Protein AF-A0A2K4FLY4-F1 (afdb_monomer_lite)

Radius of gyration: 26.98 Å; chains: 1; bounding box: 66×51×84 Å

Structure (mmCIF, N/CA/C/O backbone):
data_AF-A0A2K4FLY4-F1
#
_entry.id   AF-A0A2K4FLY4-F1
#
loop_
_atom_site.group_PDB
_atom_site.id
_atom_site.type_symbol
_atom_site.label_atom_id
_atom_site.label_alt_id
_atom_site.label_comp_id
_atom_site.label_asym_id
_atom_site.label_entity_id
_atom_site.label_seq_id
_atom_site.pdbx_PDB_ins_code
_atom_site.Cartn_x
_atom_site.Cartn_y
_atom_site.Cartn_z
_atom_site.occupancy
_atom_site.B_iso_or_equiv
_atom_site.auth_seq_id
_atom_site.auth_comp_id
_atom_site.auth_asym_id
_atom_site.auth_atom_id
_atom_site.pdbx_PDB_model_num
ATOM 1 N N . MET A 1 1 ? 10.716 19.398 41.828 1.00 44.62 1 MET A N 1
ATOM 2 C CA . MET A 1 1 ? 10.064 18.286 42.551 1.00 44.62 1 MET A CA 1
ATOM 3 C C . MET A 1 1 ? 8.759 18.033 41.836 1.00 44.62 1 MET A C 1
ATOM 5 O O . MET A 1 1 ? 7.966 18.962 41.777 1.00 44.62 1 MET A O 1
ATOM 9 N N . GLN A 1 2 ? 8.597 16.856 41.242 1.00 54.41 2 GLN A N 1
ATOM 10 C CA . GLN A 1 2 ? 7.362 16.469 40.566 1.00 54.41 2 GLN A CA 1
ATOM 11 C C . GLN A 1 2 ? 6.329 16.113 41.644 1.00 54.41 2 GLN A C 1
ATOM 13 O O . GLN A 1 2 ? 6.629 15.344 42.560 1.00 54.41 2 GLN A O 1
ATOM 18 N N . SER A 1 3 ? 5.171 16.762 41.615 1.00 65.69 3 SER A N 1
ATOM 19 C CA . SER A 1 3 ? 4.036 16.434 42.475 1.00 65.69 3 SER A CA 1
ATOM 20 C C . SER A 1 3 ? 3.442 15.096 42.043 1.00 65.69 3 SER A C 1
ATOM 22 O O . SER A 1 3 ? 3.444 14.766 40.862 1.00 65.69 3 SER A O 1
ATOM 24 N N . GLN A 1 4 ? 2.842 14.352 42.975 1.00 71.62 4 GLN A N 1
ATOM 25 C CA . GLN A 1 4 ? 2.087 13.130 42.650 1.00 71.62 4 GLN A CA 1
ATOM 26 C C . GLN A 1 4 ? 0.868 13.383 41.735 1.00 71.62 4 GLN A C 1
ATOM 28 O O . GLN A 1 4 ? 0.255 12.438 41.256 1.00 71.62 4 GLN A O 1
ATOM 33 N N . PHE A 1 5 ? 0.485 14.652 41.546 1.00 80.69 5 PHE A N 1
ATOM 34 C CA . PHE A 1 5 ? -0.638 15.085 40.709 1.00 80.69 5 PHE A CA 1
ATOM 35 C C . PHE A 1 5 ? -0.213 15.667 39.358 1.00 80.69 5 PHE A C 1
ATOM 37 O O . PHE A 1 5 ? -1.088 16.095 38.604 1.00 80.69 5 PHE A O 1
ATOM 44 N N . ASP A 1 6 ? 1.091 15.717 39.070 1.00 79.94 6 ASP A N 1
ATOM 45 C CA . ASP A 1 6 ? 1.586 16.201 37.782 1.00 79.94 6 ASP A CA 1
ATOM 46 C C . ASP A 1 6 ? 1.197 15.212 36.668 1.00 79.94 6 ASP A C 1
ATOM 48 O O . ASP A 1 6 ? 1.290 13.998 36.874 1.00 79.94 6 ASP A O 1
ATOM 52 N N . PRO A 1 7 ? 0.761 15.697 35.490 1.00 80.38 7 PRO A N 1
ATOM 53 C CA . PRO A 1 7 ? 0.427 14.820 34.377 1.00 80.38 7 PRO A CA 1
ATOM 54 C C . PRO A 1 7 ? 1.671 14.056 33.923 1.00 80.38 7 PRO A C 1
ATOM 56 O O . PRO A 1 7 ? 2.723 14.647 33.678 1.00 80.38 7 PRO A O 1
ATOM 59 N N . LEU A 1 8 ? 1.535 12.736 33.810 1.00 84.50 8 LEU A N 1
ATOM 60 C CA . LEU A 1 8 ? 2.586 11.851 33.300 1.00 84.50 8 LEU A CA 1
ATOM 61 C C . LEU A 1 8 ? 2.409 11.554 31.807 1.00 84.50 8 LEU A C 1
ATOM 63 O O . LEU A 1 8 ? 3.361 11.159 31.142 1.00 84.50 8 LEU A O 1
ATOM 67 N N . VAL A 1 9 ? 1.200 11.775 31.285 1.00 88.50 9 VAL A N 1
ATOM 68 C CA . VAL A 1 9 ? 0.822 11.532 29.893 1.00 88.50 9 VAL A CA 1
ATOM 69 C C . VAL A 1 9 ? 0.425 12.849 29.234 1.00 88.50 9 VAL A C 1
ATOM 71 O O . VAL A 1 9 ? -0.272 13.675 29.827 1.00 88.50 9 VAL A O 1
ATOM 74 N N . HIS A 1 10 ? 0.888 13.025 28.002 1.00 89.19 10 HIS A N 1
ATOM 75 C CA . HIS A 1 10 ? 0.625 14.165 27.134 1.00 89.19 10 HIS A CA 1
ATOM 76 C C . HIS A 1 10 ? 0.456 13.622 25.718 1.00 89.19 10 HIS A C 1
ATOM 78 O O . HIS A 1 10 ? 1.371 12.964 25.216 1.00 89.19 10 HIS A O 1
ATOM 84 N N . ILE A 1 11 ? -0.713 13.829 25.118 1.00 89.00 11 ILE A N 1
ATOM 85 C CA . ILE A 1 11 ? -1.070 13.242 23.825 1.00 89.00 11 ILE A CA 1
ATOM 86 C C . ILE A 1 11 ? -1.844 14.234 22.958 1.00 89.00 11 ILE A C 1
ATOM 88 O O . ILE A 1 11 ? -2.745 14.921 23.427 1.00 89.00 11 ILE A O 1
ATOM 92 N N . ASP A 1 12 ? -1.514 14.257 21.670 1.00 86.81 12 ASP A N 1
ATOM 93 C CA . ASP A 1 12 ? -2.241 15.031 20.664 1.00 86.81 12 ASP A CA 1
ATOM 94 C C . ASP A 1 12 ? -3.612 14.387 20.404 1.00 86.81 12 ASP A C 1
ATOM 96 O O . ASP A 1 12 ? -3.777 13.170 20.521 1.00 86.81 12 ASP A O 1
ATOM 100 N N . TRP A 1 13 ? -4.607 15.173 20.000 1.00 83.31 13 TRP A N 1
ATOM 101 C CA . TRP A 1 13 ? -5.917 14.637 19.611 1.00 83.31 13 TRP A CA 1
ATOM 102 C C . TRP A 1 13 ? -5.854 13.623 18.454 1.00 83.31 13 TRP A C 1
ATOM 104 O O . TRP A 1 13 ? -6.793 12.850 18.268 1.00 83.31 13 TRP A O 1
ATOM 114 N N . LYS A 1 14 ? -4.757 13.598 17.680 1.00 85.38 14 LYS A N 1
ATOM 115 C CA . LYS A 1 14 ? -4.482 12.616 16.618 1.00 85.38 14 LYS A CA 1
ATOM 116 C C . LYS A 1 14 ? -3.791 11.342 17.109 1.00 85.38 14 LYS A C 1
ATOM 118 O O . LYS A 1 14 ? -3.527 10.456 16.296 1.00 85.38 14 LYS A O 1
ATOM 123 N N . THR A 1 15 ? -3.485 11.226 18.400 1.00 88.19 15 THR A N 1
ATOM 124 C CA . THR A 1 15 ? -2.875 10.016 18.959 1.00 88.19 15 THR A CA 1
ATOM 125 C C . THR A 1 15 ? -3.874 8.848 18.916 1.00 88.19 15 THR A C 1
ATOM 127 O O . THR A 1 15 ? -4.971 8.971 19.465 1.00 88.19 15 THR A O 1
ATOM 130 N N . PRO A 1 16 ? -3.530 7.709 18.283 1.00 89.44 16 PRO A N 1
ATOM 131 C CA . PRO A 1 16 ? -4.395 6.534 18.239 1.00 89.44 16 PRO A CA 1
ATOM 132 C C . PRO A 1 16 ? -4.566 5.903 19.620 1.00 89.44 16 PRO A C 1
ATOM 134 O O . PRO A 1 16 ? -3.672 5.949 20.469 1.00 89.44 16 PRO A O 1
ATOM 137 N N . GLY A 1 17 ? -5.720 5.268 19.834 1.00 91.38 17 GLY A N 1
ATOM 138 C CA . GLY A 1 17 ? -6.041 4.626 21.104 1.00 91.38 17 GLY A CA 1
ATOM 139 C C . GLY A 1 17 ? -5.031 3.563 21.545 1.00 91.38 17 GLY A C 1
ATOM 140 O O . GLY A 1 17 ? -4.816 3.420 22.746 1.00 91.38 17 GLY A O 1
ATOM 141 N N . SER A 1 18 ? -4.350 2.870 20.621 1.00 90.44 18 SER A N 1
ATOM 142 C CA . SER A 1 18 ? -3.259 1.939 20.966 1.00 90.44 18 SER A CA 1
ATOM 143 C C . SER A 1 18 ? -2.132 2.619 21.736 1.00 90.44 18 SER A C 1
ATOM 145 O O . SER A 1 18 ? -1.687 2.108 22.764 1.00 90.44 18 SER A O 1
ATOM 147 N N . ASP A 1 19 ? -1.705 3.787 21.262 1.00 91.25 19 ASP A N 1
ATOM 148 C CA . ASP A 1 19 ? -0.573 4.521 21.819 1.00 91.25 19 ASP A CA 1
ATOM 149 C C . ASP A 1 19 ? -0.980 5.165 23.144 1.00 91.25 19 ASP A C 1
ATOM 151 O O . ASP A 1 19 ? -0.256 5.072 24.134 1.00 91.25 19 ASP A O 1
ATOM 155 N N . LEU A 1 20 ? -2.188 5.738 23.200 1.00 93.62 20 LEU A N 1
ATOM 156 C CA . LEU A 1 20 ? -2.769 6.267 24.432 1.00 93.62 20 LEU A CA 1
ATOM 157 C C . LEU A 1 20 ? -2.863 5.189 25.522 1.00 93.62 20 LEU A C 1
ATOM 159 O O . LEU A 1 20 ? -2.403 5.398 26.644 1.00 93.62 20 LEU A O 1
ATOM 163 N N . LEU A 1 21 ? -3.449 4.032 25.211 1.00 94.50 21 LEU A N 1
ATOM 164 C CA . LEU A 1 21 ? -3.602 2.936 26.167 1.00 94.50 21 LEU A CA 1
ATOM 165 C C . LEU A 1 21 ? -2.246 2.355 26.587 1.00 94.50 21 LEU A C 1
ATOM 167 O O . LEU A 1 21 ? -2.068 2.046 27.766 1.00 94.50 21 LEU A O 1
ATOM 171 N N . GLY A 1 22 ? -1.282 2.260 25.666 1.00 92.94 22 GLY A N 1
ATOM 172 C CA . GLY A 1 22 ? 0.092 1.856 25.969 1.00 92.94 22 GLY A CA 1
ATOM 173 C C . GLY A 1 22 ? 0.797 2.824 26.926 1.00 92.94 22 GLY A C 1
ATOM 174 O O . GLY A 1 22 ? 1.411 2.392 27.903 1.00 92.94 22 GLY A O 1
ATOM 175 N N . LEU A 1 23 ? 0.647 4.137 26.717 1.00 94.31 23 LEU A N 1
ATOM 176 C CA . LEU A 1 23 ? 1.166 5.160 27.631 1.00 94.31 23 LEU A CA 1
ATOM 177 C C . LEU A 1 23 ? 0.506 5.065 29.011 1.00 94.31 23 LEU A C 1
ATOM 179 O O . LEU A 1 23 ? 1.197 5.100 30.029 1.00 94.31 23 LEU A O 1
ATOM 183 N N . LEU A 1 24 ? -0.818 4.897 29.067 1.00 94.44 24 LEU A N 1
ATOM 184 C CA . LEU A 1 24 ? -1.529 4.733 30.336 1.00 94.44 24 LEU A CA 1
ATOM 185 C C . LEU A 1 24 ? -1.073 3.474 31.086 1.00 94.44 24 LEU A C 1
ATOM 187 O O . LEU A 1 24 ? -0.846 3.550 32.290 1.00 94.44 24 LEU A O 1
ATOM 191 N N . GLN A 1 25 ? -0.860 2.351 30.397 1.00 94.94 25 GLN A N 1
ATOM 192 C CA . GLN A 1 25 ? -0.292 1.144 31.002 1.00 94.94 25 GLN A CA 1
ATOM 193 C C . GLN A 1 25 ? 1.123 1.385 31.548 1.00 94.94 25 GLN A C 1
ATOM 195 O O . GLN A 1 25 ? 1.438 0.939 32.650 1.00 94.94 25 GLN A O 1
ATOM 200 N N . HIS A 1 26 ? 1.971 2.099 30.801 1.00 93.62 26 HIS A N 1
ATOM 201 C CA . HIS A 1 26 ? 3.345 2.391 31.209 1.00 93.62 26 HIS A CA 1
ATOM 202 C C . HIS A 1 26 ? 3.413 3.254 32.478 1.00 93.62 26 HIS A C 1
ATOM 204 O O . HIS A 1 26 ? 4.195 2.959 33.382 1.00 93.62 26 HIS A O 1
ATOM 210 N N . TYR A 1 27 ? 2.594 4.308 32.560 1.00 92.75 27 TYR A N 1
ATOM 211 C CA . TYR A 1 27 ? 2.621 5.259 33.678 1.00 92.75 27 TYR A CA 1
ATOM 212 C C . TYR A 1 27 ? 1.718 4.873 34.856 1.00 92.75 27 TYR A C 1
ATOM 214 O O . TYR A 1 27 ? 1.941 5.349 35.970 1.00 92.75 27 TYR A O 1
ATOM 222 N N . TYR A 1 28 ? 0.734 3.995 34.644 1.00 92.31 28 TYR A N 1
ATOM 223 C CA . TYR A 1 28 ? -0.167 3.487 35.682 1.00 92.31 28 TYR A CA 1
ATOM 224 C C . TYR A 1 28 ? -0.177 1.945 35.749 1.00 92.31 28 TYR A C 1
ATOM 226 O O . TYR A 1 28 ? -1.253 1.339 35.712 1.00 92.31 28 TYR A O 1
ATOM 234 N N . PRO A 1 29 ? 0.990 1.284 35.892 1.00 91.69 29 PRO A N 1
ATOM 235 C CA . PRO A 1 29 ? 1.098 -0.175 35.783 1.00 91.69 29 PRO A CA 1
ATOM 236 C C . PRO A 1 29 ? 0.359 -0.932 36.898 1.00 91.69 29 PRO A C 1
ATOM 238 O O . PRO A 1 29 ? -0.003 -2.093 36.724 1.00 91.69 29 PRO A O 1
ATOM 241 N N . ASP A 1 30 ? 0.108 -0.277 38.035 1.00 91.31 30 ASP A N 1
ATOM 242 C CA . ASP A 1 30 ? -0.554 -0.878 39.197 1.00 91.31 30 ASP A CA 1
ATOM 243 C C . ASP A 1 30 ? -2.091 -0.894 39.088 1.00 91.31 30 ASP A C 1
ATOM 245 O O . ASP A 1 30 ? -2.770 -1.499 39.921 1.00 91.31 30 ASP A O 1
ATOM 249 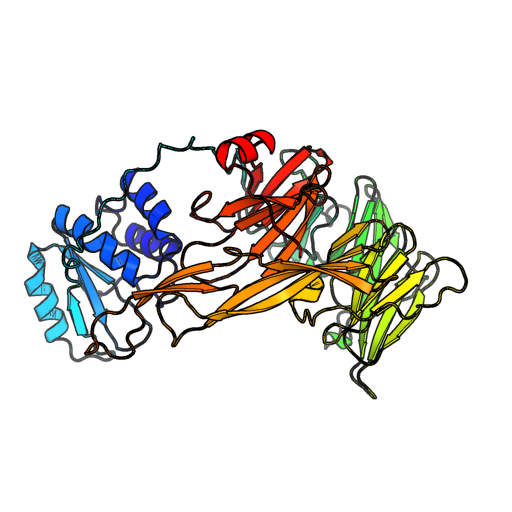N N . ILE A 1 31 ? -2.671 -0.227 38.081 1.00 93.12 31 ILE A N 1
ATOM 250 C CA . ILE A 1 31 ? -4.124 -0.190 37.881 1.00 93.12 31 ILE A CA 1
ATOM 251 C C . ILE A 1 31 ? -4.554 -1.418 37.080 1.00 93.12 31 ILE A C 1
ATOM 253 O O . ILE A 1 31 ? -4.202 -1.584 35.913 1.00 93.12 31 ILE A O 1
ATOM 257 N N . GLY A 1 32 ? -5.395 -2.258 37.688 1.00 91.00 32 GLY A N 1
ATOM 258 C CA . GLY A 1 32 ? -5.794 -3.547 37.120 1.00 91.00 32 GLY A CA 1
ATOM 259 C C . GLY A 1 32 ? -6.512 -3.472 35.766 1.00 91.00 32 GLY A C 1
ATOM 260 O O . GLY A 1 32 ? -6.511 -4.461 35.039 1.00 91.00 32 GLY A O 1
ATOM 261 N N . VAL A 1 33 ? -7.113 -2.327 35.400 1.00 92.62 33 VAL A N 1
ATOM 262 C CA . VAL A 1 33 ? -7.705 -2.094 34.060 1.00 92.62 33 VAL A CA 1
ATOM 263 C C . VAL A 1 33 ? -6.668 -2.242 32.940 1.00 92.62 33 VAL A C 1
ATOM 265 O O . VAL A 1 33 ? -7.032 -2.678 31.851 1.00 92.62 33 VAL A O 1
ATOM 268 N N . PHE A 1 34 ? -5.395 -1.927 33.198 1.00 94.56 34 PHE A N 1
ATOM 269 C CA . PHE A 1 34 ? -4.322 -1.932 32.197 1.00 94.56 34 PHE A CA 1
ATOM 270 C C . PHE A 1 34 ? -3.514 -3.237 32.163 1.00 94.56 34 PHE A C 1
ATOM 272 O O . PHE A 1 34 ? -2.393 -3.275 31.653 1.00 94.56 34 PHE A O 1
ATOM 279 N N . ALA A 1 35 ? -4.065 -4.325 32.708 1.00 91.94 35 ALA A N 1
ATOM 280 C CA . ALA A 1 35 ? -3.392 -5.614 32.773 1.00 91.94 35 ALA A CA 1
ATOM 281 C C . ALA A 1 35 ? -4.280 -6.783 32.321 1.00 91.94 35 ALA A C 1
ATOM 283 O O . ALA A 1 35 ? -5.493 -6.825 32.536 1.00 91.94 35 ALA A O 1
ATOM 284 N N . GLY A 1 36 ? -3.631 -7.795 31.742 1.00 90.94 36 GLY A N 1
ATOM 285 C CA . GLY A 1 36 ? -4.244 -9.080 31.420 1.00 90.94 36 GLY A CA 1
ATOM 286 C C . GLY A 1 36 ? -5.259 -9.044 30.264 1.00 90.94 36 GLY A C 1
ATOM 287 O O . GLY A 1 36 ? -5.343 -8.071 29.519 1.00 90.94 36 GLY A O 1
ATOM 288 N N . PRO A 1 37 ? -6.063 -10.113 30.097 1.00 89.88 37 PRO A N 1
ATOM 289 C CA . PRO A 1 37 ? -6.910 -10.298 28.913 1.00 89.88 37 PRO A CA 1
ATOM 290 C C . PRO A 1 37 ? -7.987 -9.225 28.703 1.00 89.88 37 PRO A C 1
ATOM 292 O O . PRO A 1 37 ? -8.442 -9.031 27.579 1.00 89.88 37 PRO A O 1
ATOM 295 N N . GLY A 1 38 ? -8.425 -8.558 29.776 1.00 89.06 38 GLY A N 1
ATOM 296 C CA . GLY A 1 38 ? -9.392 -7.462 29.685 1.00 89.06 38 GLY A CA 1
ATOM 297 C C . GLY A 1 38 ? -8.794 -6.229 29.009 1.00 89.06 38 GLY A C 1
ATOM 298 O O . GLY A 1 38 ? -9.439 -5.641 28.146 1.00 89.06 38 GLY A O 1
ATOM 299 N N . PHE A 1 39 ? -7.546 -5.896 29.342 1.00 91.94 39 PHE A N 1
ATOM 300 C CA . PHE A 1 39 ? -6.811 -4.819 28.687 1.00 91.94 39 PHE A CA 1
ATOM 301 C C . PHE A 1 39 ? -6.517 -5.138 27.221 1.00 91.94 39 PHE A C 1
ATOM 303 O O . PHE A 1 39 ? -6.709 -4.291 26.360 1.00 91.94 39 PHE A O 1
ATOM 310 N N . GLU A 1 40 ? -6.143 -6.381 26.913 1.00 91.06 40 GLU A N 1
ATOM 311 C CA . GLU A 1 40 ? -5.931 -6.813 25.525 1.00 91.06 40 GLU A CA 1
ATOM 312 C C . GLU A 1 40 ? -7.197 -6.665 24.667 1.00 91.06 40 GLU A C 1
ATOM 314 O O . GLU A 1 40 ? -7.126 -6.244 23.515 1.00 91.06 40 GLU A O 1
ATOM 319 N N . ALA A 1 41 ? -8.369 -6.967 25.232 1.00 90.00 41 ALA A N 1
ATOM 320 C CA . ALA A 1 41 ? -9.641 -6.749 24.549 1.00 90.00 41 ALA A CA 1
ATOM 321 C C . ALA A 1 41 ? -9.944 -5.255 24.351 1.00 90.00 41 ALA A C 1
ATOM 323 O O . ALA A 1 41 ? -10.475 -4.879 23.309 1.00 90.00 41 ALA A O 1
ATOM 324 N N . LEU A 1 42 ? -9.581 -4.414 25.323 1.00 91.00 42 LEU A N 1
ATOM 325 C CA . LEU A 1 42 ? -9.721 -2.963 25.225 1.00 91.00 42 LEU A CA 1
ATOM 326 C C . LEU A 1 42 ? -8.794 -2.376 24.150 1.00 91.00 42 LEU A C 1
ATOM 328 O O . LEU A 1 42 ? -9.230 -1.539 23.365 1.00 91.00 42 LEU A O 1
ATOM 332 N N . LEU A 1 43 ? -7.545 -2.847 24.078 1.00 91.44 43 LEU A N 1
ATOM 333 C CA . LEU A 1 43 ? -6.604 -2.497 23.013 1.00 91.44 43 LEU A CA 1
ATOM 334 C C . LEU A 1 43 ? -7.154 -2.891 21.640 1.00 91.44 43 LEU A C 1
ATOM 336 O O . LEU A 1 43 ? -7.130 -2.073 20.730 1.00 91.44 43 LEU A O 1
ATOM 340 N N . ASP A 1 44 ? -7.689 -4.107 21.491 1.00 89.50 44 ASP A N 1
ATOM 341 C CA . ASP A 1 44 ? -8.310 -4.546 20.233 1.00 89.50 44 ASP A CA 1
ATOM 342 C C . ASP A 1 44 ? -9.499 -3.659 19.834 1.00 89.50 44 ASP A C 1
ATOM 344 O O . ASP A 1 44 ? -9.684 -3.359 18.657 1.00 89.50 44 ASP A O 1
ATOM 348 N N . GLU A 1 45 ? -10.318 -3.249 20.801 1.00 89.69 45 GLU A N 1
ATOM 349 C CA . GLU A 1 45 ? -11.507 -2.433 20.554 1.00 89.69 45 GLU A CA 1
ATOM 350 C C . GLU A 1 45 ? -11.158 -0.987 20.185 1.00 89.69 45 GLU A C 1
ATOM 352 O O . GLU A 1 45 ? -11.759 -0.427 19.270 1.00 89.69 45 GLU A O 1
ATOM 357 N N . LEU A 1 46 ? -10.182 -0.394 20.874 1.00 91.69 46 LEU A N 1
ATOM 358 C CA . LEU A 1 46 ? -9.911 1.042 20.817 1.00 91.69 46 LEU A CA 1
ATOM 359 C C . LEU A 1 46 ? -8.667 1.417 20.010 1.00 91.69 46 LEU A C 1
ATOM 361 O O . LEU A 1 46 ? -8.392 2.602 19.860 1.00 91.69 46 LEU A O 1
ATOM 365 N N . SER A 1 47 ? -7.919 0.451 19.465 1.00 90.12 47 SER A N 1
ATOM 366 C CA . SER A 1 47 ? -6.625 0.698 18.806 1.00 90.12 47 SER A CA 1
ATOM 367 C C . SER A 1 47 ? -6.649 1.837 17.785 1.00 90.12 47 SER A C 1
ATOM 369 O O . SER A 1 47 ? -5.671 2.567 17.666 1.00 90.12 47 SER A O 1
ATOM 371 N N . ASN A 1 48 ? -7.748 1.976 17.039 1.00 89.44 48 ASN A N 1
ATOM 372 C CA . ASN A 1 48 ? -7.891 2.964 15.968 1.00 89.44 48 ASN A CA 1
ATOM 373 C C . ASN A 1 48 ? -8.853 4.103 16.330 1.00 89.44 48 ASN A C 1
ATOM 375 O O . ASN A 1 48 ? -9.221 4.882 15.455 1.00 89.44 48 ASN A O 1
ATOM 379 N N . GLU A 1 49 ? -9.301 4.190 17.578 1.00 90.31 49 GLU A N 1
ATOM 380 C CA . GLU A 1 49 ? -10.260 5.203 18.013 1.00 90.31 49 GLU A CA 1
ATOM 381 C C . GLU A 1 49 ? -9.560 6.488 18.464 1.00 90.31 49 GLU A C 1
ATOM 383 O O . GLU A 1 49 ? -8.369 6.496 18.791 1.00 90.31 49 GLU A O 1
ATOM 388 N N . MET A 1 50 ? -10.319 7.585 18.461 1.00 88.69 50 MET A N 1
ATOM 389 C CA . MET A 1 50 ? -9.849 8.880 18.954 1.00 88.69 50 MET A CA 1
ATOM 390 C C . MET A 1 50 ? -9.710 8.872 20.489 1.00 88.69 50 MET A C 1
ATOM 392 O O . MET A 1 50 ? -10.433 8.116 21.159 1.00 88.69 50 MET A O 1
ATOM 396 N N . PRO A 1 51 ? -8.845 9.723 21.075 1.00 89.12 51 PRO A N 1
ATOM 397 C CA . PRO A 1 51 ? -8.664 9.805 22.525 1.00 89.12 51 PRO A CA 1
ATOM 398 C C . PRO A 1 51 ? -9.968 9.958 23.314 1.00 89.12 51 PRO A C 1
ATOM 400 O O . PRO A 1 51 ? -10.155 9.303 24.334 1.00 89.12 51 PRO A O 1
ATOM 403 N N . GLU A 1 52 ? -10.915 10.753 22.821 1.00 86.75 52 GLU A N 1
ATOM 404 C CA . GLU A 1 52 ? -12.200 11.019 23.469 1.00 86.75 52 GLU A CA 1
ATOM 405 C C . GLU A 1 52 ? -13.055 9.757 23.579 1.00 86.75 52 GLU A C 1
ATOM 407 O O . GLU A 1 52 ? -13.622 9.485 24.636 1.00 86.75 52 GLU A O 1
ATOM 412 N N . VAL A 1 53 ? -13.102 8.952 22.513 1.00 87.75 53 VAL A N 1
ATOM 413 C CA . VAL A 1 53 ? -13.802 7.659 22.510 1.00 87.75 53 VAL A CA 1
ATOM 414 C C . VAL A 1 53 ? -13.129 6.702 23.494 1.00 87.75 53 VAL A C 1
ATOM 416 O O . VAL A 1 53 ? -13.807 5.989 24.237 1.00 87.75 53 VAL A O 1
ATOM 419 N N . CYS A 1 54 ? -11.795 6.731 23.562 1.00 91.44 54 CYS A N 1
ATOM 420 C CA . CYS A 1 54 ? -11.047 5.935 24.528 1.00 91.44 54 CYS A CA 1
ATOM 421 C C . CYS A 1 54 ? -11.360 6.352 25.970 1.00 91.44 54 CYS A C 1
ATOM 423 O O . CYS A 1 54 ? -11.569 5.495 26.829 1.00 91.44 54 CYS A O 1
ATOM 425 N N . PHE A 1 55 ? -11.443 7.655 26.247 1.00 91.38 55 PHE A N 1
ATOM 426 C CA . PHE A 1 55 ? -11.814 8.170 27.562 1.00 91.38 55 PHE A CA 1
ATOM 427 C C . PHE A 1 55 ? -13.244 7.779 27.939 1.00 91.38 55 PHE A C 1
ATOM 429 O O . PHE A 1 55 ? -13.452 7.269 29.041 1.00 91.38 55 PHE A O 1
ATOM 436 N N . GLU A 1 56 ? -14.212 7.936 27.029 1.00 89.19 56 GLU A N 1
ATOM 437 C CA . GLU A 1 56 ? -15.608 7.525 27.247 1.00 89.19 56 GLU A CA 1
ATOM 438 C C . GLU A 1 56 ? -15.707 6.033 27.631 1.00 89.19 56 GLU A C 1
ATOM 440 O O . GLU A 1 56 ? -16.478 5.675 28.527 1.00 89.19 56 GLU A O 1
ATOM 445 N N . ALA A 1 57 ? -14.891 5.168 27.016 1.00 90.81 57 ALA A N 1
ATOM 446 C CA . ALA A 1 57 ? -14.825 3.741 27.333 1.00 90.81 57 ALA A CA 1
ATOM 447 C C . ALA A 1 57 ? -14.088 3.433 28.656 1.00 90.81 57 ALA A C 1
ATOM 449 O O . ALA A 1 57 ? -14.492 2.533 29.398 1.00 90.81 57 ALA A O 1
ATOM 450 N N . LEU A 1 58 ? -13.025 4.177 28.979 1.00 93.69 58 LEU A N 1
ATOM 451 C CA . LEU A 1 58 ? -12.195 3.959 30.170 1.00 93.69 58 LEU A CA 1
ATOM 452 C C . LEU A 1 58 ? -12.862 4.403 31.475 1.00 93.69 58 LEU A C 1
ATOM 454 O O . LEU A 1 58 ? -12.705 3.726 32.492 1.00 93.69 58 LEU A O 1
ATOM 458 N N . VAL A 1 59 ? -13.600 5.518 31.469 1.00 93.88 59 VAL A N 1
ATOM 459 C CA . VAL A 1 59 ? -14.226 6.094 32.675 1.00 93.88 59 VAL A CA 1
ATOM 460 C C . VAL A 1 59 ? -15.011 5.061 33.502 1.00 93.88 59 VAL A C 1
ATOM 462 O O . VAL A 1 59 ? -14.723 4.933 34.696 1.00 93.88 59 VAL A O 1
ATOM 465 N N . PRO A 1 60 ? -15.960 4.280 32.942 1.00 92.12 60 PRO A N 1
ATOM 466 C CA . PRO A 1 60 ? -16.703 3.299 33.734 1.00 92.12 60 PRO A CA 1
ATOM 467 C C . PRO A 1 60 ? -15.827 2.146 34.255 1.00 92.12 60 PRO A C 1
ATOM 469 O O . PRO A 1 60 ? -16.091 1.626 35.341 1.00 92.12 60 PRO A O 1
ATOM 472 N N . LEU A 1 61 ? -14.778 1.755 33.521 1.00 93.06 61 LEU A N 1
ATOM 473 C CA . LEU A 1 61 ? -13.856 0.689 33.930 1.00 93.06 61 LEU A CA 1
ATOM 474 C C . LEU A 1 61 ? -12.983 1.125 35.114 1.00 93.06 61 LEU A C 1
ATOM 476 O O . LEU A 1 61 ? -12.831 0.376 36.081 1.00 93.06 61 LEU A O 1
ATOM 480 N N . LEU A 1 62 ? -12.460 2.352 35.061 1.00 94.69 62 LEU A N 1
ATOM 481 C CA . LEU A 1 62 ? -11.663 2.961 36.128 1.00 94.69 62 LEU A CA 1
ATOM 482 C C . LEU A 1 62 ? -12.505 3.215 37.383 1.00 94.69 62 LEU A C 1
ATOM 484 O O . LEU A 1 62 ? -12.085 2.865 38.490 1.00 94.69 62 LEU A O 1
ATOM 488 N N . ALA A 1 63 ? -13.730 3.724 37.213 1.00 92.69 63 ALA A N 1
ATOM 489 C CA . ALA A 1 63 ? -14.662 3.942 38.316 1.00 92.69 63 ALA A CA 1
ATOM 490 C C . ALA A 1 63 ? -14.980 2.636 39.062 1.00 92.69 63 ALA A C 1
ATOM 492 O O . ALA A 1 63 ? -15.024 2.620 40.294 1.00 92.69 63 ALA A O 1
ATOM 493 N N . GLY A 1 64 ? -15.119 1.519 38.335 1.00 90.38 64 GLY A N 1
ATOM 494 C CA . GLY A 1 64 ? -15.311 0.184 38.910 1.00 90.38 64 GLY A CA 1
ATOM 495 C C . GLY A 1 64 ? -14.160 -0.301 39.803 1.00 90.38 64 GLY A C 1
ATOM 496 O O . GLY A 1 64 ? -14.368 -1.191 40.626 1.00 90.38 64 GLY A O 1
ATOM 497 N N . GLN A 1 65 ? -12.972 0.299 39.684 1.00 93.50 65 GLN A N 1
ATOM 498 C CA . GLN A 1 65 ? -11.797 0.016 40.517 1.00 93.50 65 GLN A CA 1
ATOM 499 C C . GLN A 1 65 ? -11.467 1.151 41.504 1.00 93.50 65 GLN A C 1
ATOM 501 O O . GLN A 1 65 ? -10.447 1.093 42.186 1.00 93.50 65 GLN A O 1
ATOM 506 N N . GLY A 1 66 ? -12.331 2.166 41.625 1.00 94.00 66 GLY A N 1
ATOM 507 C CA . GLY A 1 66 ? -12.153 3.268 42.574 1.00 94.00 66 GLY A CA 1
ATOM 508 C C . GLY A 1 66 ? -11.235 4.394 42.090 1.00 94.00 66 GLY A C 1
ATOM 509 O O . GLY A 1 66 ? -10.658 5.099 42.923 1.00 94.00 66 GLY A O 1
ATOM 510 N N . TYR A 1 67 ? -11.122 4.589 40.774 1.00 95.50 67 TYR A N 1
ATOM 511 C CA . TYR A 1 67 ? -10.351 5.669 40.155 1.00 95.50 67 TYR A CA 1
ATOM 512 C C . TYR A 1 67 ? -11.233 6.605 39.319 1.00 95.50 67 TYR A C 1
ATOM 514 O O . TYR A 1 67 ? -12.204 6.176 38.702 1.00 95.50 67 TYR A O 1
ATOM 522 N N . ASP A 1 68 ? -10.851 7.877 39.276 1.00 94.25 68 ASP A N 1
ATOM 523 C CA . ASP A 1 68 ? -11.390 8.899 38.384 1.00 94.25 68 ASP A CA 1
ATOM 524 C C . ASP A 1 68 ? -10.414 9.186 37.244 1.00 94.25 68 ASP A C 1
ATOM 526 O O . ASP A 1 68 ? -9.202 9.227 37.466 1.00 94.25 68 ASP A O 1
ATOM 530 N N . LEU A 1 69 ? -10.950 9.477 36.057 1.00 93.62 69 LEU A N 1
ATOM 531 C CA . LEU A 1 69 ? -10.189 10.015 34.933 1.00 93.62 69 LEU A CA 1
ATOM 532 C C . LEU A 1 69 ? -10.455 11.517 34.794 1.00 93.62 69 LEU A C 1
ATOM 534 O O . LEU A 1 69 ? -11.592 11.955 34.616 1.00 93.62 69 LEU A O 1
ATOM 538 N N . TRP A 1 70 ? -9.389 12.303 34.859 1.00 92.44 70 TRP A N 1
ATOM 539 C CA . TRP A 1 70 ? -9.403 13.751 34.683 1.00 92.44 70 TRP A CA 1
ATOM 540 C C . TRP A 1 70 ? -8.641 14.129 33.418 1.00 92.44 70 TRP A C 1
ATOM 542 O O . TRP A 1 70 ? -7.668 13.466 33.079 1.00 92.44 70 TRP A O 1
ATOM 552 N N . ASN A 1 71 ? -9.030 15.222 32.764 1.00 89.50 71 ASN A N 1
ATOM 553 C CA . ASN A 1 71 ? -8.204 15.894 31.764 1.00 89.50 71 ASN A CA 1
ATOM 554 C C . ASN A 1 71 ? -7.731 17.244 32.316 1.00 89.50 71 ASN A C 1
ATOM 556 O O . ASN A 1 71 ? -8.541 18.037 32.806 1.00 89.50 71 ASN A O 1
ATOM 560 N N . LEU A 1 72 ? -6.428 17.508 32.242 1.00 87.81 72 LEU A N 1
ATOM 561 C CA . LEU A 1 72 ? -5.858 18.821 32.535 1.00 87.81 72 LEU A CA 1
ATOM 562 C C . LEU A 1 72 ? -5.807 19.643 31.246 1.00 87.81 72 LEU A C 1
ATOM 564 O O . LEU A 1 72 ? -4.802 19.658 30.543 1.00 87.81 72 LEU A O 1
ATOM 568 N N . ASP A 1 73 ? -6.905 20.328 30.946 1.00 73.44 73 ASP A N 1
ATOM 569 C CA . ASP A 1 73 ? -7.045 21.111 29.721 1.00 73.44 73 ASP A CA 1
ATOM 570 C C . ASP A 1 73 ? -6.201 22.397 29.797 1.00 73.44 73 ASP A C 1
ATOM 572 O O . ASP A 1 73 ? -6.375 23.218 30.705 1.00 73.44 73 ASP A O 1
ATOM 576 N N . ALA A 1 74 ? -5.265 22.569 28.864 1.00 62.50 74 ALA A N 1
ATOM 577 C CA . ALA A 1 74 ? -4.467 23.789 28.702 1.00 62.50 74 ALA A CA 1
ATOM 578 C C . ALA A 1 74 ? -5.036 24.741 27.631 1.00 62.50 74 ALA A C 1
ATOM 580 O O . ALA A 1 74 ? -4.460 25.803 27.386 1.00 62.50 74 ALA A O 1
ATOM 581 N N . GLY A 1 75 ? -6.160 24.367 27.012 1.00 58.88 75 GLY A N 1
ATOM 582 C CA . GLY A 1 75 ? -6.685 24.928 25.777 1.00 58.88 75 GLY A CA 1
ATOM 583 C C . GLY A 1 75 ? -5.984 24.339 24.550 1.00 58.88 75 GLY A C 1
ATOM 584 O O . GLY A 1 75 ? -4.758 24.369 24.460 1.00 58.88 75 GLY A O 1
ATOM 585 N N . GLY A 1 76 ? -6.764 23.863 23.576 1.00 62.06 76 GLY A N 1
ATOM 586 C CA . GLY A 1 76 ? -6.276 23.445 22.258 1.00 62.06 76 GLY A CA 1
ATOM 587 C C . GLY A 1 76 ? -6.515 21.970 21.932 1.00 62.06 76 GLY A C 1
ATOM 588 O O . GLY A 1 76 ? -7.469 21.363 22.403 1.00 62.06 76 GLY A O 1
ATOM 589 N N . ASP A 1 77 ? -5.623 21.445 21.098 1.00 72.81 77 ASP A N 1
ATOM 590 C CA . ASP A 1 77 ? -5.644 20.141 20.421 1.00 72.81 77 ASP A CA 1
ATOM 591 C C . ASP A 1 77 ? -4.928 19.029 21.247 1.00 72.81 77 ASP A C 1
ATOM 593 O O . ASP A 1 77 ? -4.490 18.015 20.708 1.00 72.81 77 ASP A O 1
ATOM 597 N N . ASP A 1 78 ? -4.766 19.227 22.561 1.00 82.56 78 ASP A N 1
ATOM 598 C CA . ASP A 1 78 ? -3.910 18.424 23.454 1.00 82.56 78 ASP A CA 1
ATOM 599 C C . ASP A 1 78 ? -4.690 17.848 24.652 1.00 82.56 78 ASP A C 1
ATOM 601 O O . ASP A 1 78 ? -5.483 18.540 25.297 1.00 82.56 78 ASP A O 1
ATOM 605 N N . TYR A 1 79 ? -4.416 16.587 24.985 1.00 87.38 79 TYR A N 1
ATOM 606 C CA . TYR A 1 79 ? -4.971 15.872 26.126 1.00 87.38 79 TYR A CA 1
ATOM 607 C C . TYR A 1 79 ? -3.894 15.530 27.159 1.00 87.38 79 TYR A C 1
ATOM 609 O O . TYR A 1 79 ? -2.835 14.972 26.867 1.00 87.38 79 TYR A O 1
ATOM 617 N N . ARG A 1 80 ? -4.220 15.788 28.428 1.00 90.50 80 ARG A N 1
ATOM 618 C CA . ARG A 1 80 ? -3.375 15.483 29.590 1.00 90.50 80 ARG A CA 1
ATOM 619 C C . ARG A 1 80 ? -4.175 14.667 30.594 1.00 90.50 80 ARG A C 1
ATOM 621 O O . ARG A 1 80 ? -4.628 15.212 31.610 1.00 90.50 80 ARG A O 1
ATOM 628 N N . PRO A 1 81 ? -4.409 13.378 30.293 1.00 91.50 81 PRO A N 1
ATOM 629 C CA . PRO A 1 81 ? -5.187 12.518 31.159 1.00 91.50 81 PRO A CA 1
ATOM 630 C C . PRO A 1 81 ? -4.433 12.251 32.464 1.00 91.50 81 PRO A C 1
ATOM 632 O O . PRO A 1 81 ? -3.238 11.952 32.466 1.00 91.50 81 PRO A O 1
ATOM 635 N N . VAL A 1 82 ? -5.147 12.331 33.584 1.00 93.12 82 VAL A N 1
ATOM 636 C CA . VAL A 1 82 ? -4.639 11.978 34.910 1.00 93.12 82 VAL A CA 1
ATOM 637 C C . VAL A 1 82 ? -5.628 11.049 35.592 1.00 93.12 82 VAL A C 1
ATOM 639 O O . VAL A 1 82 ? -6.807 11.376 35.740 1.00 93.12 82 VAL A O 1
ATOM 642 N N . ILE A 1 83 ? -5.137 9.891 36.029 1.00 93.75 83 ILE A N 1
ATOM 643 C CA . ILE A 1 83 ? -5.935 8.914 36.768 1.00 93.75 83 ILE A CA 1
ATOM 644 C C . ILE A 1 83 ? -5.669 9.084 38.260 1.00 93.75 83 ILE A C 1
ATOM 646 O O . ILE A 1 83 ? -4.529 9.002 38.715 1.00 93.75 83 ILE A O 1
ATOM 650 N N . VAL A 1 84 ? -6.727 9.337 39.027 1.00 93.06 84 VAL A N 1
ATOM 651 C CA . VAL A 1 84 ? -6.632 9.689 40.449 1.00 93.06 84 VAL A CA 1
ATOM 652 C C . VAL A 1 84 ? -7.541 8.770 41.260 1.00 93.06 84 VAL A C 1
ATOM 654 O O . VAL A 1 84 ? -8.693 8.583 40.877 1.00 93.06 84 VAL A O 1
ATOM 657 N N . PRO A 1 85 ? -7.099 8.207 42.400 1.00 94.12 85 PRO A N 1
ATOM 658 C CA . PRO A 1 85 ? -8.004 7.485 43.288 1.00 94.12 85 PRO A CA 1
ATOM 659 C C . PRO A 1 85 ? -9.168 8.382 43.718 1.00 94.12 85 PRO A C 1
ATOM 661 O O . PRO A 1 85 ? -8.943 9.523 44.127 1.00 94.12 85 PRO A O 1
ATOM 664 N N . VAL A 1 86 ? -10.397 7.864 43.727 1.00 93.00 86 VAL A N 1
ATOM 665 C CA . VAL A 1 86 ? -11.603 8.635 44.102 1.00 93.00 86 VAL A CA 1
ATOM 666 C C . VAL A 1 86 ? -11.448 9.297 45.480 1.00 93.00 86 VAL A C 1
ATOM 668 O O . VAL A 1 86 ? -11.890 10.424 45.696 1.00 93.00 86 VAL A O 1
ATOM 671 N N . ALA A 1 87 ? -10.740 8.647 46.411 1.00 92.75 87 ALA A N 1
ATOM 672 C CA . ALA A 1 87 ? -10.449 9.192 47.740 1.00 92.75 87 ALA A CA 1
ATOM 673 C C . ALA A 1 87 ? -9.603 10.486 47.722 1.00 92.75 87 ALA A C 1
ATOM 675 O O . ALA A 1 87 ? -9.617 11.244 48.690 1.00 92.75 87 ALA A O 1
ATOM 676 N N . GLN A 1 88 ? -8.866 10.749 46.640 1.00 92.75 88 GLN A N 1
ATOM 677 C CA . GLN A 1 88 ? -8.018 11.932 46.463 1.00 92.75 88 GLN A CA 1
ATOM 678 C C . GLN A 1 88 ? -8.660 13.008 45.574 1.00 92.75 88 GLN A C 1
ATOM 680 O O . GLN A 1 88 ? -8.059 14.066 45.379 1.00 92.75 88 GLN A O 1
ATOM 685 N N . ARG A 1 89 ? -9.889 12.786 45.086 1.00 91.69 89 ARG A N 1
ATOM 686 C CA . ARG A 1 89 ? -10.617 13.680 44.170 1.00 91.69 89 ARG A CA 1
ATOM 687 C C . ARG A 1 89 ? -10.588 15.146 44.605 1.00 91.69 89 ARG A C 1
ATOM 689 O O . ARG A 1 89 ? -10.197 16.026 43.842 1.00 91.69 89 ARG A O 1
ATOM 696 N N . GLU A 1 90 ? -10.980 15.421 45.849 1.00 91.44 90 GLU A N 1
ATOM 697 C CA . GLU A 1 90 ? -11.029 16.795 46.359 1.00 91.44 90 GLU A CA 1
ATOM 698 C C . GLU A 1 90 ? -9.640 17.425 46.495 1.00 91.44 90 GLU A C 1
ATOM 700 O O . GLU A 1 90 ? -9.480 18.622 46.257 1.00 91.44 90 GLU A O 1
ATOM 705 N N . ALA A 1 91 ? -8.634 16.637 46.886 1.00 89.56 91 ALA A N 1
ATOM 706 C CA . ALA A 1 91 ? -7.264 17.118 47.021 1.00 89.56 91 ALA A CA 1
ATOM 707 C C . ALA A 1 91 ? -6.677 17.493 45.652 1.00 89.56 91 ALA A C 1
ATOM 709 O O . ALA A 1 91 ? -6.072 18.558 45.525 1.00 89.56 91 ALA A O 1
ATOM 710 N N . PHE A 1 92 ? -6.927 16.668 44.631 1.00 90.56 92 PHE A N 1
ATOM 711 C CA . PHE A 1 92 ? -6.526 16.925 43.249 1.00 90.56 92 PHE A CA 1
ATOM 712 C C . PHE A 1 92 ? -7.180 18.194 42.688 1.00 90.56 92 PHE A C 1
ATOM 714 O O . PHE A 1 92 ? -6.487 19.088 42.202 1.00 90.56 92 PHE A O 1
ATOM 721 N N . ALA A 1 93 ? -8.504 18.325 42.832 1.00 88.44 93 ALA A N 1
ATOM 722 C CA . ALA A 1 93 ? -9.229 19.503 42.360 1.00 88.44 93 ALA A CA 1
ATOM 723 C C . ALA A 1 93 ? -8.715 20.798 43.017 1.00 88.44 93 ALA A C 1
ATOM 725 O O . ALA A 1 93 ? -8.473 21.791 42.330 1.00 88.44 93 ALA A O 1
ATOM 726 N N . ARG A 1 94 ? -8.479 20.792 44.339 1.00 88.06 94 ARG A N 1
ATOM 727 C CA . ARG A 1 94 ? -7.933 21.958 45.061 1.00 88.06 94 ARG A CA 1
ATOM 728 C C . ARG A 1 94 ? -6.505 22.297 44.636 1.00 88.06 94 ARG A C 1
ATOM 730 O O . ARG A 1 94 ? -6.175 23.477 44.540 1.00 88.06 94 ARG A O 1
ATOM 737 N N . TYR A 1 95 ? -5.668 21.286 44.393 1.00 87.19 95 TYR A N 1
ATOM 738 C CA . TYR A 1 95 ? -4.287 21.475 43.945 1.00 87.19 95 TYR A CA 1
ATOM 739 C C . TYR A 1 95 ? -4.236 22.267 42.634 1.00 87.19 95 TYR A C 1
ATOM 741 O O . TYR A 1 95 ? -3.559 23.293 42.560 1.00 87.19 95 TYR A O 1
ATOM 749 N N . TRP A 1 96 ? -5.022 21.853 41.638 1.00 85.75 96 TRP A N 1
ATOM 750 C CA . TRP A 1 96 ? -5.041 22.500 40.326 1.00 85.75 96 TRP A CA 1
ATOM 751 C C . TRP A 1 96 ? -5.809 23.827 40.301 1.00 85.75 96 TRP A C 1
ATOM 753 O O . TRP A 1 96 ? -5.407 24.740 39.586 1.00 85.75 96 TRP A O 1
ATOM 763 N N . GLN A 1 97 ? -6.827 24.016 41.149 1.00 82.50 97 GLN A N 1
ATOM 764 C CA . GLN A 1 97 ? -7.452 25.336 41.347 1.00 82.50 97 GLN A CA 1
ATOM 765 C C . GLN A 1 97 ? -6.485 26.374 41.948 1.00 82.50 97 GLN A C 1
ATOM 767 O O . GLN A 1 97 ? -6.632 27.574 41.705 1.00 82.50 97 GLN A O 1
ATOM 772 N N . GLY A 1 98 ? -5.517 25.928 42.758 1.00 71.44 98 GLY A N 1
ATOM 773 C CA . GLY A 1 98 ? -4.548 26.784 43.445 1.00 71.44 98 GLY A CA 1
ATOM 774 C C . GLY A 1 98 ? -3.304 27.147 42.625 1.00 71.44 98 GLY A C 1
ATOM 775 O O . GLY A 1 98 ? -2.585 28.074 43.009 1.00 71.44 98 GLY A O 1
ATOM 776 N N . GLN A 1 99 ? -3.037 26.454 41.513 1.00 71.44 99 GLN A N 1
ATOM 777 C CA . GLN A 1 99 ? -1.868 26.714 40.673 1.00 71.44 99 GLN A CA 1
ATOM 778 C C . GLN A 1 99 ? -2.025 28.007 39.855 1.00 71.44 99 GLN A C 1
ATOM 780 O O . GLN A 1 99 ? -3.022 28.227 39.171 1.00 71.44 99 GLN A O 1
ATOM 785 N N . ARG A 1 100 ? -1.011 28.881 39.926 1.00 63.81 100 ARG A N 1
ATOM 786 C CA . ARG A 1 100 ? -0.941 30.162 39.192 1.00 63.81 100 ARG A CA 1
ATOM 787 C C . ARG A 1 100 ? 0.233 30.239 38.203 1.00 63.81 100 ARG A C 1
ATOM 789 O O . ARG A 1 100 ? 0.540 31.329 37.732 1.00 63.81 100 ARG A O 1
ATOM 796 N N . GLY A 1 101 ? 0.921 29.123 37.954 1.00 65.44 101 GLY A N 1
ATOM 797 C CA . GLY A 1 101 ? 2.026 29.051 36.993 1.00 65.44 101 GLY A CA 1
ATOM 798 C C . GLY A 1 101 ? 1.534 28.991 35.545 1.00 65.44 101 GLY A C 1
ATOM 799 O O . GLY A 1 101 ? 0.383 28.635 35.299 1.00 65.44 101 GLY A O 1
ATOM 800 N N . GLU A 1 102 ? 2.407 29.340 34.599 1.00 60.47 102 GLU A N 1
ATOM 801 C CA . GLU A 1 102 ? 2.188 29.093 33.170 1.00 60.47 102 GLU A CA 1
ATOM 802 C C . GLU A 1 102 ? 2.881 27.782 32.754 1.00 60.47 102 GLU A C 1
ATOM 804 O O . GLU A 1 102 ? 4.023 27.559 33.169 1.00 60.47 102 GLU A O 1
ATOM 809 N N . PRO A 1 103 ? 2.241 26.927 31.934 1.00 66.50 103 PRO A N 1
ATOM 810 C CA . PRO A 1 103 ? 0.882 27.055 31.396 1.00 66.50 103 PRO A CA 1
ATOM 811 C C . PRO A 1 103 ? -0.208 26.804 32.456 1.00 66.50 103 PRO A C 1
ATOM 813 O O . PRO A 1 103 ? -0.037 26.012 33.381 1.00 66.50 103 PRO A O 1
ATOM 816 N N . ARG A 1 104 ? -1.345 27.500 32.319 1.00 74.31 104 ARG A N 1
ATOM 817 C CA . ARG A 1 104 ? -2.475 27.392 33.250 1.00 74.31 104 ARG A CA 1
ATOM 818 C C . ARG A 1 104 ? -3.379 26.230 32.845 1.00 74.31 104 ARG A C 1
ATOM 820 O O . ARG A 1 104 ? -4.116 26.344 31.874 1.00 74.31 104 ARG A O 1
ATOM 827 N N . PHE A 1 105 ? -3.363 25.158 33.627 1.00 80.31 105 PHE A N 1
ATOM 828 C CA . PHE A 1 105 ? -4.247 24.013 33.415 1.00 80.31 105 PHE A CA 1
ATOM 829 C C . PHE A 1 105 ? -5.613 24.199 34.079 1.00 80.31 105 PHE A C 1
ATOM 831 O O . PHE A 1 105 ? -5.720 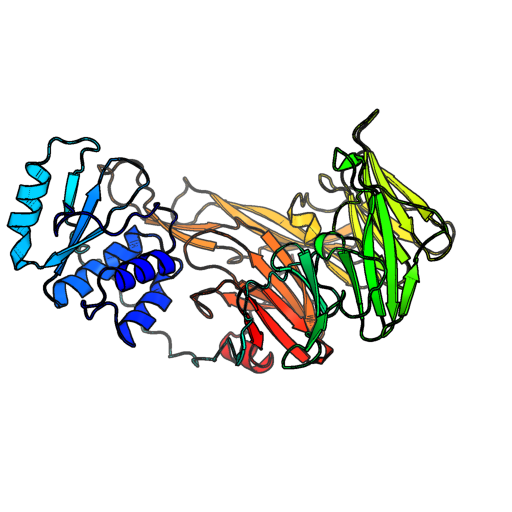24.736 35.185 1.00 80.31 105 PHE A O 1
ATOM 838 N N . THR A 1 106 ? -6.651 23.694 33.420 1.00 81.56 106 THR A N 1
ATOM 839 C CA . THR A 1 106 ? -8.009 23.569 33.949 1.00 81.56 106 THR A CA 1
ATOM 840 C C . THR A 1 106 ? -8.330 22.093 34.125 1.00 81.56 106 THR A C 1
ATOM 842 O O 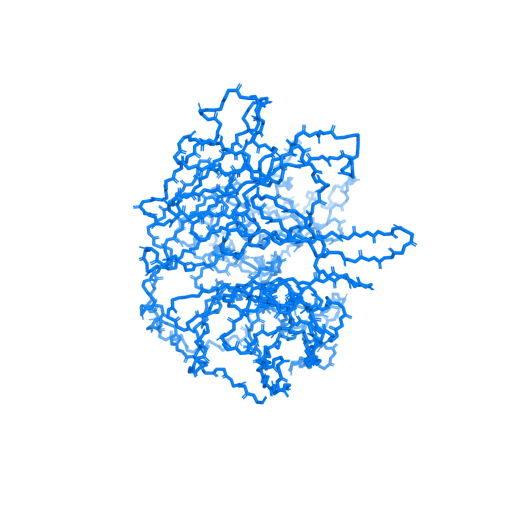. THR A 1 106 ? -8.507 21.358 33.158 1.00 81.56 106 THR A O 1
ATOM 845 N N . ALA A 1 107 ? -8.400 21.646 35.378 1.00 86.56 107 ALA A N 1
ATOM 846 C CA . ALA A 1 107 ? -8.758 20.270 35.688 1.00 86.56 107 ALA A CA 1
ATOM 847 C C . ALA A 1 107 ? -10.257 20.038 35.466 1.00 86.56 107 ALA A C 1
ATOM 849 O O . ALA A 1 107 ? -11.087 20.626 36.163 1.00 86.56 107 ALA A O 1
ATOM 850 N N . SER A 1 108 ? -10.583 19.145 34.534 1.00 87.88 108 SER A N 1
ATOM 851 C CA . SER A 1 108 ? -11.951 18.739 34.215 1.00 87.88 108 SER A CA 1
ATOM 852 C C . SER A 1 108 ? -12.107 17.241 34.448 1.00 87.88 108 SER A C 1
ATOM 854 O O . SER A 1 108 ? -11.354 16.441 33.893 1.00 87.88 108 SER A O 1
ATOM 856 N N . LEU A 1 109 ? -13.067 16.854 35.290 1.00 88.81 109 LEU A N 1
ATOM 857 C CA . LEU A 1 109 ? -13.424 15.448 35.468 1.00 88.81 109 LEU A CA 1
ATOM 858 C C . LEU A 1 109 ? -14.140 14.972 34.202 1.00 88.81 109 LEU A C 1
ATOM 860 O O . LEU A 1 109 ? -15.094 15.617 33.768 1.00 88.81 109 LEU A O 1
ATOM 864 N N . ILE A 1 110 ? -13.702 13.853 33.628 1.00 87.75 110 ILE A N 1
ATOM 865 C CA . ILE A 1 110 ? -14.419 13.232 32.514 1.00 87.75 110 ILE A CA 1
ATOM 866 C C . ILE A 1 110 ? -15.548 12.402 33.119 1.00 87.75 110 ILE A C 1
ATOM 868 O O . ILE A 1 110 ? -15.317 11.365 33.743 1.00 87.75 110 ILE A O 1
ATOM 872 N N . GLU A 1 111 ? -16.773 12.904 32.998 1.00 80.06 111 GLU A N 1
ATOM 873 C CA . GLU A 1 111 ? -17.944 12.228 33.544 1.00 80.06 111 GLU A CA 1
ATOM 874 C C . GLU A 1 111 ? -18.277 10.965 32.736 1.00 80.06 111 GLU A C 1
ATOM 876 O O . GLU A 1 111 ? -18.066 10.930 31.520 1.00 80.06 111 GLU A O 1
ATOM 881 N N . PRO A 1 112 ? -18.804 9.911 33.389 1.00 71.06 112 PRO A N 1
ATOM 882 C CA . PRO A 1 112 ? -19.292 8.749 32.668 1.00 71.06 112 PRO A CA 1
ATOM 883 C C . PRO A 1 112 ? -20.378 9.197 31.684 1.00 71.06 112 PRO A C 1
ATOM 885 O O . PRO A 1 112 ? -21.254 9.977 32.072 1.00 71.06 112 PRO A O 1
ATOM 888 N N . PRO A 1 113 ? -20.353 8.715 30.431 1.00 64.94 113 PRO A N 1
ATOM 889 C CA . PRO A 1 113 ? -21.384 9.070 29.470 1.00 64.94 113 PRO A CA 1
ATOM 890 C C . PRO A 1 113 ? -22.766 8.710 30.030 1.00 64.94 113 PRO A C 1
ATOM 892 O O . PRO A 1 113 ? -22.942 7.646 30.635 1.00 64.94 113 PRO A O 1
ATOM 895 N N . GLU A 1 114 ? -23.757 9.587 29.824 1.00 56.12 114 GLU A N 1
ATOM 896 C CA . GLU A 1 114 ? -25.151 9.240 30.109 1.00 56.12 114 GLU A CA 1
ATOM 897 C C . GLU A 1 114 ? -25.481 7.935 29.373 1.00 56.12 114 GLU A C 1
ATOM 899 O O . GLU A 1 114 ? -25.090 7.785 28.209 1.00 56.12 114 GLU A O 1
ATOM 904 N N . PRO A 1 115 ? -26.161 6.969 30.017 1.00 46.56 115 PRO A N 1
ATOM 905 C CA . PRO A 1 115 ? -26.453 5.693 29.391 1.00 46.56 115 PRO A CA 1
ATOM 906 C C . PRO A 1 115 ? -27.316 5.934 28.154 1.00 46.56 115 PRO A C 1
ATOM 908 O O . PRO A 1 115 ? -28.533 6.104 28.239 1.00 46.56 115 PRO A O 1
ATOM 911 N N . ALA A 1 116 ? -26.682 5.940 26.984 1.00 47.06 116 ALA A N 1
ATOM 912 C CA . ALA A 1 116 ? -27.395 5.905 25.729 1.00 47.06 116 ALA A CA 1
ATOM 913 C C . ALA A 1 116 ? -28.232 4.624 25.730 1.00 47.06 116 ALA A C 1
ATOM 915 O O . ALA A 1 116 ? -27.743 3.550 26.097 1.00 47.06 116 ALA A O 1
ATOM 916 N N . ALA A 1 117 ? -29.493 4.727 25.311 1.00 38.59 117 ALA A N 1
ATOM 917 C CA . ALA A 1 117 ? -30.311 3.571 24.979 1.00 38.59 117 ALA A CA 1
ATOM 918 C C . ALA A 1 117 ? -29.695 2.889 23.748 1.00 38.59 117 ALA A C 1
ATOM 920 O O . ALA A 1 117 ? -30.157 3.036 22.620 1.00 38.59 117 ALA A O 1
ATOM 921 N N . VAL A 1 118 ? -28.587 2.182 23.952 1.00 39.12 118 VAL A N 1
ATOM 922 C CA . VAL A 1 118 ? -28.017 1.296 22.958 1.00 39.12 118 VAL A CA 1
ATOM 923 C C . VAL A 1 118 ? -28.975 0.122 22.916 1.00 39.12 118 VAL A C 1
ATOM 925 O O . VAL A 1 118 ? -28.932 -0.765 23.772 1.00 39.12 118 VAL A O 1
ATOM 928 N N . GLU A 1 119 ? -29.875 0.120 21.933 1.00 33.34 119 GLU A N 1
ATOM 929 C CA . GLU A 1 119 ? -30.479 -1.123 21.481 1.00 33.34 119 GLU A CA 1
ATOM 930 C C . GLU A 1 119 ? -29.318 -2.068 21.177 1.00 33.34 119 GLU A C 1
ATOM 932 O O . GLU A 1 119 ? -28.618 -1.929 20.169 1.00 33.34 119 GLU A O 1
ATOM 937 N N . ARG A 1 120 ? -29.058 -2.997 22.104 1.00 35.56 120 ARG A N 1
ATOM 938 C CA . ARG A 1 120 ? -28.142 -4.109 21.890 1.00 35.56 120 ARG A CA 1
ATOM 939 C C . ARG A 1 120 ? -28.700 -4.878 20.707 1.00 35.56 120 ARG A C 1
ATOM 941 O O . ARG A 1 120 ? -29.549 -5.753 20.873 1.00 35.56 120 ARG A O 1
ATOM 948 N N . LYS A 1 121 ? -28.232 -4.540 19.503 1.00 36.22 121 LYS A N 1
ATOM 949 C CA . LYS A 1 121 ? -28.422 -5.390 18.335 1.00 36.22 121 LYS A CA 1
ATOM 950 C C . LYS A 1 121 ? -27.981 -6.790 18.763 1.00 36.22 121 LYS A C 1
ATOM 952 O O . LYS A 1 121 ? -26.924 -6.908 19.395 1.00 36.22 121 LYS A O 1
ATOM 957 N N . PRO A 1 122 ? -28.794 -7.826 18.503 1.00 31.77 122 PRO A N 1
ATOM 958 C CA . PRO A 1 122 ? -28.475 -9.178 18.926 1.00 31.77 122 PRO A CA 1
ATOM 959 C C . PRO A 1 122 ? -27.057 -9.499 18.475 1.00 31.77 122 PRO A C 1
ATOM 961 O O . PRO A 1 122 ? -26.695 -9.222 17.327 1.00 31.77 122 PRO A O 1
ATOM 964 N N . ALA A 1 123 ? -26.252 -10.015 19.409 1.00 38.19 123 ALA A N 1
ATOM 965 C CA . ALA A 1 123 ? -24.890 -10.425 19.132 1.00 38.19 123 ALA A CA 1
ATOM 966 C C . ALA A 1 123 ? -24.936 -11.345 17.912 1.00 38.19 123 ALA A C 1
ATOM 968 O O . ALA A 1 123 ? -25.501 -12.441 17.971 1.00 38.19 123 ALA A O 1
ATOM 969 N N . LYS A 1 124 ? -24.410 -10.855 16.783 1.00 42.81 124 LYS A N 1
ATOM 970 C CA . LYS A 1 124 ? -24.244 -11.687 15.596 1.00 42.81 124 LYS A CA 1
ATOM 971 C C . LYS A 1 124 ? -23.468 -12.936 16.034 1.00 42.81 124 LYS A C 1
ATOM 973 O O . LYS A 1 124 ? -22.607 -12.821 16.914 1.00 42.81 124 LYS A O 1
ATOM 978 N N . PRO A 1 125 ? -23.795 -14.117 15.483 1.00 36.28 125 PRO A N 1
ATOM 979 C CA . PRO A 1 125 ? -23.158 -15.366 15.879 1.00 36.28 125 PRO A CA 1
ATOM 980 C C . PRO A 1 125 ? -21.643 -15.178 15.886 1.00 36.28 125 PRO A C 1
ATOM 982 O O . PRO A 1 125 ? -21.112 -14.531 14.981 1.00 36.28 125 PRO A O 1
ATOM 985 N N . LYS A 1 126 ? -20.975 -15.697 16.928 1.00 44.41 126 LYS A N 1
ATOM 986 C CA . LYS A 1 126 ? -19.512 -15.694 17.040 1.00 44.41 126 LYS A CA 1
ATOM 987 C C . LYS A 1 126 ? -18.948 -16.268 15.741 1.00 44.41 126 LYS A C 1
ATOM 989 O O . LYS A 1 126 ? -18.941 -17.484 15.563 1.00 44.41 126 LYS A O 1
ATOM 994 N N . ARG A 1 127 ? -18.524 -15.390 14.827 1.00 50.84 127 ARG A N 1
ATOM 995 C CA . ARG A 1 127 ? -17.714 -15.785 13.678 1.00 50.84 127 ARG A CA 1
ATOM 996 C C . ARG A 1 127 ? -16.478 -16.471 14.248 1.00 50.84 127 ARG A C 1
ATOM 998 O O . ARG A 1 127 ? -15.954 -16.040 15.278 1.00 50.84 127 ARG A O 1
ATOM 1005 N N . SER A 1 128 ? -16.084 -17.568 13.609 1.00 50.25 128 SER A N 1
ATOM 1006 C CA . SER A 1 128 ? -14.806 -18.234 13.845 1.00 50.25 128 SER A CA 1
ATOM 1007 C C . SER A 1 128 ? -13.718 -17.174 14.052 1.00 50.25 128 SER A C 1
ATOM 1009 O O . SER A 1 128 ? -13.580 -16.271 13.224 1.00 50.25 128 SER A O 1
ATOM 1011 N N . LYS A 1 129 ? -12.998 -17.232 15.183 1.00 71.56 129 LYS A N 1
ATOM 1012 C CA . LYS A 1 129 ? -11.846 -16.357 15.446 1.00 71.56 129 LYS A CA 1
ATOM 1013 C C . LYS A 1 129 ? -10.692 -16.898 14.600 1.00 71.56 129 LYS A C 1
ATOM 1015 O O . LYS A 1 129 ? -9.798 -17.565 15.112 1.00 71.56 129 LYS A O 1
ATOM 1020 N N . VAL A 1 130 ? -10.778 -16.696 13.286 1.00 87.19 130 VAL A N 1
ATOM 1021 C CA . VAL A 1 130 ? -9.680 -17.008 12.374 1.00 87.19 130 VAL A CA 1
ATOM 1022 C C . VAL A 1 130 ? -8.456 -16.260 12.874 1.00 87.19 130 VAL A C 1
ATOM 1024 O O . VAL A 1 130 ? -8.508 -15.055 13.126 1.00 87.19 130 VAL A O 1
ATOM 1027 N N . LYS A 1 131 ? -7.361 -16.993 13.075 1.00 91.38 131 LYS A N 1
ATOM 1028 C CA . LYS A 1 131 ? -6.076 -16.386 13.398 1.00 91.38 131 LYS A CA 1
ATOM 1029 C C . LYS A 1 131 ? -5.533 -15.786 12.106 1.00 91.38 131 LYS A C 1
ATOM 1031 O O . LYS A 1 131 ? -4.976 -16.510 11.292 1.00 91.38 131 LYS A O 1
ATOM 1036 N N . TRP A 1 132 ? -5.756 -14.488 11.920 1.00 94.44 132 TRP A N 1
ATOM 1037 C CA . TRP A 1 132 ? -5.395 -13.769 10.696 1.00 94.44 132 TRP A CA 1
ATOM 1038 C C . TRP A 1 132 ? -3.891 -13.641 10.476 1.00 94.44 132 TRP A C 1
ATOM 1040 O O . TRP A 1 132 ? -3.459 -13.635 9.337 1.00 94.44 132 TRP A O 1
ATOM 1050 N N . LEU A 1 133 ? -3.100 -13.563 11.543 1.00 95.31 133 LEU A N 1
ATOM 1051 C CA . LEU A 1 133 ? -1.641 -13.520 11.468 1.00 95.31 133 LEU A CA 1
ATOM 1052 C C . LEU A 1 133 ? -1.102 -14.866 11.948 1.00 95.31 133 LEU A C 1
ATOM 1054 O O . LEU A 1 133 ? -1.081 -15.143 13.150 1.00 95.31 133 LEU A O 1
ATOM 1058 N N . GLN A 1 134 ? -0.753 -15.736 11.010 1.00 95.12 134 GLN A N 1
ATOM 1059 C CA . GLN A 1 134 ? -0.198 -17.068 11.240 1.00 95.12 134 GLN A CA 1
ATOM 1060 C C . GLN A 1 134 ? 1.299 -17.044 10.969 1.00 95.12 134 GLN A C 1
ATOM 1062 O O . GLN A 1 134 ? 1.743 -16.227 10.175 1.00 95.12 134 GLN A O 1
ATOM 1067 N N . GLU A 1 135 ? 2.045 -17.942 11.626 1.00 94.88 135 GLU A N 1
ATOM 1068 C CA . GLU A 1 135 ? 3.488 -18.117 11.399 1.00 94.88 135 GLU A CA 1
ATOM 1069 C C . GLU A 1 135 ? 4.202 -16.760 11.295 1.00 94.88 135 GLU A C 1
ATOM 1071 O O . GLU A 1 135 ? 4.482 -16.293 10.204 1.00 94.88 135 GLU A O 1
ATOM 1076 N N . VAL A 1 136 ? 4.387 -16.063 12.416 1.00 96.75 136 VAL A N 1
ATOM 1077 C CA . VAL A 1 136 ? 5.002 -14.726 12.415 1.00 96.75 136 VAL A CA 1
ATOM 1078 C C . VAL A 1 136 ? 6.520 -14.874 12.378 1.00 96.75 136 VAL A C 1
ATOM 1080 O O . VAL A 1 136 ? 7.070 -15.719 13.087 1.00 96.75 136 VAL A O 1
ATOM 1083 N N . HIS A 1 137 ? 7.177 -14.072 11.545 1.00 96.62 137 HIS A N 1
ATOM 1084 C CA . HIS A 1 137 ? 8.621 -13.896 11.524 1.00 96.62 137 HIS A CA 1
ATOM 1085 C C . HIS A 1 137 ? 8.942 -12.457 11.931 1.00 96.62 137 HIS A C 1
ATOM 1087 O O . HIS A 1 137 ? 8.651 -11.524 11.181 1.00 96.62 137 HIS A O 1
ATOM 1093 N N . ASP A 1 138 ? 9.488 -12.303 13.136 1.00 95.69 138 ASP A N 1
ATOM 1094 C CA . ASP A 1 138 ? 9.877 -11.016 13.707 1.00 95.69 138 ASP A CA 1
ATOM 1095 C C . ASP A 1 138 ? 11.262 -10.590 13.210 1.00 95.69 138 ASP A C 1
ATOM 1097 O O . ASP A 1 138 ? 12.191 -11.402 13.178 1.00 95.69 138 ASP A O 1
ATOM 1101 N N . TYR A 1 139 ? 11.399 -9.307 12.884 1.00 91.56 139 TYR A N 1
ATOM 1102 C CA . TYR A 1 139 ? 12.672 -8.692 12.526 1.00 91.56 139 TYR A CA 1
ATOM 1103 C C . TYR A 1 139 ? 13.358 -8.092 13.759 1.00 91.56 139 TYR A C 1
ATOM 1105 O O . TYR A 1 139 ? 12.686 -7.614 14.678 1.00 91.56 139 TYR A O 1
ATOM 1113 N N . PRO A 1 140 ? 14.703 -8.083 13.807 1.00 84.56 140 PRO A N 1
ATOM 1114 C CA . PRO A 1 140 ? 15.441 -7.449 14.898 1.00 84.56 140 PRO A CA 1
ATOM 1115 C C . PRO A 1 140 ? 15.318 -5.915 14.890 1.00 84.56 140 PRO A C 1
ATOM 1117 O O . PRO A 1 140 ? 15.518 -5.283 15.928 1.00 84.56 140 PRO A O 1
ATOM 1120 N N . GLY A 1 141 ? 14.984 -5.324 13.738 1.00 84.06 141 GLY A N 1
ATOM 1121 C CA . GLY A 1 141 ? 14.860 -3.887 13.513 1.00 84.06 141 GLY A CA 1
ATOM 1122 C C . GLY A 1 141 ? 13.641 -3.524 12.663 1.00 84.06 141 GLY A C 1
ATOM 1123 O O . GLY A 1 141 ? 12.799 -4.363 12.350 1.00 84.06 141 GLY A O 1
ATOM 1124 N N . ALA A 1 142 ? 13.523 -2.240 12.319 1.00 86.25 142 ALA A N 1
ATOM 1125 C CA . ALA A 1 142 ? 12.425 -1.743 11.499 1.00 86.25 142 ALA A CA 1
ATOM 1126 C C . ALA A 1 142 ? 12.663 -2.058 10.012 1.00 86.25 142 ALA A C 1
ATOM 1128 O O . ALA A 1 142 ? 13.487 -1.426 9.354 1.00 86.25 142 ALA A O 1
ATOM 1129 N N . THR A 1 143 ? 11.887 -2.991 9.474 1.00 91.75 143 THR A N 1
ATOM 1130 C CA . THR A 1 143 ? 11.969 -3.483 8.099 1.00 91.75 143 THR A CA 1
ATOM 1131 C C . THR A 1 143 ? 10.825 -2.909 7.263 1.00 91.75 143 THR A C 1
ATOM 1133 O O . THR A 1 143 ? 9.694 -3.394 7.265 1.00 91.75 143 THR A O 1
ATOM 1136 N N . TYR A 1 144 ? 11.111 -1.844 6.514 1.00 90.25 144 TYR A N 1
ATOM 1137 C CA . TYR A 1 144 ? 10.102 -1.160 5.703 1.00 90.25 144 TYR A CA 1
ATOM 1138 C C . TYR A 1 144 ? 9.972 -1.788 4.315 1.00 90.25 144 TYR A C 1
ATOM 1140 O O . TYR A 1 144 ? 10.748 -1.497 3.406 1.00 90.25 144 TYR A O 1
ATOM 1148 N N . VAL A 1 145 ? 8.939 -2.607 4.120 1.00 92.44 145 VAL A N 1
ATOM 1149 C CA . VAL A 1 145 ? 8.586 -3.134 2.796 1.00 92.44 145 VAL A CA 1
ATOM 1150 C C . VAL A 1 145 ? 7.493 -2.266 2.161 1.00 92.44 145 VAL A C 1
ATOM 1152 O O . VAL A 1 145 ? 6.361 -2.180 2.641 1.00 92.44 145 VAL A O 1
ATOM 1155 N N . HIS A 1 146 ? 7.806 -1.627 1.038 1.00 87.69 146 HIS A N 1
ATOM 1156 C CA . HIS A 1 146 ? 6.884 -0.810 0.247 1.00 87.69 146 HIS A CA 1
ATOM 1157 C C . HIS A 1 146 ? 6.915 -1.238 -1.228 1.00 87.69 146 HIS A C 1
ATOM 1159 O O . HIS A 1 146 ? 7.436 -2.298 -1.564 1.00 87.69 146 HIS A O 1
ATOM 1165 N N . GLU A 1 147 ? 6.229 -0.504 -2.098 1.00 83.06 147 GLU A N 1
ATOM 1166 C CA . GLU A 1 147 ? 6.055 -0.869 -3.512 1.00 83.06 147 GLU A CA 1
ATOM 1167 C C . GLU A 1 147 ? 7.328 -0.649 -4.345 1.00 83.06 147 GLU A C 1
ATOM 1169 O O . GLU A 1 147 ? 7.622 -1.436 -5.234 1.00 83.06 147 GLU A O 1
ATOM 1174 N N . TYR A 1 148 ? 8.128 0.372 -4.020 1.00 86.81 148 TYR A N 1
ATOM 1175 C CA . TYR A 1 148 ? 9.363 0.669 -4.764 1.00 86.81 148 TYR A CA 1
ATOM 1176 C C . TYR A 1 148 ? 10.561 -0.232 -4.436 1.00 86.81 148 TYR A C 1
ATOM 1178 O O . TYR A 1 148 ? 11.479 -0.308 -5.246 1.00 86.81 148 TYR A O 1
ATOM 1186 N N . ASN A 1 149 ? 10.574 -0.912 -3.285 1.00 92.62 149 ASN A N 1
ATOM 1187 C CA . ASN A 1 149 ? 11.688 -1.779 -2.888 1.00 92.62 149 ASN A CA 1
ATOM 1188 C C . ASN A 1 149 ? 11.334 -3.269 -2.888 1.00 92.62 149 ASN A C 1
ATOM 1190 O O . ASN A 1 149 ? 12.155 -4.057 -2.432 1.00 92.62 149 ASN A O 1
ATOM 1194 N N . TYR A 1 150 ? 10.151 -3.656 -3.377 1.00 94.25 150 TYR A N 1
ATOM 1195 C CA . TYR A 1 150 ? 9.693 -5.044 -3.416 1.00 94.25 150 TYR A CA 1
ATOM 1196 C C . TYR A 1 150 ? 9.385 -5.496 -4.839 1.00 94.25 150 TYR A C 1
ATOM 1198 O O . TYR A 1 150 ? 8.526 -4.921 -5.503 1.00 94.25 150 TYR A O 1
ATOM 1206 N N . HIS A 1 151 ? 10.011 -6.591 -5.262 1.00 93.50 151 HIS A N 1
ATOM 1207 C CA . HIS A 1 151 ? 9.915 -7.124 -6.617 1.00 93.50 151 HIS A CA 1
ATOM 1208 C C . HIS A 1 151 ? 9.873 -8.653 -6.582 1.00 93.50 151 HIS A C 1
ATOM 1210 O O . HIS A 1 151 ? 10.772 -9.292 -6.049 1.00 93.50 151 HIS A O 1
ATOM 1216 N N . ASN A 1 152 ? 8.809 -9.256 -7.123 1.00 92.44 152 ASN A N 1
ATOM 1217 C CA . ASN A 1 152 ? 8.643 -10.715 -7.272 1.00 92.44 152 ASN A CA 1
ATOM 1218 C C . ASN A 1 152 ? 8.972 -11.554 -6.015 1.00 92.44 152 ASN A C 1
ATOM 1220 O O . ASN A 1 152 ? 9.632 -12.592 -6.098 1.00 92.44 152 ASN A O 1
ATOM 1224 N N . GLY A 1 153 ? 8.518 -11.116 -4.839 1.00 95.44 153 GLY A N 1
ATOM 1225 C CA . GLY A 1 153 ? 8.793 -11.827 -3.587 1.00 95.44 153 GLY A CA 1
ATOM 1226 C C . GLY A 1 153 ? 10.134 -11.484 -2.945 1.00 95.44 153 GLY A C 1
ATOM 1227 O O . GLY A 1 153 ? 10.460 -12.076 -1.930 1.00 95.44 153 GLY A O 1
ATOM 1228 N N . TRP A 1 154 ? 10.882 -10.524 -3.476 1.00 96.56 154 TRP A N 1
ATOM 1229 C CA . TRP A 1 154 ? 12.133 -10.039 -2.901 1.00 96.56 154 TRP A CA 1
ATOM 1230 C C . TRP A 1 154 ? 11.980 -8.597 -2.440 1.00 96.56 154 TRP A C 1
ATOM 1232 O O . TRP A 1 154 ? 11.274 -7.836 -3.098 1.00 96.56 154 TRP A O 1
ATOM 1242 N N . ALA A 1 155 ? 12.645 -8.197 -1.357 1.00 96.69 155 ALA A N 1
ATOM 1243 C CA . ALA A 1 155 ? 12.753 -6.784 -1.000 1.00 96.69 155 ALA A CA 1
ATOM 1244 C C . ALA A 1 155 ? 14.170 -6.384 -0.611 1.00 96.69 155 ALA A C 1
ATOM 1246 O O . ALA A 1 155 ? 14.880 -7.173 0.004 1.00 96.69 155 ALA A O 1
ATOM 1247 N N . ALA A 1 156 ? 14.549 -5.147 -0.923 1.00 95.50 156 ALA A N 1
ATOM 1248 C CA . ALA A 1 156 ? 15.787 -4.561 -0.425 1.00 95.50 156 ALA A CA 1
ATOM 1249 C C . ALA A 1 156 ? 15.532 -3.658 0.781 1.00 95.50 156 ALA A C 1
ATOM 1251 O O . ALA A 1 156 ? 14.674 -2.772 0.730 1.00 95.50 156 ALA A O 1
ATOM 1252 N N . ILE A 1 157 ? 16.303 -3.879 1.842 1.00 94.94 157 ILE A N 1
ATOM 1253 C CA . ILE A 1 157 ? 16.196 -3.189 3.125 1.00 94.94 157 ILE A CA 1
ATOM 1254 C C . ILE A 1 157 ? 17.554 -2.592 3.457 1.00 94.94 157 ILE A C 1
ATOM 1256 O O . ILE A 1 157 ? 18.566 -3.286 3.444 1.00 94.94 157 ILE A O 1
ATOM 1260 N N . THR A 1 158 ? 17.576 -1.292 3.722 1.00 92.44 158 THR A N 1
ATOM 1261 C CA . THR A 1 158 ? 18.786 -0.576 4.127 1.00 92.44 158 THR A CA 1
ATOM 1262 C C . THR A 1 158 ? 18.711 -0.251 5.605 1.00 92.44 158 THR A C 1
ATOM 1264 O O . THR A 1 158 ? 17.733 0.357 6.048 1.00 92.44 158 THR A O 1
ATOM 1267 N N . GLU A 1 159 ? 19.753 -0.602 6.344 1.00 89.69 159 GLU A N 1
ATOM 1268 C CA . GLU A 1 159 ? 19.853 -0.364 7.783 1.00 89.69 159 GLU A CA 1
ATOM 1269 C C . GLU A 1 159 ? 21.143 0.391 8.080 1.00 89.69 159 GLU A C 1
ATOM 1271 O O . GLU A 1 159 ? 22.165 0.154 7.439 1.00 89.69 159 GLU A O 1
ATOM 1276 N N . GLN A 1 160 ? 21.098 1.333 9.019 1.00 87.81 160 GLN A N 1
ATOM 1277 C CA . GLN A 1 160 ? 22.294 2.051 9.442 1.00 87.81 160 GLN A CA 1
ATOM 1278 C C . GLN A 1 160 ? 22.990 1.257 10.549 1.00 87.81 160 GLN A C 1
ATOM 1280 O O . GLN A 1 160 ? 22.387 1.034 11.599 1.00 87.81 160 GLN A O 1
ATOM 1285 N N . ASP A 1 161 ? 24.250 0.889 10.329 1.00 85.00 161 ASP A N 1
ATOM 1286 C CA . ASP A 1 161 ? 25.103 0.217 11.308 1.00 85.00 161 ASP A CA 1
ATOM 1287 C C . ASP A 1 161 ? 26.376 1.037 11.555 1.00 85.00 161 ASP A C 1
ATOM 1289 O O . ASP A 1 161 ? 27.214 1.212 10.672 1.00 85.00 161 ASP A O 1
ATOM 1293 N N . GLU A 1 162 ? 26.495 1.586 12.766 1.00 85.75 162 GLU A N 1
ATOM 1294 C CA . GLU A 1 162 ? 27.556 2.520 13.161 1.00 85.75 162 GLU A CA 1
ATOM 1295 C C . GLU A 1 162 ? 27.774 3.652 12.126 1.00 85.75 162 GLU A C 1
ATOM 1297 O O . GLU A 1 162 ? 26.974 4.592 12.047 1.00 85.75 162 GLU A O 1
ATOM 1302 N N . ASP A 1 163 ? 28.848 3.556 11.337 1.00 84.69 163 ASP A N 1
ATOM 1303 C CA . ASP A 1 163 ? 29.287 4.544 10.345 1.00 84.69 163 ASP A CA 1
ATOM 1304 C C . ASP A 1 163 ? 28.979 4.138 8.884 1.00 84.69 163 ASP A C 1
ATOM 1306 O O . ASP A 1 163 ? 29.327 4.880 7.961 1.00 84.69 163 ASP A O 1
ATOM 1310 N N . GLN A 1 164 ? 28.335 2.989 8.648 1.00 87.88 164 GLN A N 1
ATOM 1311 C CA . GLN A 1 164 ? 28.038 2.452 7.315 1.00 87.88 164 GLN A CA 1
ATOM 1312 C C . GLN A 1 164 ? 26.555 2.081 7.181 1.00 87.88 164 GLN A C 1
ATOM 1314 O O . GLN A 1 164 ? 25.911 1.653 8.134 1.00 87.88 164 GLN A O 1
ATOM 1319 N N . TRP A 1 165 ? 25.988 2.216 5.982 1.00 92.62 165 TRP A N 1
ATOM 1320 C CA . TRP A 1 165 ? 24.691 1.597 5.701 1.00 92.62 165 TRP A CA 1
ATOM 1321 C C . TRP A 1 165 ? 24.881 0.183 5.170 1.00 92.62 165 TRP A C 1
ATOM 1323 O O . TRP A 1 165 ? 25.611 -0.033 4.201 1.00 92.62 165 TRP A O 1
ATOM 1333 N N . LEU A 1 166 ? 24.183 -0.770 5.775 1.00 92.50 166 LEU A N 1
ATOM 1334 C CA . LEU A 1 166 ? 24.018 -2.125 5.270 1.00 92.50 166 LEU A CA 1
ATOM 1335 C C . LEU A 1 166 ? 22.892 -2.160 4.233 1.00 92.50 166 LEU A C 1
ATOM 1337 O O . LEU A 1 166 ? 22.008 -1.298 4.206 1.00 92.50 166 LEU A O 1
ATOM 1341 N N . CYS A 1 167 ? 22.918 -3.171 3.369 1.00 94.62 167 CYS A N 1
ATOM 1342 C CA . CYS A 1 167 ? 21.845 -3.441 2.421 1.00 94.62 167 CYS A CA 1
ATOM 1343 C C . CYS A 1 167 ? 21.569 -4.943 2.397 1.00 94.62 167 CYS A C 1
ATOM 1345 O O . CYS A 1 167 ? 22.423 -5.727 1.991 1.00 94.62 167 CYS A O 1
ATOM 1347 N N . PHE A 1 168 ? 20.366 -5.334 2.805 1.00 94.50 168 PHE A N 1
ATOM 1348 C CA . PHE A 1 168 ? 19.907 -6.714 2.798 1.00 94.50 168 PHE A CA 1
ATOM 1349 C C . PHE A 1 168 ? 18.914 -6.937 1.664 1.00 94.50 168 PHE A C 1
ATOM 1351 O O . PHE A 1 168 ? 17.968 -6.169 1.489 1.00 94.50 168 PHE A O 1
ATOM 1358 N N . LEU A 1 169 ? 19.103 -8.017 0.914 1.00 95.62 169 LEU A N 1
ATOM 1359 C CA . LEU A 1 169 ? 18.106 -8.556 0.001 1.00 95.62 169 LEU A CA 1
ATOM 1360 C C . LEU A 1 169 ? 17.369 -9.698 0.712 1.00 95.62 169 LEU A C 1
ATOM 1362 O O . LEU A 1 169 ? 17.953 -10.746 0.978 1.00 95.62 169 LEU A O 1
ATOM 1366 N N . ILE A 1 170 ? 16.091 -9.488 1.017 1.00 96.44 170 ILE A N 1
ATOM 1367 C CA . ILE A 1 170 ? 15.243 -10.454 1.721 1.00 96.44 170 ILE A CA 1
ATOM 1368 C C . ILE A 1 170 ? 14.397 -11.239 0.715 1.00 96.44 170 ILE A C 1
ATOM 1370 O O . ILE A 1 170 ? 13.647 -10.648 -0.065 1.00 96.44 170 ILE A O 1
ATOM 1374 N N . ASP A 1 171 ? 14.494 -12.567 0.762 1.00 96.69 171 ASP A N 1
ATOM 1375 C CA . ASP A 1 171 ? 13.699 -13.523 -0.004 1.00 96.69 171 ASP A CA 1
ATOM 1376 C C . ASP A 1 171 ? 12.434 -13.935 0.752 1.00 96.69 171 ASP A C 1
ATOM 1378 O O . ASP A 1 171 ? 12.469 -14.773 1.657 1.00 96.69 171 ASP A O 1
ATOM 1382 N N . TYR A 1 172 ? 11.289 -13.411 0.332 1.00 97.38 172 TYR A N 1
ATOM 1383 C CA . TYR A 1 172 ? 9.978 -13.832 0.815 1.00 97.38 172 TYR A CA 1
ATOM 1384 C C . TYR A 1 172 ? 9.387 -14.979 -0.002 1.00 97.38 172 TYR A C 1
ATOM 1386 O O . TYR A 1 172 ? 8.231 -15.314 0.222 1.00 97.38 172 TYR A O 1
ATOM 1394 N N . ASN A 1 173 ? 10.089 -15.597 -0.956 1.00 96.94 173 ASN A N 1
ATOM 1395 C CA . ASN A 1 173 ? 9.562 -16.751 -1.700 1.00 96.94 173 ASN A CA 1
ATOM 1396 C C . ASN A 1 173 ? 9.624 -18.059 -0.903 1.00 96.94 173 ASN A C 1
ATOM 1398 O O . ASN A 1 173 ? 8.931 -19.020 -1.241 1.00 96.94 173 ASN A O 1
ATOM 1402 N N . GLN A 1 174 ? 10.397 -18.081 0.178 1.00 95.12 174 GLN A N 1
ATOM 1403 C CA . GLN A 1 174 ? 10.482 -19.181 1.131 1.00 95.12 174 GLN A CA 1
ATOM 1404 C C . GLN A 1 174 ? 10.038 -18.742 2.528 1.00 95.12 174 GLN A C 1
ATOM 1406 O O . GLN A 1 174 ? 9.815 -17.559 2.789 1.00 95.12 174 GLN A O 1
ATOM 1411 N N . TRP A 1 175 ? 9.853 -19.718 3.417 1.00 95.69 175 TRP A N 1
ATOM 1412 C CA . TRP A 1 175 ? 9.446 -19.452 4.790 1.00 95.69 175 TRP A CA 1
ATOM 1413 C C . TRP A 1 175 ? 10.260 -20.264 5.805 1.00 95.69 175 TRP A C 1
ATOM 1415 O O . TRP A 1 175 ? 10.307 -21.493 5.668 1.00 95.69 175 TRP A O 1
ATOM 1425 N N . PRO A 1 176 ? 10.830 -19.625 6.846 1.00 94.88 176 PRO A N 1
ATOM 1426 C CA . PRO A 1 176 ? 10.874 -18.168 7.068 1.00 94.88 176 PRO A CA 1
ATOM 1427 C C . PRO A 1 176 ? 11.618 -17.427 5.936 1.00 94.88 176 PRO A C 1
ATOM 1429 O O . PRO A 1 176 ? 12.319 -18.089 5.164 1.00 94.88 176 PRO A O 1
ATOM 1432 N N . PRO A 1 177 ? 11.439 -16.099 5.793 1.00 96.81 177 PRO A N 1
ATOM 1433 C CA . PRO A 1 177 ? 12.206 -15.317 4.828 1.00 96.81 177 PRO A CA 1
ATOM 1434 C C . PRO A 1 177 ? 13.712 -15.508 5.033 1.00 96.81 177 PRO A C 1
ATOM 1436 O O . PRO A 1 177 ? 14.170 -15.656 6.168 1.00 96.81 177 PRO A O 1
ATOM 1439 N N . ALA A 1 178 ? 14.473 -15.526 3.941 1.00 94.81 178 ALA A N 1
ATOM 1440 C CA . ALA A 1 178 ? 15.930 -15.613 3.997 1.00 94.81 178 ALA A CA 1
ATOM 1441 C C . ALA A 1 178 ? 16.552 -14.255 3.682 1.00 94.81 178 ALA A C 1
ATOM 1443 O O . ALA A 1 178 ? 16.093 -13.561 2.781 1.00 94.81 178 ALA A O 1
ATOM 1444 N N . GLU A 1 179 ? 17.609 -13.893 4.395 1.00 93.44 179 GLU A N 1
ATOM 1445 C CA . GLU A 1 179 ? 18.288 -12.609 4.235 1.00 93.44 179 GLU A CA 1
ATOM 1446 C C . GLU A 1 179 ? 19.661 -12.821 3.611 1.00 93.44 179 GLU A C 1
ATOM 1448 O O . GLU A 1 179 ? 20.372 -13.777 3.933 1.00 93.44 179 GLU A O 1
ATOM 1453 N N . GLN A 1 180 ? 20.030 -11.922 2.707 1.00 92.69 180 GLN A N 1
ATOM 1454 C CA . GLN A 1 180 ? 21.347 -11.887 2.102 1.00 92.69 180 GLN A CA 1
ATOM 1455 C C . GLN A 1 180 ? 21.939 -10.490 2.233 1.00 92.69 180 GLN A C 1
ATOM 1457 O O . GLN A 1 180 ? 21.364 -9.529 1.722 1.00 92.69 180 GLN A O 1
ATOM 1462 N N . ASP A 1 181 ? 23.104 -10.388 2.871 1.00 92.44 181 ASP A N 1
ATOM 1463 C CA . ASP A 1 181 ? 23.883 -9.154 2.899 1.00 92.44 181 ASP A CA 1
ATOM 1464 C C . ASP A 1 181 ? 24.480 -8.891 1.509 1.00 92.44 181 ASP A C 1
ATOM 1466 O O . ASP A 1 181 ? 25.230 -9.693 0.945 1.00 92.44 181 ASP A O 1
ATOM 1470 N N . MET A 1 182 ? 24.107 -7.757 0.927 1.00 92.81 182 MET A N 1
ATOM 1471 C CA . MET A 1 182 ? 24.537 -7.345 -0.403 1.00 92.81 182 MET A CA 1
ATOM 1472 C C . MET A 1 182 ? 25.951 -6.764 -0.418 1.00 92.81 182 MET A C 1
ATOM 1474 O O . MET A 1 182 ? 26.501 -6.560 -1.502 1.00 92.81 182 MET A O 1
ATOM 1478 N N . LEU A 1 183 ? 26.543 -6.495 0.747 1.00 91.69 183 LEU A N 1
ATOM 1479 C CA . LEU A 1 183 ? 27.874 -5.915 0.899 1.00 91.69 183 LEU A CA 1
ATOM 1480 C C . LEU A 1 183 ? 28.939 -6.952 1.283 1.00 91.69 183 LEU A C 1
ATOM 1482 O O . LEU A 1 183 ? 30.113 -6.726 0.992 1.00 91.69 183 LEU A O 1
ATOM 1486 N N . GLU A 1 184 ? 28.552 -8.108 1.838 1.00 88.00 184 GLU A N 1
ATOM 1487 C CA . GLU A 1 184 ? 29.465 -9.133 2.384 1.00 88.00 184 GLU A CA 1
ATOM 1488 C C . GLU A 1 184 ? 30.573 -9.574 1.406 1.00 88.00 184 GLU A C 1
ATOM 1490 O O . GLU A 1 184 ? 31.705 -9.860 1.800 1.00 88.00 184 GLU A O 1
ATOM 1495 N N . HIS A 1 185 ? 30.270 -9.625 0.106 1.00 80.25 185 HIS A N 1
ATOM 1496 C CA . HIS A 1 185 ? 31.204 -10.077 -0.934 1.00 80.25 185 HIS A CA 1
ATOM 1497 C C . HIS A 1 185 ? 31.703 -8.950 -1.848 1.00 80.25 185 HIS A C 1
ATOM 1499 O O . HIS A 1 185 ? 32.307 -9.209 -2.892 1.00 80.25 185 HIS A O 1
ATOM 1505 N N . ARG A 1 186 ? 31.479 -7.686 -1.469 1.00 87.38 186 ARG A N 1
ATOM 1506 C CA . ARG A 1 186 ? 31.884 -6.523 -2.263 1.00 87.38 186 ARG A CA 1
ATOM 1507 C C . ARG A 1 186 ? 33.235 -5.978 -1.810 1.00 87.38 186 ARG A C 1
ATOM 1509 O O . ARG A 1 186 ? 33.456 -5.687 -0.642 1.00 87.38 186 ARG A O 1
ATOM 1516 N N . ALA A 1 187 ? 34.142 -5.792 -2.768 1.00 84.62 187 ALA A N 1
ATOM 1517 C CA . ALA A 1 187 ? 35.466 -5.196 -2.542 1.00 84.62 187 ALA A CA 1
ATOM 1518 C C . ALA A 1 187 ? 35.580 -3.752 -3.068 1.00 84.62 187 ALA A C 1
ATOM 1520 O O . ALA A 1 187 ? 36.645 -3.144 -2.998 1.00 84.62 187 ALA A O 1
ATOM 1521 N N . ASP A 1 188 ? 34.500 -3.211 -3.633 1.00 88.06 188 ASP A N 1
ATOM 1522 C CA . ASP A 1 188 ? 34.453 -1.903 -4.293 1.00 88.06 188 ASP A CA 1
ATOM 1523 C C . ASP A 1 188 ? 34.059 -0.748 -3.357 1.00 88.06 188 ASP A C 1
ATOM 1525 O O . ASP A 1 188 ? 33.934 0.386 -3.819 1.00 88.06 188 ASP A O 1
ATOM 1529 N N . GLY A 1 189 ? 33.884 -1.026 -2.059 1.00 84.88 189 GLY A N 1
ATOM 1530 C CA . GLY A 1 189 ? 33.614 -0.024 -1.025 1.00 84.88 189 GLY A CA 1
ATOM 1531 C C . GLY A 1 189 ? 32.275 0.696 -1.183 1.00 84.88 189 GLY A C 1
ATOM 1532 O O . GLY A 1 189 ? 32.176 1.857 -0.795 1.00 84.88 189 GLY A O 1
ATOM 1533 N N . VAL A 1 190 ? 31.274 0.058 -1.804 1.00 91.19 190 VAL A N 1
ATOM 1534 C CA . VAL A 1 190 ? 29.928 0.635 -1.904 1.00 91.19 190 VAL A CA 1
ATOM 1535 C C . VAL A 1 190 ? 29.266 0.715 -0.525 1.00 91.19 190 VAL A C 1
ATOM 1537 O O . VAL A 1 190 ? 29.401 -0.198 0.290 1.00 91.19 190 VAL A O 1
ATOM 1540 N N . ASP A 1 191 ? 28.524 1.791 -0.289 1.00 93.06 191 ASP A N 1
ATOM 1541 C CA . ASP A 1 191 ? 27.667 1.944 0.882 1.00 93.06 191 ASP A CA 1
ATOM 1542 C C . ASP A 1 191 ? 26.246 1.449 0.561 1.00 93.06 191 ASP A C 1
ATOM 1544 O O . ASP A 1 191 ? 25.755 1.615 -0.559 1.00 93.06 191 ASP A O 1
ATOM 1548 N N . GLY A 1 192 ? 25.564 0.827 1.523 1.00 93.25 192 GLY A N 1
ATOM 1549 C CA . GLY A 1 192 ? 24.227 0.270 1.317 1.00 93.25 192 GLY A CA 1
ATOM 1550 C C . GLY A 1 192 ? 23.188 1.317 0.910 1.00 93.25 192 GLY A C 1
ATOM 1551 O O . GLY A 1 192 ? 22.295 1.006 0.124 1.00 93.25 192 GLY A O 1
ATOM 1552 N N . ALA A 1 193 ? 23.338 2.575 1.343 1.00 92.81 193 ALA A N 1
ATOM 1553 C CA . ALA A 1 193 ? 22.439 3.665 0.962 1.00 92.81 193 ALA A CA 1
ATOM 1554 C C . ALA A 1 193 ? 22.618 4.127 -0.496 1.00 92.81 193 ALA A C 1
ATOM 1556 O O . ALA A 1 193 ? 21.836 4.947 -0.986 1.00 92.81 193 ALA A O 1
ATOM 1557 N N . ASP A 1 194 ? 23.645 3.638 -1.196 1.00 94.69 194 ASP A N 1
ATOM 1558 C CA . ASP A 1 194 ? 23.840 3.878 -2.624 1.00 94.69 194 ASP A CA 1
ATOM 1559 C C . ASP A 1 194 ? 23.129 2.838 -3.501 1.00 94.69 194 ASP A C 1
ATOM 1561 O O . ASP A 1 194 ? 23.073 3.032 -4.717 1.00 94.69 194 ASP A O 1
ATOM 1565 N N . LEU A 1 195 ? 22.591 1.759 -2.922 1.00 94.94 195 LEU A N 1
ATOM 1566 C CA . LEU A 1 195 ? 21.956 0.661 -3.648 1.00 94.94 195 LEU A CA 1
ATOM 1567 C C . LEU A 1 195 ? 20.430 0.752 -3.587 1.00 94.94 195 LEU A C 1
ATOM 1569 O O . LEU A 1 195 ? 19.824 0.846 -2.524 1.00 94.94 195 LEU A O 1
ATOM 1573 N N . GLN A 1 196 ? 19.795 0.663 -4.752 1.00 95.00 196 GLN A N 1
ATOM 1574 C CA . GLN A 1 196 ? 18.345 0.585 -4.892 1.00 95.00 196 GLN A CA 1
ATOM 1575 C C . GLN A 1 196 ? 17.980 -0.636 -5.732 1.00 95.00 196 GLN A C 1
ATOM 1577 O O . GLN A 1 196 ? 18.478 -0.801 -6.847 1.00 95.00 196 GLN A O 1
ATOM 1582 N N . LEU A 1 197 ? 17.107 -1.495 -5.207 1.00 96.06 197 LEU A N 1
ATOM 1583 C CA . LEU A 1 197 ? 16.611 -2.652 -5.945 1.00 96.06 197 LEU A CA 1
ATOM 1584 C C . LEU A 1 197 ? 15.636 -2.205 -7.035 1.00 96.06 197 LEU A C 1
ATOM 1586 O O . LEU A 1 197 ? 14.665 -1.503 -6.760 1.00 96.06 197 LEU A O 1
ATOM 1590 N N . VAL A 1 198 ? 15.895 -2.646 -8.262 1.00 95.56 198 VAL A N 1
ATOM 1591 C CA . VAL A 1 198 ? 15.089 -2.328 -9.448 1.00 95.56 198 VAL A CA 1
ATOM 1592 C C . VAL A 1 198 ? 14.201 -3.503 -9.840 1.00 95.56 198 VAL A C 1
ATOM 1594 O O . VAL A 1 198 ? 13.057 -3.296 -10.224 1.00 95.56 198 VAL A O 1
ATOM 1597 N N . ASP A 1 199 ? 14.732 -4.725 -9.769 1.00 95.38 199 ASP A N 1
ATOM 1598 C CA . ASP A 1 199 ? 14.003 -5.970 -10.023 1.00 95.38 199 ASP A CA 1
ATOM 1599 C C . ASP A 1 199 ? 14.769 -7.151 -9.413 1.00 95.38 199 ASP A C 1
ATOM 1601 O O . ASP A 1 199 ? 15.988 -7.091 -9.232 1.00 95.38 199 ASP A O 1
ATOM 1605 N N . ALA A 1 200 ? 14.074 -8.240 -9.109 1.00 94.69 200 ALA A N 1
ATOM 1606 C CA . ALA A 1 200 ? 14.692 -9.471 -8.630 1.00 94.69 200 ALA A CA 1
ATOM 1607 C C . ALA A 1 200 ? 13.857 -10.693 -8.995 1.00 94.69 200 ALA A C 1
ATOM 1609 O O . ALA A 1 200 ? 12.631 -10.642 -9.055 1.00 94.69 200 ALA A O 1
ATOM 1610 N N . ASP A 1 201 ? 14.537 -11.811 -9.214 1.00 92.31 201 ASP A N 1
ATOM 1611 C CA . ASP A 1 201 ? 13.949 -13.130 -9.370 1.00 92.31 201 ASP A CA 1
ATOM 1612 C C . ASP A 1 201 ? 14.870 -14.200 -8.753 1.00 92.31 201 ASP A C 1
ATOM 1614 O O . ASP A 1 201 ? 15.922 -13.905 -8.191 1.00 92.31 201 ASP A O 1
ATOM 1618 N N . ALA A 1 202 ? 14.485 -15.473 -8.863 1.00 89.44 202 ALA A N 1
ATOM 1619 C CA . ALA A 1 202 ? 15.244 -16.589 -8.292 1.00 89.44 202 ALA A CA 1
ATOM 1620 C C . ALA A 1 202 ? 16.655 -16.796 -8.891 1.00 89.44 202 ALA A C 1
ATOM 1622 O O . ALA A 1 202 ? 17.409 -17.635 -8.402 1.00 89.44 202 ALA A O 1
ATOM 1623 N N . ARG A 1 203 ? 17.003 -16.119 -9.990 1.00 90.75 203 ARG A N 1
ATOM 1624 C CA . ARG A 1 203 ? 18.286 -16.256 -10.697 1.00 90.75 203 ARG A CA 1
ATOM 1625 C C . ARG A 1 203 ? 19.155 -15.014 -10.577 1.00 90.75 203 ARG A C 1
ATOM 1627 O O . ARG A 1 203 ? 20.378 -15.146 -10.602 1.00 90.75 203 ARG A O 1
ATOM 1634 N N . ARG A 1 204 ? 18.552 -13.826 -10.533 1.00 93.31 204 ARG A N 1
ATOM 1635 C CA . ARG A 1 204 ? 19.279 -12.555 -10.559 1.00 93.31 204 ARG A CA 1
ATOM 1636 C C . ARG A 1 204 ? 18.569 -11.458 -9.780 1.00 93.31 204 ARG A C 1
ATOM 1638 O O . ARG A 1 204 ? 17.349 -11.458 -9.659 1.00 93.31 204 ARG A O 1
ATOM 1645 N N . SER A 1 205 ? 19.338 -10.455 -9.379 1.00 95.31 205 SER A N 1
ATOM 1646 C CA . SER A 1 205 ? 18.815 -9.156 -8.958 1.00 95.31 205 SER A CA 1
ATOM 1647 C C . SER A 1 205 ? 19.439 -8.037 -9.785 1.00 95.31 205 SER A C 1
ATOM 1649 O O . SER A 1 205 ? 20.585 -8.126 -10.228 1.00 95.31 205 SER A O 1
ATOM 1651 N N . LEU A 1 206 ? 18.646 -7.011 -10.058 1.00 96.50 206 LEU A N 1
ATOM 1652 C CA . LEU A 1 206 ? 19.017 -5.824 -10.807 1.00 96.50 206 LEU A CA 1
ATOM 1653 C C . LEU A 1 206 ? 18.952 -4.631 -9.862 1.00 96.50 206 LEU A C 1
ATOM 1655 O O . LEU A 1 206 ? 17.944 -4.408 -9.192 1.00 96.50 206 LEU A O 1
ATOM 1659 N N . TRP A 1 207 ? 20.024 -3.856 -9.850 1.00 95.88 207 TRP A N 1
ATOM 1660 C CA . TRP A 1 207 ? 20.221 -2.764 -8.917 1.00 95.88 207 TRP A CA 1
ATOM 1661 C C . TRP A 1 207 ? 20.564 -1.490 -9.660 1.00 95.88 207 TRP A C 1
ATOM 1663 O O . TRP A 1 207 ? 21.222 -1.510 -10.701 1.00 95.88 207 TRP A O 1
ATOM 1673 N N . LYS A 1 208 ? 20.136 -0.374 -9.088 1.00 96.06 208 LYS A N 1
ATOM 1674 C CA . LYS A 1 208 ? 20.574 0.969 -9.430 1.00 96.06 208 LYS A CA 1
ATOM 1675 C C . LYS A 1 208 ? 21.506 1.431 -8.318 1.00 96.06 208 LYS A C 1
ATOM 1677 O O . LYS A 1 208 ? 21.115 1.480 -7.155 1.00 96.06 208 LYS A O 1
ATOM 1682 N N . ARG A 1 209 ? 22.743 1.749 -8.684 1.00 95.25 209 ARG A N 1
ATOM 1683 C CA . ARG A 1 209 ? 23.810 2.162 -7.778 1.00 95.25 209 ARG A CA 1
ATOM 1684 C C . ARG A 1 209 ? 24.163 3.623 -8.003 1.00 95.25 209 ARG A C 1
ATOM 1686 O O . ARG A 1 209 ? 24.479 4.004 -9.131 1.00 95.25 209 ARG A O 1
ATOM 1693 N N . ARG A 1 210 ? 24.204 4.425 -6.940 1.00 95.56 210 ARG A N 1
ATOM 1694 C CA . ARG A 1 210 ? 24.808 5.763 -6.977 1.00 95.56 210 ARG A CA 1
ATOM 1695 C C . ARG A 1 210 ? 26.332 5.631 -7.059 1.00 95.56 210 ARG A C 1
ATOM 1697 O O . ARG A 1 210 ? 26.956 4.977 -6.231 1.00 95.56 210 ARG A O 1
ATOM 1704 N N . VAL A 1 211 ? 26.935 6.235 -8.080 1.00 95.12 211 VAL A N 1
ATOM 1705 C CA . VAL A 1 211 ? 28.389 6.193 -8.339 1.00 95.12 211 VAL A CA 1
ATOM 1706 C C . VAL A 1 211 ? 29.065 7.554 -8.199 1.00 95.12 211 VAL A C 1
ATOM 1708 O O . VAL A 1 211 ? 30.275 7.621 -8.005 1.00 95.12 211 VAL A O 1
ATOM 1711 N N . ILE A 1 212 ? 28.298 8.644 -8.282 1.00 94.12 212 ILE A N 1
ATOM 1712 C CA . ILE A 1 212 ? 28.764 9.997 -7.966 1.00 94.12 212 ILE A CA 1
ATOM 1713 C C . ILE A 1 212 ? 27.737 10.632 -7.037 1.00 94.12 212 ILE A C 1
ATOM 1715 O O . ILE A 1 212 ? 26.558 10.708 -7.383 1.00 94.12 212 ILE A O 1
ATOM 1719 N N . ARG A 1 213 ? 28.200 11.108 -5.879 1.00 91.69 213 ARG A N 1
ATOM 1720 C CA . ARG A 1 213 ? 27.436 11.991 -4.997 1.00 91.69 213 ARG A CA 1
ATOM 1721 C C . ARG A 1 213 ? 27.791 13.429 -5.356 1.00 91.69 213 ARG A C 1
ATOM 1723 O O . ARG A 1 213 ? 28.939 13.838 -5.193 1.00 91.69 213 ARG A O 1
ATOM 1730 N N . GLY A 1 214 ? 26.823 14.151 -5.903 1.00 87.56 214 GLY A N 1
ATOM 1731 C CA . GLY A 1 214 ? 26.974 15.567 -6.206 1.00 87.56 214 GLY A CA 1
ATOM 1732 C C . GLY A 1 214 ? 26.649 16.458 -5.007 1.00 87.56 214 GLY A C 1
ATOM 1733 O O . GLY A 1 214 ? 26.143 15.978 -3.992 1.00 87.56 214 GLY A O 1
ATOM 1734 N N . ASP A 1 215 ? 26.915 17.759 -5.137 1.00 87.44 215 ASP A N 1
ATOM 1735 C CA . ASP A 1 215 ? 26.549 18.757 -4.118 1.00 87.44 215 ASP A CA 1
ATOM 1736 C C . ASP A 1 215 ? 25.018 18.909 -3.993 1.00 87.44 215 ASP A C 1
ATOM 1738 O O . ASP A 1 215 ? 24.502 19.257 -2.930 1.00 87.44 215 ASP A O 1
ATOM 1742 N N . TYR A 1 216 ? 24.291 18.603 -5.074 1.00 84.88 216 TYR A N 1
ATOM 1743 C CA . TYR A 1 216 ? 22.831 18.546 -5.147 1.00 84.88 216 TYR A CA 1
ATOM 1744 C C . TYR A 1 216 ? 22.372 17.204 -5.738 1.00 84.88 216 TYR A C 1
ATOM 1746 O O . TYR A 1 216 ? 23.109 16.567 -6.489 1.00 84.88 216 TYR A O 1
ATOM 1754 N N . SER A 1 217 ? 21.125 16.794 -5.478 1.00 80.38 217 SER A N 1
ATOM 1755 C CA . SER A 1 217 ? 20.568 15.539 -6.024 1.00 80.38 217 SER A CA 1
ATOM 1756 C C . SER A 1 217 ? 20.586 15.482 -7.559 1.00 80.38 217 SER A C 1
ATOM 1758 O O . SER A 1 217 ? 20.796 14.430 -8.150 1.00 80.38 217 SER A O 1
ATOM 1760 N N . ALA A 1 218 ? 20.449 16.629 -8.232 1.00 83.25 218 ALA A N 1
ATOM 1761 C CA . ALA A 1 218 ? 20.551 16.724 -9.692 1.00 83.25 218 ALA A CA 1
ATOM 1762 C C . ALA A 1 218 ? 21.962 16.402 -10.235 1.00 83.25 218 ALA A C 1
ATOM 1764 O O . ALA A 1 218 ? 22.123 16.058 -11.412 1.00 83.25 218 ALA A O 1
ATOM 1765 N N . ASP A 1 219 ? 22.987 16.491 -9.388 1.00 89.19 219 ASP A N 1
ATOM 1766 C CA . ASP A 1 219 ? 24.381 16.203 -9.725 1.00 89.19 219 ASP A CA 1
ATOM 1767 C C . ASP A 1 219 ? 24.766 14.747 -9.425 1.00 89.19 219 ASP A C 1
ATOM 1769 O O . ASP A 1 219 ? 25.834 14.292 -9.840 1.00 89.19 219 ASP A O 1
ATOM 1773 N N . GLU A 1 220 ? 23.889 13.990 -8.761 1.00 93.88 220 GLU A N 1
ATOM 1774 C CA . GLU A 1 220 ? 24.094 12.567 -8.516 1.00 93.88 220 GLU A CA 1
ATOM 1775 C C . GLU A 1 220 ? 24.084 11.781 -9.827 1.00 93.88 220 GLU A C 1
ATOM 1777 O O . GLU A 1 220 ? 23.359 12.096 -10.781 1.00 93.88 220 GLU A O 1
ATOM 1782 N N . ARG A 1 221 ? 24.931 10.754 -9.899 1.00 95.81 221 ARG A N 1
ATOM 1783 C CA . ARG A 1 221 ? 25.010 9.874 -11.065 1.00 95.81 221 ARG A CA 1
ATOM 1784 C C . ARG A 1 221 ? 24.883 8.427 -10.659 1.00 95.81 221 ARG A C 1
ATOM 1786 O O . ARG A 1 221 ? 25.464 8.007 -9.659 1.00 95.81 221 ARG A O 1
ATOM 1793 N N . TYR A 1 222 ? 24.174 7.678 -11.490 1.00 96.25 222 TYR A N 1
ATOM 1794 C CA . TYR A 1 222 ? 23.799 6.299 -11.240 1.00 96.25 222 TYR A CA 1
ATOM 1795 C C . TYR A 1 222 ? 24.261 5.382 -12.365 1.00 96.25 222 TYR A C 1
ATOM 1797 O O . TYR A 1 222 ? 24.352 5.785 -13.528 1.00 96.25 222 TYR A O 1
ATOM 1805 N N . GLN A 1 223 ? 24.534 4.135 -12.005 1.00 96.50 223 GLN A N 1
ATOM 1806 C CA . GLN A 1 223 ? 24.764 3.021 -12.916 1.00 96.50 223 GLN A CA 1
ATOM 1807 C C . GLN A 1 223 ? 23.866 1.859 -12.519 1.00 96.50 223 GLN A C 1
ATOM 1809 O O . GLN A 1 223 ? 23.499 1.729 -11.354 1.00 96.50 223 GLN A O 1
ATOM 1814 N N . TYR A 1 224 ? 23.527 1.008 -13.481 1.00 97.00 224 TYR A N 1
ATOM 1815 C CA . TYR A 1 224 ? 22.827 -0.232 -13.188 1.00 97.00 224 TYR A CA 1
ATOM 1816 C C . TYR A 1 224 ? 23.823 -1.379 -13.082 1.00 97.00 224 TYR A C 1
ATOM 1818 O O . TYR A 1 224 ? 24.833 -1.415 -13.788 1.00 97.00 224 TYR A O 1
ATOM 1826 N N . GLU A 1 225 ? 23.527 -2.333 -12.214 1.00 95.88 225 GLU A N 1
ATOM 1827 C CA . GLU A 1 225 ? 24.313 -3.548 -12.041 1.00 95.88 225 GLU A CA 1
ATOM 1828 C C . GLU A 1 225 ? 23.389 -4.759 -11.888 1.00 95.88 225 GLU A C 1
ATOM 1830 O O . GLU A 1 225 ? 22.318 -4.683 -11.288 1.00 95.88 225 GLU A O 1
ATOM 1835 N N . ILE A 1 226 ? 23.788 -5.885 -12.475 1.00 95.31 226 ILE A N 1
ATOM 1836 C CA . ILE A 1 226 ? 23.128 -7.177 -12.300 1.00 95.31 226 ILE A CA 1
ATOM 1837 C C . ILE A 1 226 ? 23.991 -8.025 -11.384 1.00 95.31 226 ILE A C 1
ATOM 1839 O O . ILE A 1 226 ? 25.200 -8.138 -11.591 1.00 95.31 226 ILE A O 1
ATOM 1843 N N . ARG A 1 227 ? 23.340 -8.687 -10.433 1.00 93.75 227 ARG A N 1
ATOM 1844 C CA . ARG A 1 227 ? 23.939 -9.707 -9.588 1.00 93.75 227 ARG A CA 1
ATOM 1845 C C . ARG A 1 227 ? 23.373 -11.087 -9.911 1.00 93.75 227 ARG A C 1
ATOM 1847 O O . ARG A 1 227 ? 22.156 -11.244 -10.020 1.00 93.75 227 ARG A O 1
ATOM 1854 N N . GLN A 1 228 ? 24.250 -12.078 -10.057 1.00 92.38 228 GLN A N 1
ATOM 1855 C CA . GLN A 1 228 ? 23.917 -13.493 -10.256 1.00 92.38 228 GLN A CA 1
ATOM 1856 C C . GLN A 1 228 ? 24.810 -14.352 -9.359 1.00 92.38 228 GLN A C 1
ATOM 1858 O O . GLN A 1 228 ? 26.015 -14.443 -9.582 1.00 92.38 228 GLN A O 1
ATOM 1863 N N . GLY A 1 229 ? 24.229 -14.970 -8.327 1.00 87.38 229 GLY A N 1
ATOM 1864 C CA . GLY A 1 229 ? 25.036 -15.530 -7.240 1.00 87.38 229 GLY A CA 1
ATOM 1865 C C . GLY A 1 229 ? 25.904 -14.430 -6.627 1.00 87.38 229 GLY A C 1
ATOM 1866 O O . GLY A 1 229 ? 25.388 -13.364 -6.305 1.00 87.38 229 GLY A O 1
ATOM 1867 N N . ASP A 1 230 ? 27.213 -14.652 -6.541 1.00 85.94 230 ASP A N 1
ATOM 1868 C CA . ASP A 1 230 ? 28.162 -13.675 -5.986 1.00 85.94 230 ASP A CA 1
ATOM 1869 C C . ASP A 1 230 ? 28.778 -12.749 -7.045 1.00 85.94 230 ASP A C 1
ATOM 1871 O O . ASP A 1 230 ? 29.494 -11.806 -6.712 1.00 85.94 230 ASP A O 1
ATOM 1875 N N . GLU A 1 231 ? 28.496 -12.988 -8.328 1.00 91.00 231 GLU A N 1
ATOM 1876 C CA . GLU A 1 231 ? 29.017 -12.169 -9.417 1.00 91.00 231 GLU A CA 1
ATOM 1877 C C . GLU A 1 231 ? 28.167 -10.908 -9.600 1.00 91.00 231 GLU A C 1
ATOM 1879 O O . GLU A 1 231 ? 26.946 -10.985 -9.752 1.00 91.00 231 GLU A O 1
ATOM 1884 N N . ILE A 1 232 ? 28.826 -9.745 -9.629 1.00 93.00 232 ILE A N 1
ATOM 1885 C CA . ILE A 1 232 ? 28.220 -8.441 -9.927 1.00 93.00 232 ILE A CA 1
ATOM 1886 C C . ILE A 1 232 ? 28.825 -7.915 -11.228 1.00 93.00 232 ILE A C 1
ATOM 1888 O O . ILE A 1 232 ? 30.046 -7.820 -11.367 1.00 93.00 232 ILE A O 1
ATOM 1892 N N . ALA A 1 233 ? 27.970 -7.555 -12.180 1.00 93.44 233 ALA A N 1
ATOM 1893 C CA . ALA A 1 233 ? 28.364 -7.007 -13.471 1.00 93.44 233 ALA A CA 1
ATOM 1894 C C . ALA A 1 233 ? 27.602 -5.716 -13.775 1.00 93.44 233 ALA A C 1
ATOM 1896 O O . ALA A 1 233 ? 26.430 -5.575 -13.426 1.00 93.44 233 ALA A O 1
ATOM 1897 N N . ALA A 1 234 ? 28.251 -4.784 -14.475 1.00 94.75 234 ALA A N 1
ATOM 1898 C CA . ALA A 1 234 ? 27.583 -3.587 -14.972 1.00 94.75 234 ALA A CA 1
ATOM 1899 C C . ALA A 1 234 ? 26.461 -3.961 -15.957 1.00 94.75 234 ALA A C 1
ATOM 1901 O O . ALA A 1 234 ? 26.624 -4.850 -16.796 1.00 94.75 234 ALA A O 1
ATOM 1902 N N . PHE A 1 235 ? 25.340 -3.251 -15.870 1.00 96.00 235 PHE A N 1
ATOM 1903 C CA . PHE A 1 235 ? 24.235 -3.332 -16.813 1.00 96.00 235 PHE A CA 1
ATOM 1904 C C . PHE A 1 235 ? 24.056 -1.992 -17.520 1.00 96.00 235 PHE A C 1
ATOM 1906 O O . PHE A 1 235 ? 24.035 -0.934 -16.891 1.00 96.00 235 PHE A O 1
ATOM 1913 N N . GLY A 1 236 ? 23.897 -2.052 -18.838 1.00 95.38 236 GLY A N 1
ATOM 1914 C CA . GLY A 1 236 ? 23.779 -0.872 -19.678 1.00 95.38 236 GLY A CA 1
ATOM 1915 C C . GLY A 1 236 ? 25.029 -0.589 -20.509 1.00 95.38 236 GLY A C 1
ATOM 1916 O O . GLY A 1 236 ? 26.066 -1.238 -20.337 1.00 95.38 236 GLY A O 1
ATOM 1917 N N . PRO A 1 237 ? 24.946 0.394 -21.421 1.00 93.19 237 PRO A N 1
ATOM 1918 C CA . PRO A 1 237 ? 26.061 0.748 -22.285 1.00 93.19 237 PRO A CA 1
ATOM 1919 C C . PRO A 1 237 ? 27.298 1.144 -21.473 1.00 93.19 237 PRO A C 1
ATOM 1921 O O . PRO A 1 237 ? 27.221 1.904 -20.503 1.00 93.19 237 PRO A O 1
ATOM 1924 N N . ALA A 1 238 ? 28.460 0.656 -21.902 1.00 91.81 238 ALA A N 1
ATOM 1925 C CA . ALA A 1 238 ? 29.716 0.872 -21.196 1.00 91.81 238 ALA A CA 1
ATOM 1926 C C . ALA A 1 238 ? 30.028 2.367 -20.998 1.00 91.81 238 ALA A C 1
ATOM 1928 O O . ALA A 1 238 ? 29.996 3.158 -21.941 1.00 91.81 238 ALA A O 1
ATOM 1929 N N . GLY A 1 239 ? 30.380 2.737 -19.763 1.00 88.69 239 GLY A N 1
ATOM 1930 C CA . GLY A 1 239 ? 30.781 4.099 -19.400 1.00 88.69 239 GLY A CA 1
ATOM 1931 C C . GLY A 1 239 ? 29.634 5.106 -19.297 1.00 88.69 239 GLY A C 1
ATOM 1932 O O . GLY A 1 239 ? 29.894 6.274 -19.011 1.00 88.69 239 GLY A O 1
ATOM 1933 N N . VAL A 1 240 ? 28.384 4.684 -19.502 1.00 94.19 240 VAL A N 1
ATOM 1934 C CA . VAL A 1 240 ? 27.228 5.562 -19.317 1.00 94.19 240 VAL A CA 1
ATOM 1935 C C . VAL A 1 240 ? 26.896 5.681 -17.832 1.00 94.19 240 VAL A C 1
ATOM 1937 O O . VAL A 1 240 ? 27.044 4.742 -17.048 1.00 94.19 240 VAL A O 1
ATOM 1940 N N . GLN A 1 241 ? 26.497 6.886 -17.450 1.00 95.25 241 GLN A N 1
ATOM 1941 C CA . GLN A 1 241 ? 25.997 7.224 -16.130 1.00 95.25 241 GLN A CA 1
ATOM 1942 C C . GLN A 1 241 ? 24.739 8.067 -16.313 1.00 95.25 241 GLN A C 1
ATOM 1944 O O . GLN A 1 241 ? 24.725 8.984 -17.139 1.00 95.25 241 GLN A O 1
ATOM 1949 N N . TRP A 1 242 ? 23.696 7.762 -15.552 1.00 95.06 242 TRP A N 1
ATOM 1950 C CA . TRP A 1 242 ? 22.401 8.430 -15.658 1.00 95.06 242 TRP A CA 1
ATOM 1951 C C . TRP A 1 242 ? 22.171 9.390 -14.490 1.00 95.06 242 TRP A C 1
ATOM 1953 O O . TRP A 1 242 ? 22.762 9.200 -13.424 1.00 95.06 242 TRP A O 1
ATOM 1963 N N . PRO A 1 243 ? 21.342 10.432 -14.671 1.00 92.88 243 PRO A N 1
ATOM 1964 C CA . PRO A 1 243 ? 20.818 11.196 -13.544 1.00 9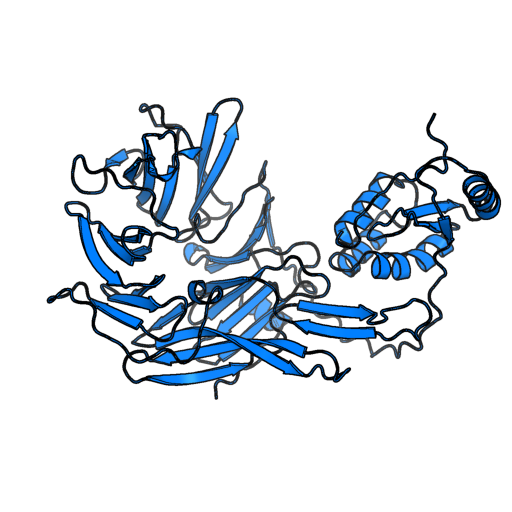2.88 243 PRO A CA 1
ATOM 1965 C C . PRO A 1 243 ? 19.885 10.324 -12.693 1.00 92.88 243 PRO A C 1
ATOM 1967 O O . PRO A 1 243 ? 19.548 9.199 -13.070 1.00 92.88 243 PRO A O 1
ATOM 1970 N N . GLU A 1 244 ? 19.421 10.865 -11.569 1.00 91.75 244 GLU A N 1
ATOM 1971 C CA . GLU A 1 244 ? 18.343 10.225 -10.822 1.00 91.75 244 GLU A CA 1
ATOM 1972 C C . GLU A 1 244 ? 17.063 10.181 -11.669 1.00 91.75 244 GLU A C 1
ATOM 1974 O O . GLU A 1 244 ? 16.550 11.210 -12.117 1.00 91.75 244 GLU A O 1
ATOM 1979 N N . PHE A 1 245 ? 16.566 8.968 -11.902 1.00 92.94 245 PHE A N 1
ATOM 1980 C CA . PHE A 1 245 ? 15.239 8.726 -12.458 1.00 92.94 245 PHE A CA 1
ATOM 1981 C C . PHE A 1 245 ? 14.198 8.595 -11.360 1.00 92.94 245 PHE A C 1
ATOM 1983 O O . PHE A 1 245 ? 14.506 8.239 -10.224 1.00 92.94 245 PHE A O 1
ATOM 1990 N N . GLU A 1 246 ? 12.948 8.839 -11.720 1.00 89.75 246 GLU A N 1
ATOM 1991 C CA . GLU A 1 246 ? 11.844 8.739 -10.782 1.00 89.75 246 GLU A CA 1
ATOM 1992 C C . GLU A 1 246 ? 11.381 7.306 -10.589 1.00 89.75 246 GLU A C 1
ATOM 1994 O O . GLU A 1 246 ? 11.076 6.608 -11.553 1.00 89.75 246 GLU A O 1
ATOM 1999 N N . GLN A 1 247 ? 11.212 6.923 -9.328 1.00 86.50 247 GLN A N 1
ATOM 2000 C CA . GLN A 1 247 ? 10.622 5.644 -8.969 1.00 86.50 247 GLN A CA 1
ATOM 2001 C C . GLN A 1 247 ? 9.115 5.595 -9.308 1.00 86.50 247 GLN A C 1
ATOM 2003 O O . GLN A 1 247 ? 8.437 6.633 -9.291 1.00 86.50 247 GLN A O 1
ATOM 2008 N N . PRO A 1 248 ? 8.567 4.396 -9.582 1.00 86.69 248 PRO A N 1
ATOM 2009 C CA . PRO A 1 248 ? 9.283 3.128 -9.755 1.00 86.69 248 PRO A CA 1
ATOM 2010 C C . PRO A 1 248 ? 9.952 3.001 -11.131 1.00 86.69 248 PRO A C 1
ATOM 2012 O O . PRO A 1 248 ? 9.379 3.387 -12.151 1.00 86.69 248 PRO A O 1
ATOM 2015 N N . SER A 1 249 ? 11.115 2.350 -11.154 1.00 91.56 249 SER A N 1
ATOM 2016 C CA . SER A 1 249 ? 11.686 1.772 -12.372 1.00 91.56 249 SER A CA 1
ATOM 2017 C C . SER A 1 249 ? 10.792 0.635 -12.869 1.00 91.56 249 SER A C 1
ATOM 2019 O O . SER A 1 249 ? 10.317 -0.180 -12.077 1.00 91.56 249 SER A O 1
ATOM 2021 N N . VAL A 1 250 ? 10.565 0.549 -14.180 1.00 93.50 250 VAL A N 1
ATOM 2022 C CA . VAL A 1 250 ? 9.738 -0.512 -14.770 1.00 93.50 250 VAL A CA 1
ATOM 2023 C C . VAL A 1 250 ? 10.616 -1.486 -15.538 1.00 93.50 250 VAL A C 1
ATOM 2025 O O . VAL A 1 250 ? 11.293 -1.093 -16.482 1.00 93.50 250 VAL A O 1
ATOM 2028 N N . VAL A 1 251 ? 10.568 -2.772 -15.190 1.00 92.50 251 VAL A N 1
ATOM 2029 C CA . VAL A 1 251 ? 11.327 -3.817 -15.891 1.00 92.50 251 VAL A CA 1
ATOM 2030 C C . VAL A 1 251 ? 10.393 -4.703 -16.707 1.00 92.50 251 VAL A C 1
ATOM 2032 O O . VAL A 1 251 ? 9.407 -5.236 -16.199 1.00 92.50 251 VAL A O 1
ATOM 2035 N N . VAL A 1 252 ? 10.701 -4.873 -17.996 1.00 90.75 252 VAL A N 1
ATOM 2036 C CA . VAL A 1 252 ? 10.002 -5.821 -18.877 1.00 90.75 252 VAL A CA 1
ATOM 2037 C C . VAL A 1 252 ? 11.030 -6.724 -19.540 1.00 90.75 252 VAL A C 1
ATOM 2039 O O . VAL A 1 252 ? 11.776 -6.317 -20.431 1.00 90.75 252 VAL A O 1
ATOM 2042 N N . GLY A 1 253 ? 11.069 -7.982 -19.101 1.00 87.81 253 GLY A N 1
ATOM 2043 C CA . GLY A 1 253 ? 12.089 -8.929 -19.539 1.00 87.81 253 GLY A CA 1
ATOM 2044 C C . GLY A 1 253 ? 13.480 -8.493 -19.077 1.00 87.81 253 GLY A C 1
ATOM 2045 O O . GLY A 1 253 ? 13.760 -8.447 -17.884 1.00 87.81 253 GLY A O 1
ATOM 2046 N N . SER A 1 254 ? 14.370 -8.199 -20.023 1.00 88.62 254 SER A N 1
ATOM 2047 C CA . SER A 1 254 ? 15.747 -7.766 -19.749 1.00 88.62 254 SER A CA 1
ATOM 2048 C C . SER A 1 254 ? 15.962 -6.262 -19.922 1.00 88.62 254 SER A C 1
ATOM 2050 O O . SER A 1 254 ? 17.107 -5.830 -20.005 1.00 88.62 254 SER A O 1
ATOM 2052 N N . GLU A 1 255 ? 14.892 -5.481 -20.059 1.00 93.88 255 GLU A N 1
ATOM 2053 C CA . GLU A 1 255 ? 14.954 -4.050 -20.360 1.00 93.88 255 GLU A CA 1
ATOM 2054 C C . GLU A 1 255 ? 14.383 -3.236 -19.204 1.00 93.88 255 GLU A C 1
ATOM 2056 O O . GLU A 1 255 ? 13.383 -3.633 -18.599 1.00 93.88 255 GLU A O 1
ATOM 2061 N N . ILE A 1 256 ? 15.012 -2.094 -18.932 1.00 95.81 256 ILE A N 1
ATOM 2062 C CA . ILE A 1 256 ? 14.583 -1.130 -17.919 1.00 95.81 256 ILE A CA 1
ATOM 2063 C C . ILE A 1 256 ? 13.949 0.057 -18.632 1.00 95.81 256 ILE A C 1
ATOM 2065 O O . ILE A 1 256 ? 14.488 0.571 -19.615 1.00 95.81 256 ILE A O 1
ATOM 2069 N N . PHE A 1 257 ? 12.816 0.504 -18.115 1.00 96.06 257 PHE A N 1
ATOM 2070 C CA . PHE A 1 257 ? 12.118 1.690 -18.562 1.00 96.06 257 PHE A CA 1
ATOM 2071 C C . PHE A 1 257 ? 12.081 2.700 -17.430 1.00 96.06 257 PHE A C 1
ATOM 2073 O O . PHE A 1 257 ? 11.587 2.411 -16.340 1.00 96.06 257 PHE A O 1
ATOM 2080 N N . GLU A 1 258 ? 12.616 3.880 -17.713 1.00 96.25 258 GLU A N 1
ATOM 2081 C CA . GLU A 1 258 ? 12.856 4.910 -16.712 1.00 96.25 258 GLU A CA 1
ATOM 2082 C C . GLU A 1 258 ? 12.169 6.212 -17.083 1.00 96.25 258 GLU A C 1
ATOM 2084 O O . GLU A 1 258 ? 12.069 6.581 -18.258 1.00 96.25 258 GLU A O 1
ATOM 2089 N N . ARG A 1 259 ? 11.712 6.929 -16.060 1.00 95.25 259 ARG A N 1
ATOM 2090 C CA . ARG A 1 259 ? 11.037 8.214 -16.211 1.00 95.25 259 ARG A CA 1
ATOM 2091 C C . ARG A 1 259 ? 11.950 9.345 -15.763 1.00 95.25 259 ARG A C 1
ATOM 2093 O O . ARG A 1 259 ? 12.479 9.328 -14.655 1.00 95.25 259 ARG A O 1
ATOM 2100 N N . GLN A 1 260 ? 12.074 10.361 -16.612 1.00 94.12 260 GLN A N 1
ATOM 2101 C CA . GLN A 1 260 ? 12.821 11.579 -16.312 1.00 94.12 260 GLN A CA 1
ATOM 2102 C C . GLN A 1 260 ? 11.943 12.815 -16.530 1.00 94.12 260 GLN A C 1
ATOM 2104 O O . GLN A 1 260 ? 11.641 13.145 -17.680 1.00 94.12 260 GLN A O 1
ATOM 2109 N N . ARG A 1 261 ? 11.580 13.530 -15.457 1.00 91.25 261 ARG A N 1
ATOM 2110 C CA . ARG A 1 261 ? 11.046 14.897 -15.557 1.00 91.25 261 ARG A CA 1
ATOM 2111 C C . ARG A 1 261 ? 12.163 15.915 -15.768 1.00 91.25 261 ARG A C 1
ATOM 2113 O O . ARG A 1 261 ? 13.195 15.901 -15.103 1.00 91.25 261 ARG A O 1
ATOM 2120 N N . ILE A 1 262 ? 11.920 16.824 -16.699 1.00 90.06 262 ILE A N 1
ATOM 2121 C CA . ILE A 1 262 ? 12.770 17.959 -17.042 1.00 90.06 262 ILE A CA 1
ATOM 2122 C C . ILE A 1 262 ? 11.908 19.207 -16.877 1.00 90.06 262 ILE A C 1
ATOM 2124 O O . ILE A 1 262 ? 10.799 19.252 -17.401 1.00 90.06 262 ILE A O 1
ATOM 2128 N N . TYR A 1 263 ? 12.398 20.203 -16.138 1.00 86.44 263 TYR A N 1
ATOM 2129 C CA . TYR A 1 263 ? 11.643 21.428 -15.839 1.00 86.44 263 TYR A CA 1
ATOM 2130 C C . TYR A 1 263 ? 12.060 22.630 -16.697 1.00 86.44 263 TYR A C 1
ATOM 2132 O O . TYR A 1 263 ? 11.275 23.561 -16.854 1.00 86.44 263 TYR A O 1
ATOM 2140 N N . GLU A 1 264 ? 13.265 22.607 -17.274 1.00 82.19 264 GLU A N 1
ATOM 2141 C CA . GLU A 1 264 ? 13.812 23.693 -18.090 1.00 82.19 264 GLU A CA 1
ATOM 2142 C C . GLU A 1 264 ? 14.389 23.158 -19.415 1.00 82.19 264 GLU A C 1
ATOM 2144 O O . GLU A 1 264 ? 15.003 22.088 -19.425 1.00 82.19 264 GLU A O 1
ATOM 2149 N N . PRO A 1 265 ? 14.243 23.884 -20.543 1.00 82.31 265 PRO A N 1
ATOM 2150 C CA . PRO A 1 265 ? 13.538 25.166 -20.689 1.00 82.31 265 PRO A CA 1
ATOM 2151 C C . PRO A 1 265 ? 12.003 25.041 -20.687 1.00 82.31 265 PRO A C 1
ATOM 2153 O O . PRO A 1 265 ? 11.316 26.043 -20.515 1.00 82.31 265 PRO A O 1
ATOM 2156 N N . GLU A 1 266 ? 11.465 23.833 -20.858 1.00 84.88 266 GLU A N 1
ATOM 2157 C CA . GLU A 1 266 ? 10.032 23.532 -20.804 1.00 84.88 266 GLU A CA 1
ATOM 2158 C C . GLU A 1 266 ? 9.801 22.264 -19.973 1.00 84.88 266 GLU A C 1
ATOM 2160 O O . GLU A 1 266 ? 10.671 21.392 -19.915 1.00 84.88 266 GLU A O 1
ATOM 2165 N N . HIS A 1 267 ? 8.623 22.153 -19.351 1.00 88.62 267 HIS A N 1
ATOM 2166 C CA . HIS A 1 267 ? 8.255 20.960 -18.593 1.00 88.62 267 HIS A CA 1
ATOM 2167 C C . HIS A 1 267 ? 7.999 19.782 -19.542 1.00 88.62 267 HIS A C 1
ATOM 2169 O O . HIS A 1 267 ? 7.048 19.798 -20.328 1.00 88.62 267 HIS A O 1
ATOM 2175 N N . LEU A 1 268 ? 8.846 18.759 -19.457 1.00 93.00 268 LEU A N 1
ATOM 2176 C CA . LEU A 1 268 ? 8.810 17.576 -20.307 1.00 93.00 268 LEU A CA 1
ATOM 2177 C C . LEU A 1 268 ? 9.112 16.323 -19.487 1.00 93.00 268 LEU A C 1
ATOM 2179 O O . LEU A 1 268 ? 10.056 16.301 -18.703 1.00 93.00 268 LEU A O 1
ATOM 2183 N N . THR A 1 269 ? 8.371 15.248 -19.735 1.00 94.88 269 THR A N 1
ATOM 2184 C CA . THR A 1 269 ? 8.710 13.911 -19.244 1.00 94.88 269 THR A CA 1
ATOM 2185 C C . THR A 1 269 ? 9.254 13.068 -20.387 1.00 94.88 269 THR A C 1
ATOM 2187 O O . THR A 1 269 ? 8.593 12.921 -21.418 1.00 94.88 269 THR A O 1
ATOM 2190 N N . ARG A 1 270 ? 10.436 12.479 -20.188 1.00 95.62 270 ARG A N 1
ATOM 2191 C CA . ARG A 1 270 ? 11.040 11.488 -21.085 1.00 95.62 270 ARG A CA 1
ATOM 2192 C C . ARG A 1 270 ? 10.867 10.087 -20.527 1.00 95.62 270 ARG A C 1
ATOM 2194 O O . ARG A 1 270 ? 11.064 9.872 -19.331 1.00 95.62 270 ARG A O 1
ATOM 2201 N N . ILE A 1 271 ? 10.566 9.146 -21.413 1.00 96.94 271 ILE A N 1
ATOM 2202 C CA . ILE A 1 271 ? 10.614 7.715 -21.127 1.00 96.94 271 ILE A CA 1
ATOM 2203 C C . ILE A 1 271 ? 11.852 7.143 -21.804 1.00 96.94 271 ILE A C 1
ATOM 2205 O O . ILE A 1 271 ? 11.963 7.142 -23.033 1.00 96.94 271 ILE A O 1
ATOM 2209 N N . TRP A 1 272 ? 12.780 6.671 -20.986 1.00 96.75 272 TRP A N 1
ATOM 2210 C CA . TRP A 1 272 ? 13.992 6.000 -21.419 1.00 96.75 272 TRP A CA 1
ATOM 2211 C C . TRP A 1 272 ? 13.756 4.501 -21.515 1.00 96.75 272 TRP A C 1
ATOM 2213 O O . TRP A 1 272 ? 13.036 3.927 -20.704 1.00 96.75 272 TRP A O 1
ATOM 2223 N N . ARG A 1 273 ? 14.406 3.870 -22.485 1.00 96.19 273 ARG A N 1
ATOM 2224 C CA . ARG A 1 273 ? 14.598 2.427 -22.575 1.00 96.19 273 ARG A CA 1
ATOM 2225 C C . ARG A 1 273 ? 16.086 2.153 -22.432 1.00 96.19 273 ARG A C 1
ATOM 2227 O O . ARG A 1 273 ? 16.882 2.682 -23.206 1.00 96.19 273 ARG A O 1
ATOM 2234 N N . ILE A 1 274 ? 16.451 1.336 -21.455 1.00 96.50 274 ILE A N 1
ATOM 2235 C CA . ILE A 1 274 ? 17.825 0.929 -21.168 1.00 96.50 274 ILE A CA 1
ATOM 2236 C C . ILE A 1 274 ? 17.904 -0.586 -21.345 1.00 96.50 274 ILE A C 1
ATOM 2238 O O . ILE A 1 274 ? 17.179 -1.354 -20.710 1.00 96.50 274 ILE A O 1
ATOM 2242 N N . THR A 1 275 ? 18.776 -1.011 -22.247 1.00 95.31 275 THR A N 1
ATOM 2243 C CA . THR A 1 275 ? 19.102 -2.415 -22.505 1.00 95.31 275 THR A CA 1
ATOM 2244 C C . THR A 1 275 ? 20.522 -2.696 -22.015 1.00 95.31 275 THR A C 1
ATOM 2246 O O . THR A 1 275 ? 21.174 -1.807 -21.476 1.00 95.31 275 THR A O 1
ATOM 2249 N N . ALA A 1 276 ? 21.031 -3.914 -22.206 1.00 93.81 276 ALA A N 1
ATOM 2250 C CA . ALA A 1 276 ? 22.405 -4.238 -21.830 1.00 93.81 276 ALA A CA 1
ATOM 2251 C C . ALA A 1 276 ? 23.461 -3.455 -22.640 1.00 93.81 276 ALA A C 1
ATOM 2253 O O . ALA A 1 276 ? 24.578 -3.285 -22.165 1.00 93.81 276 ALA A O 1
ATOM 2254 N N . ASP A 1 277 ? 23.128 -2.996 -23.848 1.00 94.50 277 ASP A N 1
ATOM 2255 C CA . ASP A 1 277 ? 24.070 -2.427 -24.816 1.00 94.50 277 ASP A CA 1
ATOM 2256 C C . ASP A 1 277 ? 23.683 -1.032 -25.331 1.00 94.50 277 ASP A C 1
ATOM 2258 O O . ASP A 1 277 ? 24.535 -0.318 -25.863 1.00 94.50 277 ASP A O 1
ATOM 2262 N N . SER A 1 278 ? 22.430 -0.605 -25.151 1.00 94.62 278 SER A N 1
ATOM 2263 C CA . SER A 1 278 ? 21.929 0.694 -25.611 1.00 94.62 278 SER A CA 1
ATOM 2264 C C . SER A 1 278 ? 21.060 1.409 -24.572 1.00 94.62 278 SER A C 1
ATOM 2266 O O . SER A 1 278 ? 20.488 0.805 -23.666 1.00 94.62 278 SER A O 1
ATOM 2268 N N . SER A 1 279 ? 20.954 2.729 -24.716 1.00 95.88 279 SER A N 1
ATOM 2269 C CA . SER A 1 279 ? 19.992 3.546 -23.981 1.00 95.88 279 SER A CA 1
ATOM 2270 C C . SER A 1 279 ? 19.427 4.614 -24.905 1.00 95.88 279 SER A C 1
ATOM 2272 O O . SER A 1 279 ? 20.196 5.344 -25.533 1.00 95.88 279 SER A O 1
ATOM 2274 N N . GLU A 1 280 ? 18.107 4.722 -24.978 1.00 95.44 280 GLU A N 1
ATOM 2275 C CA . GLU A 1 280 ? 17.419 5.643 -25.883 1.00 95.44 280 GLU A CA 1
ATOM 2276 C C . GLU A 1 280 ? 16.160 6.235 -25.240 1.00 95.44 280 GLU A C 1
ATOM 2278 O O . GLU A 1 280 ? 15.552 5.627 -24.360 1.00 95.44 280 GLU A O 1
ATOM 2283 N N . VAL A 1 281 ? 15.750 7.420 -25.694 1.00 95.69 281 VAL A N 1
ATOM 2284 C CA . VAL A 1 281 ? 14.451 8.006 -25.342 1.00 95.69 281 VAL A CA 1
ATOM 2285 C C . VAL A 1 281 ? 13.421 7.494 -26.343 1.00 95.69 281 VAL A C 1
ATOM 2287 O O . VAL A 1 281 ? 13.541 7.757 -27.538 1.00 95.69 281 VAL A O 1
ATOM 2290 N N . ILE A 1 282 ? 12.409 6.769 -25.862 1.00 96.25 282 ILE A N 1
ATOM 2291 C CA . ILE A 1 282 ? 11.380 6.143 -26.712 1.00 96.25 282 ILE A CA 1
ATOM 2292 C C . ILE A 1 282 ? 10.077 6.944 -26.774 1.00 96.25 282 ILE A C 1
ATOM 2294 O O . ILE A 1 282 ? 9.242 6.705 -27.649 1.00 96.25 282 ILE A O 1
ATOM 2298 N N . PHE A 1 283 ? 9.875 7.874 -25.840 1.00 96.62 283 PHE A N 1
ATOM 2299 C CA . PHE A 1 283 ? 8.683 8.712 -25.788 1.00 96.62 283 PHE A CA 1
ATOM 2300 C C . PHE A 1 283 ? 8.923 9.985 -24.976 1.00 96.62 283 PHE A C 1
ATOM 2302 O O . PHE A 1 283 ? 9.649 9.966 -23.982 1.00 96.62 283 PHE A O 1
ATOM 2309 N N . GLU A 1 284 ? 8.279 11.078 -25.382 1.00 95.69 284 GLU A N 1
ATOM 2310 C CA . GLU A 1 284 ? 8.339 12.371 -24.704 1.00 95.69 284 GLU A CA 1
ATOM 2311 C C . GLU A 1 284 ? 6.951 13.019 -24.689 1.00 95.69 284 GLU A C 1
ATOM 2313 O O . GLU A 1 284 ? 6.220 12.970 -25.684 1.00 95.69 284 GLU A O 1
ATOM 2318 N N . TYR A 1 285 ? 6.576 13.638 -23.569 1.00 95.25 285 TYR A N 1
ATOM 2319 C CA . TYR A 1 285 ? 5.317 14.375 -23.462 1.00 95.25 285 TYR A CA 1
ATOM 2320 C C . TYR A 1 285 ? 5.390 15.499 -22.421 1.00 95.25 285 TYR A C 1
ATOM 2322 O O . TYR A 1 285 ? 6.062 15.368 -21.401 1.00 95.25 285 TYR A O 1
ATOM 2330 N N . ALA A 1 286 ? 4.678 16.601 -22.671 1.00 92.50 286 ALA A N 1
ATOM 2331 C CA . ALA A 1 286 ? 4.679 17.814 -21.845 1.00 92.50 286 ALA A CA 1
ATOM 2332 C C . ALA A 1 286 ? 3.738 17.727 -20.618 1.00 92.50 286 ALA A C 1
ATOM 2334 O O . ALA A 1 286 ? 2.928 18.620 -20.376 1.00 92.50 286 ALA A O 1
ATOM 2335 N N . ASP A 1 287 ? 3.783 16.611 -19.889 1.00 90.06 287 ASP A N 1
ATOM 2336 C CA . ASP A 1 287 ? 3.103 16.377 -18.604 1.00 90.06 287 ASP A CA 1
ATOM 2337 C C . ASP A 1 287 ? 3.774 15.189 -17.897 1.00 90.06 287 ASP A C 1
ATOM 2339 O O . ASP A 1 287 ? 4.548 14.455 -18.515 1.00 90.06 287 ASP A O 1
ATOM 2343 N N . GLU A 1 288 ? 3.462 14.962 -16.624 1.00 90.19 288 GLU A N 1
ATOM 2344 C CA . GLU A 1 288 ? 3.861 13.747 -15.921 1.00 90.19 288 GLU A CA 1
ATOM 2345 C C . GLU A 1 288 ? 3.201 12.508 -16.556 1.00 90.19 288 GLU A C 1
ATOM 2347 O O . GLU A 1 288 ? 2.018 12.507 -16.917 1.00 90.19 288 GLU A O 1
ATOM 2352 N N . LEU A 1 289 ? 3.984 11.437 -16.690 1.00 92.62 289 LEU A N 1
ATOM 2353 C CA . LEU A 1 289 ? 3.556 10.165 -17.265 1.00 92.62 289 LEU A CA 1
ATOM 2354 C C . LEU A 1 289 ? 3.683 9.034 -16.247 1.00 92.62 289 LEU A C 1
ATOM 2356 O O . LEU A 1 289 ? 4.618 9.012 -15.453 1.00 92.62 289 LEU A O 1
ATOM 2360 N N . THR A 1 290 ? 2.789 8.056 -16.322 1.00 93.25 290 THR A N 1
ATOM 2361 C CA . THR A 1 290 ? 2.905 6.765 -15.636 1.00 93.25 290 THR A CA 1
ATOM 2362 C C . THR A 1 290 ? 3.135 5.668 -16.669 1.00 93.25 290 THR A C 1
ATOM 2364 O O . THR A 1 290 ? 2.471 5.647 -17.708 1.00 93.25 290 THR A O 1
ATOM 2367 N N . ILE A 1 291 ? 4.072 4.765 -16.384 1.00 94.94 291 ILE A N 1
ATOM 2368 C CA . ILE A 1 291 ? 4.407 3.616 -17.229 1.00 94.94 291 ILE A CA 1
ATOM 2369 C C . ILE A 1 291 ? 3.731 2.377 -16.640 1.00 94.94 291 ILE A C 1
ATOM 2371 O O . ILE A 1 291 ? 3.870 2.109 -15.451 1.00 94.94 291 ILE A O 1
ATOM 2375 N N . LEU A 1 292 ? 3.023 1.610 -17.468 1.00 95.62 292 LEU A N 1
ATOM 2376 C CA . LEU A 1 292 ? 2.434 0.329 -17.082 1.00 95.62 292 LEU A CA 1
ATOM 2377 C C . LEU A 1 292 ? 2.812 -0.760 -18.098 1.00 95.62 292 LEU A C 1
ATOM 2379 O O . LEU A 1 292 ? 2.462 -0.631 -19.276 1.00 95.62 292 LEU A O 1
ATOM 2383 N N . PRO A 1 293 ? 3.457 -1.860 -17.674 1.00 95.00 293 PRO A N 1
ATOM 2384 C CA . PRO A 1 293 ? 3.572 -3.062 -18.493 1.00 95.00 293 PRO A CA 1
ATOM 2385 C C . PRO A 1 293 ? 2.198 -3.654 -18.819 1.00 95.00 293 PRO A C 1
ATOM 2387 O O . PRO A 1 293 ? 1.426 -3.982 -17.920 1.00 95.00 293 PRO A O 1
ATOM 2390 N N . ILE A 1 294 ? 1.898 -3.829 -20.108 1.00 95.25 294 ILE A N 1
ATOM 2391 C CA . ILE A 1 294 ? 0.613 -4.372 -20.594 1.00 95.25 294 ILE A CA 1
ATOM 2392 C C . ILE A 1 294 ? 0.829 -5.643 -21.419 1.00 95.25 294 ILE A C 1
ATOM 2394 O O . ILE A 1 294 ? 0.361 -5.792 -22.550 1.00 95.25 294 ILE A O 1
ATOM 2398 N N . GLY A 1 295 ? 1.584 -6.565 -20.825 1.00 88.75 295 GLY A N 1
ATOM 2399 C CA . GLY A 1 295 ? 1.976 -7.831 -21.427 1.00 88.75 295 GLY A CA 1
ATOM 2400 C C . GLY A 1 295 ? 3.374 -7.798 -22.052 1.00 88.75 295 GLY A C 1
ATOM 2401 O O . GLY A 1 295 ? 4.100 -6.807 -21.942 1.00 88.75 295 GLY A O 1
ATOM 2402 N N . PRO A 1 296 ? 3.787 -8.903 -22.694 1.00 87.19 296 PRO A N 1
ATOM 2403 C CA . PRO A 1 296 ? 5.116 -9.011 -23.274 1.00 87.19 296 PRO A CA 1
ATOM 2404 C C . PRO A 1 296 ? 5.340 -7.917 -24.313 1.00 87.19 296 PRO A C 1
ATOM 2406 O O . PRO A 1 296 ? 4.506 -7.739 -25.199 1.00 87.19 296 PRO A O 1
ATOM 2409 N N . ARG A 1 297 ? 6.492 -7.239 -24.244 1.00 89.25 297 ARG A N 1
ATOM 2410 C CA . ARG A 1 297 ? 6.954 -6.297 -25.278 1.00 89.25 297 ARG A CA 1
ATOM 2411 C C . ARG A 1 297 ? 6.051 -5.064 -25.474 1.00 89.25 297 ARG A C 1
ATOM 2413 O O . ARG A 1 297 ? 6.188 -4.379 -26.488 1.00 89.25 297 ARG A O 1
ATOM 2420 N N . ARG A 1 298 ? 5.128 -4.775 -24.548 1.00 93.88 298 ARG A N 1
ATOM 2421 C CA . ARG A 1 298 ? 4.165 -3.668 -24.654 1.00 93.88 298 ARG A CA 1
ATOM 2422 C C . ARG A 1 298 ? 4.130 -2.828 -23.386 1.00 93.88 298 ARG A C 1
ATOM 2424 O O . ARG A 1 298 ? 4.090 -3.363 -22.279 1.00 93.88 298 ARG A O 1
ATOM 2431 N N . LEU A 1 299 ? 4.060 -1.515 -23.566 1.00 96.88 299 LEU A N 1
ATOM 2432 C CA . LEU A 1 299 ? 3.914 -0.542 -22.488 1.00 96.88 299 LEU A CA 1
ATOM 2433 C C . LEU A 1 299 ? 2.731 0.375 -22.770 1.00 96.88 299 LEU A C 1
ATOM 2435 O O . LEU A 1 299 ? 2.492 0.768 -23.914 1.00 96.88 299 LEU A O 1
ATOM 2439 N N . LEU A 1 300 ? 2.015 0.740 -21.715 1.00 97.25 300 LEU A N 1
ATOM 2440 C CA . LEU A 1 300 ? 1.021 1.797 -21.728 1.00 97.25 300 LEU A CA 1
ATOM 2441 C C . LEU A 1 300 ? 1.612 3.013 -21.015 1.00 97.25 300 LEU A C 1
ATOM 2443 O O . LEU A 1 300 ? 1.952 2.946 -19.834 1.00 97.25 300 LEU A O 1
ATOM 2447 N N . PHE A 1 301 ? 1.719 4.124 -21.734 1.00 96.69 301 PHE A N 1
ATOM 2448 C CA . PHE A 1 301 ? 2.068 5.422 -21.170 1.00 96.69 301 PHE A CA 1
ATOM 2449 C C . PHE A 1 301 ? 0.781 6.182 -20.899 1.00 96.69 301 PHE A C 1
ATOM 2451 O O . PHE A 1 301 ? -0.020 6.392 -21.809 1.00 96.69 301 PHE A O 1
ATOM 2458 N N . MET A 1 302 ? 0.560 6.585 -19.656 1.00 96.00 302 MET A N 1
ATOM 2459 C CA . MET A 1 302 ? -0.655 7.276 -19.236 1.00 96.00 302 MET A CA 1
ATOM 2460 C C . MET A 1 302 ? -0.314 8.664 -18.736 1.00 96.00 302 MET A C 1
ATOM 2462 O O . MET A 1 302 ? 0.583 8.824 -17.915 1.00 96.00 302 MET A O 1
ATOM 2466 N N . GLN A 1 303 ? -1.061 9.661 -19.193 1.00 93.56 303 GLN A N 1
ATOM 2467 C CA . GLN A 1 303 ? -0.981 11.004 -18.646 1.00 93.56 303 GLN A CA 1
ATOM 2468 C C . GLN A 1 303 ? -1.430 10.997 -17.176 1.00 93.56 303 GLN A C 1
ATOM 2470 O O . GLN A 1 303 ? -2.493 10.462 -16.840 1.00 93.56 303 GLN A O 1
ATOM 2475 N N . HIS A 1 304 ? -0.628 11.592 -16.294 1.00 88.19 304 HIS A N 1
ATOM 2476 C CA . HIS A 1 304 ? -0.924 11.630 -14.864 1.00 88.19 304 HIS A CA 1
ATOM 2477 C C . HIS A 1 304 ? -2.147 12.516 -14.571 1.00 88.19 304 HIS A C 1
ATOM 2479 O O . HIS A 1 304 ? -3.123 12.050 -13.976 1.00 88.19 304 HIS A O 1
ATOM 2485 N N . ASN A 1 305 ? -2.135 13.748 -15.096 1.00 84.94 305 ASN A N 1
ATOM 2486 C CA . ASN A 1 305 ? -3.145 14.791 -14.864 1.00 84.94 305 ASN A CA 1
ATOM 2487 C C . ASN A 1 305 ? -4.124 14.966 -16.034 1.00 84.94 305 ASN A C 1
ATOM 2489 O O . ASN A 1 305 ? -4.604 16.065 -16.305 1.00 84.94 305 ASN A O 1
ATOM 2493 N N . GLY A 1 306 ? -4.402 13.901 -16.782 1.00 90.38 306 GLY A N 1
ATOM 2494 C CA . GLY A 1 306 ? -5.327 14.005 -17.901 1.00 90.38 306 GLY A CA 1
ATOM 2495 C C . GLY A 1 306 ? -5.725 12.665 -18.501 1.00 90.38 306 GLY A C 1
ATOM 2496 O O . GLY A 1 306 ? -5.356 11.608 -17.984 1.00 90.38 306 GLY A O 1
ATOM 2497 N N . PRO A 1 307 ? -6.508 12.695 -19.591 1.00 93.69 307 PRO A N 1
ATOM 2498 C CA . PRO A 1 307 ? -7.130 11.500 -20.137 1.00 93.69 307 PRO A CA 1
ATOM 2499 C C . PRO A 1 307 ? -6.292 10.817 -21.224 1.00 93.69 307 PRO A C 1
ATOM 2501 O O . PRO A 1 307 ? -6.694 9.771 -21.722 1.00 93.69 307 PRO A O 1
ATOM 2504 N N . LYS A 1 308 ? -5.162 11.380 -21.666 1.00 96.12 308 LYS A N 1
ATOM 2505 C CA . LYS A 1 308 ? -4.420 10.810 -22.800 1.00 96.12 308 LYS A CA 1
ATOM 2506 C C . LYS A 1 308 ? -3.595 9.595 -22.386 1.00 96.12 308 LYS A C 1
ATOM 2508 O O . LYS A 1 308 ? -2.975 9.586 -21.326 1.00 96.12 308 LYS A O 1
ATOM 2513 N N . CYS A 1 309 ? -3.533 8.598 -23.259 1.00 97.12 309 CYS A N 1
ATOM 2514 C CA . CYS A 1 309 ? -2.592 7.497 -23.127 1.00 97.12 309 CYS A CA 1
ATOM 2515 C C . CYS A 1 309 ? -2.094 7.017 -24.494 1.00 97.12 309 CYS A C 1
ATOM 2517 O O . CYS A 1 309 ? -2.676 7.326 -25.540 1.00 97.12 309 CYS A O 1
ATOM 2519 N N . TRP A 1 310 ? -0.987 6.282 -24.474 1.00 97.94 310 TRP A N 1
ATOM 2520 C CA . TRP A 1 310 ? -0.304 5.770 -25.654 1.00 97.94 310 TRP A CA 1
ATOM 2521 C C . TRP A 1 310 ? 0.149 4.338 -25.418 1.00 97.94 310 TRP A C 1
ATOM 2523 O O . TRP A 1 310 ? 0.589 3.995 -24.325 1.00 97.94 310 TRP A O 1
ATOM 2533 N N . VAL A 1 311 ? 0.080 3.518 -26.459 1.00 97.12 311 VAL A N 1
ATOM 2534 C CA . VAL A 1 311 ? 0.607 2.155 -26.454 1.00 97.12 311 VAL A CA 1
ATOM 2535 C C . VAL A 1 311 ? 1.918 2.153 -27.216 1.00 97.12 311 VAL A C 1
ATOM 2537 O O . VAL A 1 311 ? 1.946 2.465 -28.407 1.00 97.12 311 VAL A O 1
ATOM 2540 N N . TRP A 1 312 ? 2.993 1.774 -26.542 1.00 96.44 312 TRP A N 1
ATOM 2541 C CA . TRP A 1 312 ? 4.280 1.508 -27.164 1.00 96.44 312 TRP A CA 1
ATOM 2542 C C . TRP A 1 312 ? 4.497 0.005 -27.295 1.00 96.44 312 TRP A C 1
ATOM 2544 O O . TRP A 1 312 ? 4.146 -0.768 -26.402 1.00 96.44 312 TRP A O 1
ATOM 2554 N N . ASN A 1 313 ? 5.080 -0.402 -28.421 1.00 92.25 313 ASN A N 1
ATOM 2555 C CA . ASN A 1 313 ? 5.432 -1.788 -28.693 1.00 92.25 313 ASN A CA 1
ATOM 2556 C C . ASN A 1 313 ? 6.928 -1.870 -28.995 1.00 92.25 313 ASN A C 1
ATOM 2558 O O . ASN A 1 313 ? 7.464 -1.054 -29.745 1.00 92.25 313 ASN A O 1
ATOM 2562 N N . GLN A 1 314 ? 7.578 -2.901 -28.464 1.00 87.31 314 GLN A N 1
ATOM 2563 C CA . GLN A 1 314 ? 8.976 -3.207 -28.752 1.00 87.31 314 GLN A CA 1
ATOM 2564 C C . GLN A 1 314 ? 9.159 -3.767 -30.167 1.00 87.31 314 GLN A C 1
ATOM 2566 O O . GLN A 1 314 ? 10.289 -3.896 -30.615 1.00 87.31 314 GLN A O 1
ATOM 2571 N N . ASP A 1 315 ? 8.092 -4.130 -30.877 1.00 86.31 315 ASP A N 1
ATOM 2572 C CA . ASP A 1 315 ? 8.181 -4.520 -32.283 1.00 86.31 315 ASP A CA 1
ATOM 2573 C C . ASP A 1 315 ? 8.237 -3.276 -33.189 1.00 86.31 315 ASP A C 1
ATOM 2575 O O . ASP A 1 315 ? 7.653 -2.237 -32.851 1.00 86.31 315 ASP A O 1
ATOM 2579 N N . PRO A 1 316 ? 8.926 -3.343 -34.346 1.00 81.69 316 PRO A N 1
ATOM 2580 C CA . PRO A 1 316 ? 8.959 -2.236 -35.294 1.00 81.69 316 PRO A CA 1
ATOM 2581 C C . PRO A 1 316 ? 7.537 -1.747 -35.628 1.00 81.69 316 PRO A C 1
ATOM 2583 O O . PRO A 1 316 ? 6.647 -2.570 -35.854 1.00 81.69 316 PRO A O 1
ATOM 2586 N N . PRO A 1 317 ? 7.296 -0.425 -35.678 1.00 84.31 317 PRO A N 1
ATOM 2587 C CA . PRO A 1 317 ? 8.288 0.642 -35.828 1.00 84.31 317 PRO A CA 1
ATOM 2588 C C . PRO A 1 317 ? 8.826 1.251 -34.516 1.00 84.31 317 PRO A C 1
ATOM 2590 O O . PRO A 1 317 ? 9.443 2.309 -34.580 1.00 84.31 317 PRO A O 1
ATOM 2593 N N . HIS A 1 318 ? 8.602 0.632 -33.348 1.00 85.38 318 HIS A N 1
ATOM 2594 C CA . HIS A 1 318 ? 9.030 1.156 -32.034 1.00 85.38 318 HIS A CA 1
ATOM 2595 C C . HIS A 1 318 ? 8.440 2.529 -31.669 1.00 85.38 318 HIS A C 1
ATOM 2597 O O . HIS A 1 318 ? 9.048 3.309 -30.938 1.00 85.38 318 HIS A O 1
ATOM 2603 N N . GLN A 1 319 ? 7.244 2.837 -32.176 1.00 87.12 319 GLN A N 1
ATOM 2604 C CA . GLN A 1 319 ? 6.564 4.107 -31.925 1.00 87.12 319 GLN A CA 1
ATOM 2605 C C . GLN A 1 319 ? 5.401 3.937 -30.952 1.00 87.12 319 GLN A C 1
ATOM 2607 O O . GLN A 1 319 ? 4.651 2.961 -31.019 1.00 87.12 319 GLN A O 1
ATOM 2612 N N . ALA A 1 320 ? 5.231 4.925 -30.074 1.00 94.25 320 ALA A N 1
ATOM 2613 C CA . ALA A 1 320 ? 4.058 5.031 -29.222 1.00 94.25 320 ALA A CA 1
ATOM 2614 C C . ALA A 1 320 ? 2.861 5.542 -30.041 1.00 94.25 320 ALA A C 1
ATOM 2616 O O . ALA A 1 320 ? 2.911 6.615 -30.645 1.00 94.25 320 ALA A O 1
ATOM 2617 N N . ILE A 1 321 ? 1.775 4.776 -30.057 1.00 95.50 321 ILE A N 1
ATOM 2618 C CA . ILE A 1 321 ? 0.550 5.093 -30.794 1.00 95.50 321 ILE A CA 1
ATOM 2619 C C . ILE A 1 321 ? -0.492 5.604 -29.804 1.00 95.50 321 ILE A C 1
ATOM 2621 O O . ILE A 1 321 ? -0.692 5.008 -28.748 1.00 95.50 321 ILE A O 1
ATOM 2625 N N . VAL A 1 322 ? -1.172 6.699 -30.151 1.00 97.06 322 VAL A N 1
ATOM 2626 C CA . VAL A 1 322 ? -2.257 7.263 -29.334 1.00 97.06 322 VAL A CA 1
ATOM 2627 C C . VAL A 1 322 ? -3.359 6.219 -29.144 1.00 97.06 322 VAL A C 1
ATOM 2629 O O . VAL A 1 322 ? -3.915 5.706 -30.116 1.00 97.06 322 VAL A O 1
ATOM 2632 N N . ALA A 1 323 ? -3.678 5.929 -27.888 1.00 97.19 323 ALA A N 1
ATOM 2633 C CA . ALA A 1 323 ? -4.771 5.055 -27.493 1.00 97.19 323 ALA A CA 1
ATOM 2634 C C . ALA A 1 323 ? -6.049 5.868 -27.223 1.00 97.19 323 ALA A C 1
ATOM 2636 O O . ALA A 1 323 ? -6.097 7.091 -27.394 1.00 97.19 323 ALA A O 1
ATOM 2637 N N . ARG A 1 324 ? -7.134 5.190 -26.848 1.00 98.00 324 ARG A N 1
ATOM 2638 C CA . ARG A 1 324 ? -8.385 5.865 -26.484 1.00 98.00 324 ARG A CA 1
ATOM 2639 C C . ARG A 1 324 ? -8.207 6.660 -25.197 1.00 98.00 324 ARG A C 1
ATOM 2641 O O . ARG A 1 324 ? -7.438 6.281 -24.325 1.00 98.00 324 ARG A O 1
ATOM 2648 N N . ALA A 1 325 ? -8.945 7.760 -25.086 1.00 96.81 325 ALA A N 1
ATOM 2649 C CA . ALA A 1 325 ? -8.919 8.591 -23.893 1.00 96.81 325 ALA A CA 1
ATOM 2650 C C . ALA A 1 325 ? -9.437 7.808 -22.675 1.00 96.81 325 ALA A C 1
ATOM 2652 O O . ALA A 1 325 ? -10.475 7.150 -22.750 1.00 96.81 325 ALA A O 1
ATOM 2653 N N . MET A 1 326 ? -8.706 7.893 -21.568 1.00 96.56 326 MET A N 1
ATOM 2654 C CA . MET A 1 326 ? -9.052 7.284 -20.291 1.00 96.56 326 MET A CA 1
ATOM 2655 C C . MET A 1 326 ? -10.330 7.925 -19.724 1.00 96.56 326 MET A C 1
ATOM 2657 O O . MET A 1 326 ? -10.521 9.134 -19.876 1.00 96.56 326 MET A O 1
ATOM 2661 N N . PRO A 1 327 ? -11.195 7.147 -19.048 1.00 94.62 327 PRO A N 1
ATOM 2662 C CA . PRO A 1 327 ? -12.514 7.612 -18.611 1.00 94.62 327 PRO A CA 1
ATOM 2663 C C . PRO A 1 327 ? -12.491 8.579 -17.427 1.00 94.62 327 PRO A C 1
ATOM 2665 O O . PRO A 1 327 ? -13.504 9.220 -17.155 1.00 94.62 327 PRO A O 1
ATOM 2668 N N . ALA A 1 328 ? -11.375 8.652 -16.700 1.00 90.50 328 ALA A N 1
ATOM 2669 C CA . ALA A 1 328 ? -11.260 9.444 -15.489 1.00 90.50 328 ALA A CA 1
ATOM 2670 C C . ALA A 1 328 ? -9.831 9.955 -15.263 1.00 90.50 328 ALA A C 1
ATOM 2672 O O . ALA A 1 328 ? -8.835 9.348 -15.687 1.00 90.50 328 ALA A O 1
ATOM 2673 N N . GLU A 1 329 ? -9.754 11.071 -14.547 1.00 85.25 329 GLU A N 1
ATOM 2674 C CA . GLU A 1 329 ? -8.521 11.586 -13.968 1.00 85.25 329 GLU A CA 1
ATOM 2675 C C . GLU A 1 329 ? -8.186 10.770 -12.714 1.00 85.25 329 GLU A C 1
ATOM 2677 O O . GLU A 1 329 ? -9.013 10.620 -11.815 1.00 85.25 329 GLU A O 1
ATOM 2682 N N . GLY A 1 330 ? -6.984 10.191 -12.685 1.00 77.88 330 GLY A N 1
ATOM 2683 C CA . GLY A 1 330 ? -6.518 9.381 -11.557 1.00 77.88 330 GLY A CA 1
ATOM 2684 C C . GLY A 1 330 ? -5.710 10.177 -10.532 1.00 77.88 330 GLY A C 1
ATOM 2685 O O . GLY A 1 330 ? -5.743 9.843 -9.350 1.00 77.88 330 GLY A O 1
ATOM 2686 N N . TYR A 1 331 ? -4.984 11.221 -10.962 1.00 84.75 331 TYR A N 1
ATOM 2687 C CA . TYR A 1 331 ? -3.994 11.927 -10.136 1.00 84.75 331 TYR A CA 1
ATOM 2688 C C . TYR A 1 331 ? -3.114 10.916 -9.368 1.00 84.75 331 TYR A C 1
ATOM 2690 O O . TYR A 1 331 ? -2.609 9.963 -9.966 1.00 84.75 331 TYR A O 1
ATOM 2698 N N . LYS A 1 332 ? -3.027 11.025 -8.037 1.00 85.62 332 LYS A N 1
ATOM 2699 C CA . LYS A 1 332 ? -2.327 10.078 -7.149 1.00 85.62 332 LYS A CA 1
ATOM 2700 C C . LYS A 1 332 ? -2.729 8.601 -7.324 1.00 85.62 332 LYS A C 1
ATOM 2702 O O . LYS A 1 332 ? -1.908 7.728 -7.084 1.00 85.62 332 LYS A O 1
ATOM 2707 N N . LEU A 1 333 ? -3.957 8.298 -7.762 1.00 91.50 333 LEU A N 1
ATOM 2708 C CA . LEU A 1 333 ? -4.441 6.923 -7.976 1.00 91.50 333 LEU A CA 1
ATOM 2709 C C . LEU A 1 333 ? -3.950 6.313 -9.295 1.00 91.50 333 LEU A C 1
ATOM 2711 O O . LEU A 1 333 ? -4.172 5.131 -9.552 1.00 91.50 333 LEU A O 1
ATOM 2715 N N . ARG A 1 334 ? -3.276 7.097 -10.148 1.00 92.06 334 ARG A N 1
ATOM 2716 C CA . ARG A 1 334 ? -2.732 6.605 -11.418 1.00 92.06 334 ARG A CA 1
ATOM 2717 C C . ARG A 1 334 ? -1.687 5.509 -11.203 1.00 92.06 334 ARG A C 1
ATOM 2719 O O . ARG A 1 334 ? -1.642 4.571 -11.997 1.00 92.06 334 ARG A O 1
ATOM 2726 N N . ALA A 1 335 ? -0.899 5.604 -10.131 1.00 88.31 335 ALA A N 1
ATOM 2727 C CA . ALA A 1 335 ? 0.087 4.591 -9.759 1.00 88.31 335 ALA A CA 1
ATOM 2728 C C . ALA A 1 335 ? -0.558 3.228 -9.442 1.00 88.31 335 ALA A C 1
ATOM 2730 O O . ALA A 1 335 ? 0.051 2.192 -9.670 1.00 88.31 335 ALA A O 1
ATOM 2731 N N . SER A 1 336 ? -1.824 3.216 -9.017 1.00 93.50 336 SER A N 1
ATOM 2732 C CA . SER A 1 336 ? -2.591 2.012 -8.674 1.00 93.50 336 SER A CA 1
ATOM 2733 C C . SER A 1 336 ? -3.247 1.331 -9.886 1.00 93.50 336 SER A C 1
ATOM 2735 O O . SER A 1 336 ? -4.160 0.521 -9.723 1.00 93.50 336 SER A O 1
ATOM 2737 N N . THR A 1 337 ? -2.846 1.683 -11.111 1.00 95.19 337 THR A N 1
ATOM 2738 C CA . THR A 1 337 ? -3.401 1.080 -12.331 1.00 95.19 337 THR A CA 1
ATOM 2739 C C . THR A 1 337 ? -2.906 -0.354 -12.493 1.00 95.19 337 THR A C 1
ATOM 2741 O O . THR A 1 337 ? -1.714 -0.616 -12.366 1.00 95.19 337 THR A O 1
ATOM 2744 N N . ALA A 1 338 ? -3.799 -1.272 -12.865 1.00 95.69 338 ALA A N 1
ATOM 2745 C CA . ALA A 1 338 ? -3.453 -2.671 -13.101 1.00 95.69 338 ALA A CA 1
ATOM 2746 C C . ALA A 1 338 ? -3.773 -3.126 -14.529 1.00 95.69 338 ALA A C 1
ATOM 2748 O O . ALA A 1 338 ? -4.802 -2.760 -15.094 1.00 95.69 338 ALA A O 1
ATOM 2749 N N . TYR A 1 339 ? -2.913 -3.964 -15.108 1.00 96.75 339 TYR A N 1
ATOM 2750 C CA . TYR A 1 339 ? -3.175 -4.620 -16.389 1.00 96.75 339 TYR A CA 1
ATOM 2751 C C . TYR A 1 339 ? -4.009 -5.889 -16.188 1.00 96.75 339 TYR A C 1
ATOM 2753 O O . TYR A 1 339 ? -3.558 -6.828 -15.535 1.00 96.75 339 TYR A O 1
ATOM 2761 N N . LEU A 1 340 ? -5.209 -5.930 -16.773 1.00 96.19 340 LEU A N 1
ATOM 2762 C CA . LEU A 1 340 ? -6.151 -7.048 -16.633 1.00 96.19 340 LEU A CA 1
ATOM 2763 C C . LEU A 1 340 ? -5.974 -8.126 -17.718 1.00 96.19 340 LEU A C 1
ATOM 2765 O O . LEU A 1 340 ? -6.625 -9.166 -17.677 1.00 96.19 340 LEU A O 1
ATOM 2769 N N . GLY A 1 341 ? -5.079 -7.920 -18.684 1.00 94.88 341 GLY A N 1
ATOM 2770 C CA . GLY A 1 341 ? -4.924 -8.810 -19.834 1.00 94.88 341 GLY A CA 1
ATOM 2771 C C . GLY A 1 341 ? -5.553 -8.245 -21.109 1.00 94.88 341 GLY A C 1
ATOM 2772 O O . GLY A 1 341 ? -6.368 -7.322 -21.084 1.00 94.88 341 GLY A O 1
ATOM 2773 N N . GLY A 1 342 ? -5.140 -8.785 -22.259 1.00 94.69 342 GLY A N 1
ATOM 2774 C CA . GLY A 1 342 ? -5.563 -8.286 -23.569 1.00 94.69 342 GLY A CA 1
ATOM 2775 C C . GLY A 1 342 ? -5.230 -6.803 -23.742 1.00 94.69 342 GLY A C 1
ATOM 2776 O O . GLY A 1 342 ? -4.062 -6.422 -23.651 1.00 94.69 342 GLY A O 1
ATOM 2777 N N . ASP A 1 343 ? -6.262 -5.988 -23.956 1.00 96.69 343 ASP A N 1
ATOM 2778 C CA . ASP A 1 343 ? -6.168 -4.527 -24.041 1.00 96.69 343 ASP A CA 1
ATOM 2779 C C . ASP A 1 343 ? -6.957 -3.822 -22.924 1.00 96.69 343 ASP A C 1
ATOM 2781 O O . ASP A 1 343 ? -7.447 -2.707 -23.109 1.00 96.69 343 ASP A O 1
ATOM 2785 N N . GLU A 1 344 ? -7.131 -4.489 -21.780 1.00 97.69 344 GLU A N 1
ATOM 2786 C CA . GLU A 1 344 ? -7.911 -3.998 -20.646 1.00 97.69 344 GLU A CA 1
ATOM 2787 C C . GLU A 1 344 ? -7.017 -3.633 -19.450 1.00 97.69 344 GLU A C 1
ATOM 2789 O O . GLU A 1 344 ? -6.075 -4.346 -19.096 1.00 97.69 344 GLU A O 1
ATOM 2794 N N . VAL A 1 345 ? -7.334 -2.509 -18.809 1.00 97.81 345 VAL A N 1
ATOM 2795 C CA . VAL A 1 345 ? -6.720 -2.053 -17.559 1.00 97.81 345 VAL A CA 1
ATOM 2796 C C . VAL A 1 345 ? -7.788 -1.709 -16.525 1.00 97.81 345 VAL A C 1
ATOM 2798 O O . VAL A 1 345 ? -8.909 -1.328 -16.870 1.00 97.81 345 VAL A O 1
ATOM 2801 N N . LEU A 1 346 ? -7.421 -1.819 -15.253 1.00 97.69 346 LEU A N 1
ATOM 2802 C CA . LEU A 1 346 ? -8.188 -1.337 -14.115 1.00 97.69 346 LEU A CA 1
ATOM 2803 C C . LEU A 1 346 ? -7.629 0.012 -13.668 1.00 97.69 346 LEU A C 1
ATOM 2805 O O . LEU A 1 346 ? -6.455 0.110 -13.320 1.00 97.69 346 LEU A O 1
ATOM 2809 N N . LEU A 1 347 ? -8.478 1.031 -13.666 1.00 97.19 347 LEU A N 1
ATOM 2810 C CA . LEU A 1 347 ? -8.172 2.393 -13.239 1.00 97.19 347 LEU A CA 1
ATOM 2811 C C . LEU A 1 347 ? -8.991 2.753 -12.002 1.00 97.19 347 LEU A C 1
ATOM 2813 O O . LEU A 1 347 ? -10.073 2.209 -11.790 1.00 97.19 347 LEU A O 1
ATOM 2817 N N . PHE A 1 348 ? -8.517 3.729 -11.234 1.00 96.50 348 PHE A N 1
ATOM 2818 C CA . PHE A 1 348 ? -9.227 4.228 -10.062 1.00 96.50 348 PHE A CA 1
ATOM 2819 C C . PHE A 1 348 ? -9.360 5.744 -10.106 1.00 96.50 348 PHE A C 1
ATOM 2821 O O . PHE A 1 348 ? -8.478 6.444 -10.604 1.00 96.50 348 PHE A O 1
ATOM 2828 N N . SER A 1 349 ? -10.473 6.247 -9.582 1.00 94.75 349 SER A N 1
ATOM 2829 C CA . SER A 1 349 ? -10.706 7.679 -9.411 1.00 94.75 349 SER A CA 1
ATOM 2830 C C . SER A 1 349 ? -11.504 7.947 -8.142 1.00 94.75 349 SER A C 1
ATOM 2832 O O . SER A 1 349 ? -12.232 7.080 -7.655 1.00 94.75 349 SER A O 1
ATOM 2834 N N . GLU A 1 350 ? -11.414 9.166 -7.627 1.00 93.94 350 GLU A N 1
ATOM 2835 C CA . GLU A 1 350 ? -12.269 9.618 -6.532 1.00 93.94 350 GLU A CA 1
ATOM 2836 C C . GLU A 1 350 ? -13.614 10.118 -7.085 1.00 93.94 350 GLU A C 1
ATOM 2838 O O . GLU A 1 350 ? -13.705 10.667 -8.185 1.00 93.94 350 GLU A O 1
ATOM 2843 N N . GLY A 1 351 ? -14.678 9.892 -6.327 1.00 91.31 351 GLY A N 1
ATOM 2844 C CA . GLY A 1 351 ? -16.005 10.453 -6.535 1.00 91.31 351 GLY A CA 1
ATOM 2845 C C . GLY A 1 351 ? -16.534 11.041 -5.231 1.00 91.31 351 GLY A C 1
ATOM 2846 O O . GLY A 1 351 ? -15.922 10.891 -4.175 1.00 91.31 351 GLY A O 1
ATOM 2847 N N . ALA A 1 352 ? -17.696 11.686 -5.291 1.00 91.50 352 ALA A N 1
ATOM 2848 C CA . ALA A 1 352 ? -18.351 12.251 -4.117 1.00 91.50 352 ALA A CA 1
ATOM 2849 C C . ALA A 1 352 ? -19.764 11.684 -3.954 1.00 91.50 352 ALA A C 1
ATOM 2851 O O . ALA A 1 352 ? -20.490 11.494 -4.934 1.00 91.50 352 ALA A O 1
ATOM 2852 N N . ARG A 1 353 ? -20.164 11.451 -2.705 1.00 90.31 353 ARG A N 1
ATOM 2853 C CA . ARG A 1 353 ? -21.523 11.072 -2.307 1.00 90.31 353 ARG A CA 1
ATOM 2854 C C . ARG A 1 353 ? -21.973 11.949 -1.144 1.00 90.31 353 ARG A C 1
ATOM 2856 O O . ARG A 1 353 ? -21.173 12.360 -0.314 1.00 90.31 353 ARG A O 1
ATOM 2863 N N . GLN A 1 354 ? -23.264 12.240 -1.064 1.00 92.00 354 GLN A N 1
ATOM 2864 C CA . GLN A 1 354 ? -23.825 12.923 0.098 1.00 92.00 354 GLN A CA 1
ATOM 2865 C C . GLN A 1 354 ? -23.866 11.977 1.307 1.00 92.00 354 GLN A C 1
ATOM 2867 O O . GLN A 1 354 ? -24.328 10.843 1.172 1.00 92.00 354 GLN A O 1
ATOM 2872 N N . ASN A 1 355 ? -23.441 12.438 2.486 1.00 90.50 355 ASN A N 1
ATOM 2873 C CA . ASN A 1 355 ? -23.597 11.658 3.711 1.00 90.50 355 ASN A CA 1
ATOM 2874 C C . ASN A 1 355 ? -25.086 11.403 4.007 1.00 90.50 355 ASN A C 1
ATOM 2876 O O . ASN A 1 355 ? -25.925 12.299 3.882 1.00 90.50 355 ASN A O 1
ATOM 2880 N N . LEU A 1 356 ? -25.406 10.168 4.398 1.00 86.69 356 LEU A N 1
ATOM 2881 C CA . LEU A 1 356 ? -26.786 9.719 4.611 1.00 86.69 356 LEU A CA 1
ATOM 2882 C C . LEU A 1 356 ? -27.415 10.277 5.895 1.00 86.69 356 LEU A C 1
ATOM 2884 O O . LEU A 1 356 ? -28.636 10.381 5.982 1.00 86.69 356 LEU A O 1
ATOM 2888 N N . GLU A 1 357 ? -26.595 10.604 6.894 1.00 88.19 357 GLU A N 1
ATOM 2889 C CA . GLU A 1 357 ? -27.037 11.046 8.220 1.00 88.19 357 GLU A CA 1
ATOM 2890 C C . GLU A 1 357 ? -27.136 12.578 8.297 1.00 88.19 357 GLU A C 1
ATOM 2892 O O . GLU A 1 357 ? -27.947 13.108 9.058 1.00 88.19 357 GLU A O 1
ATOM 2897 N N . HIS A 1 358 ? -26.350 13.305 7.491 1.00 85.00 358 HIS A N 1
ATOM 2898 C CA . HIS A 1 358 ? -26.342 14.764 7.493 1.00 85.00 358 HIS A CA 1
ATOM 2899 C C . HIS A 1 358 ? -26.023 15.388 6.125 1.00 85.00 358 HIS A C 1
ATOM 2901 O O . HIS A 1 358 ? -24.920 15.264 5.591 1.00 85.00 358 HIS A O 1
ATOM 2907 N N . SER A 1 359 ? -26.956 16.187 5.599 1.00 85.69 359 SER A N 1
ATOM 2908 C CA . SER A 1 359 ? -26.838 16.838 4.282 1.00 85.69 359 SER A CA 1
ATOM 2909 C C . SER A 1 359 ? -25.753 17.922 4.192 1.00 85.69 359 SER A C 1
ATOM 2911 O O . SER A 1 359 ? -25.488 18.441 3.112 1.00 85.69 359 SER A O 1
ATOM 2913 N N . GLY A 1 360 ? -25.133 18.298 5.312 1.00 86.19 360 GLY A N 1
ATOM 2914 C CA . GLY A 1 360 ? -23.997 19.224 5.334 1.00 86.19 360 GLY A CA 1
ATOM 2915 C C . GLY A 1 360 ? -22.642 18.577 5.024 1.00 86.19 360 GLY A C 1
ATOM 2916 O O . GLY A 1 360 ? -21.685 19.308 4.803 1.00 86.19 360 GLY A O 1
ATOM 2917 N N . TYR A 1 361 ? -22.545 17.240 5.007 1.00 86.94 361 TYR A N 1
ATOM 2918 C CA . TYR A 1 361 ? -21.277 16.519 4.826 1.00 86.94 361 TYR A CA 1
ATOM 2919 C C . TYR A 1 361 ? -21.258 15.697 3.541 1.00 86.94 361 TYR A C 1
ATOM 2921 O O . TYR A 1 361 ? -22.220 14.997 3.226 1.00 86.94 361 TYR A O 1
ATOM 2929 N N . GLN A 1 362 ? -20.138 15.745 2.825 1.00 89.69 362 GLN A N 1
ATOM 2930 C CA . GLN A 1 362 ? -19.877 14.891 1.671 1.00 89.69 362 GLN A CA 1
ATOM 2931 C C . GLN A 1 362 ? -18.841 13.824 2.017 1.00 89.69 362 GLN A C 1
ATOM 2933 O O . GLN A 1 362 ? -17.923 14.050 2.801 1.00 89.69 362 GLN A O 1
ATOM 2938 N N . GLU A 1 363 ? -19.022 12.660 1.418 1.00 91.50 363 GLU A N 1
ATOM 2939 C CA . GLU A 1 363 ? -18.167 11.490 1.513 1.00 91.50 363 GLU A CA 1
ATOM 2940 C C . GLU A 1 363 ? -17.372 11.358 0.216 1.00 91.50 363 GLU A C 1
ATOM 2942 O O . GLU A 1 363 ? -17.961 11.353 -0.871 1.00 91.50 363 GLU A O 1
ATOM 2947 N N . THR A 1 364 ? -16.051 11.217 0.317 1.00 92.06 364 THR A N 1
ATOM 2948 C CA . THR A 1 364 ? -15.231 10.824 -0.830 1.00 92.06 364 THR A CA 1
ATOM 2949 C C . THR A 1 364 ? -15.315 9.313 -0.990 1.00 92.06 364 THR A C 1
ATOM 2951 O O . THR A 1 364 ? -14.986 8.564 -0.071 1.00 92.06 364 THR A O 1
ATOM 2954 N N . VAL A 1 365 ? -15.742 8.852 -2.161 1.00 92.75 365 VAL A N 1
ATOM 2955 C CA . VAL A 1 365 ? -15.863 7.428 -2.497 1.00 92.75 365 VAL A CA 1
ATOM 2956 C C . VAL A 1 365 ? -14.858 7.051 -3.575 1.00 92.75 365 VAL A C 1
ATOM 2958 O O . VAL A 1 365 ? -14.528 7.864 -4.435 1.00 92.75 365 VAL A O 1
ATOM 2961 N N . LEU A 1 366 ? -14.384 5.808 -3.555 1.00 95.12 366 LEU A N 1
ATOM 2962 C CA . LEU A 1 366 ? -13.481 5.298 -4.580 1.00 95.12 366 LEU A CA 1
ATOM 2963 C C . LEU A 1 366 ? -14.283 4.618 -5.700 1.00 95.12 366 LEU A C 1
ATOM 2965 O O . LEU A 1 366 ? -15.241 3.883 -5.448 1.00 95.12 366 LEU A O 1
ATOM 2969 N N . LEU A 1 367 ? -13.894 4.875 -6.945 1.00 95.88 367 LEU A N 1
ATOM 2970 C CA . LEU A 1 367 ? -14.477 4.285 -8.146 1.00 95.88 367 LEU A CA 1
ATOM 2971 C C . LEU A 1 367 ? -13.420 3.425 -8.835 1.00 95.88 367 LEU A C 1
ATOM 2973 O O . LEU A 1 367 ? -12.301 3.892 -9.044 1.00 95.88 367 LEU A O 1
ATOM 2977 N N . ALA A 1 368 ? -13.783 2.205 -9.218 1.00 97.56 368 ALA A N 1
ATOM 2978 C CA . ALA A 1 368 ? -12.956 1.335 -10.045 1.00 97.56 368 ALA A CA 1
ATOM 2979 C C . ALA A 1 368 ? -13.510 1.304 -11.471 1.00 97.56 368 ALA A C 1
ATOM 2981 O O . ALA A 1 368 ? -14.712 1.146 -11.675 1.00 97.56 368 ALA A O 1
ATOM 2982 N N . TRP A 1 369 ? -12.639 1.427 -12.462 1.00 97.62 369 TRP A N 1
ATOM 2983 C CA . TRP A 1 369 ? -12.996 1.469 -13.873 1.00 97.62 369 TRP A CA 1
ATOM 2984 C C . TRP A 1 369 ? -12.264 0.365 -14.610 1.00 97.62 369 TRP A C 1
ATOM 2986 O O . TRP A 1 369 ? -11.036 0.343 -14.626 1.00 97.62 369 TRP A O 1
ATOM 2996 N N . ARG A 1 370 ? -13.005 -0.509 -15.281 1.00 97.88 370 ARG A N 1
ATOM 2997 C CA . ARG A 1 370 ? -12.422 -1.364 -16.314 1.00 97.88 370 ARG A CA 1
ATOM 2998 C C . ARG A 1 370 ? -12.422 -0.583 -17.611 1.00 97.88 370 ARG A C 1
ATOM 3000 O O . ARG A 1 370 ? -13.450 -0.022 -17.990 1.00 97.88 370 ARG A O 1
ATOM 3007 N N . PHE A 1 371 ? -11.272 -0.505 -18.258 1.00 98.12 371 PHE A N 1
ATOM 3008 C CA . PHE A 1 371 ? -11.083 0.308 -19.446 1.00 98.12 371 PHE A CA 1
ATOM 3009 C C . PHE A 1 371 ? -10.313 -0.462 -20.505 1.00 98.12 371 PHE A C 1
ATOM 3011 O O . PHE A 1 371 ? -9.180 -0.882 -20.280 1.00 98.12 371 PHE A O 1
ATOM 3018 N N . ASN A 1 372 ? -10.908 -0.590 -21.688 1.00 98.19 372 ASN A N 1
ATOM 3019 C CA . ASN A 1 372 ? -10.213 -1.106 -22.851 1.00 98.19 372 ASN A CA 1
ATOM 3020 C C . ASN A 1 372 ? -9.577 0.048 -23.637 1.00 98.19 372 ASN A C 1
ATOM 3022 O O . ASN A 1 372 ? -10.275 0.821 -24.297 1.00 98.19 372 ASN A O 1
ATOM 3026 N N . PHE A 1 373 ? -8.250 0.158 -23.602 1.00 97.06 373 PHE A N 1
ATOM 3027 C CA . PHE A 1 373 ? -7.539 1.316 -24.155 1.00 97.06 373 PHE A CA 1
ATOM 3028 C C . PHE A 1 373 ? -7.500 1.349 -25.694 1.00 97.06 373 PHE A C 1
ATOM 3030 O O . PHE A 1 373 ? -7.172 2.380 -26.279 1.00 97.06 373 PHE A O 1
ATOM 3037 N N . VAL A 1 374 ? -7.881 0.265 -26.379 1.00 96.50 374 VAL A N 1
ATOM 3038 C CA . VAL A 1 374 ? -7.974 0.214 -27.851 1.00 96.50 374 VAL A CA 1
ATOM 3039 C C . VAL A 1 374 ? -9.377 0.589 -28.341 1.00 96.50 374 VAL A C 1
ATOM 3041 O O . VAL A 1 374 ? -9.544 1.422 -29.239 1.00 96.50 374 VAL A O 1
ATOM 3044 N N . THR A 1 375 ? -10.407 -0.015 -27.753 1.00 97.56 375 THR A N 1
ATOM 3045 C CA . THR A 1 375 ? -11.811 0.163 -28.166 1.00 97.56 375 THR A CA 1
ATOM 3046 C C . THR A 1 375 ? -12.478 1.354 -27.488 1.00 97.56 375 THR A C 1
ATOM 3048 O O . THR A 1 375 ? -13.374 1.961 -28.070 1.00 97.56 375 THR A O 1
ATOM 3051 N N . GLY A 1 376 ? -12.019 1.726 -26.293 1.00 97.25 376 GLY A N 1
ATOM 3052 C CA . GLY A 1 376 ? -12.614 2.769 -25.465 1.00 97.25 376 GLY A CA 1
ATOM 3053 C C . GLY A 1 376 ? -13.788 2.279 -24.619 1.00 97.25 376 GLY A C 1
ATOM 3054 O O . GLY A 1 376 ? -14.434 3.099 -23.975 1.00 97.25 376 GLY A O 1
ATOM 3055 N N . ALA A 1 377 ? -14.085 0.975 -24.628 1.00 97.88 377 ALA A N 1
ATOM 3056 C CA . ALA A 1 377 ? -15.137 0.400 -23.799 1.00 97.88 377 ALA A CA 1
ATOM 3057 C C . ALA A 1 377 ? -14.794 0.559 -22.312 1.00 97.88 377 ALA A C 1
ATOM 3059 O O . ALA A 1 377 ? -13.652 0.321 -21.905 1.00 97.88 377 ALA A O 1
ATOM 3060 N N . THR A 1 378 ? -15.782 0.968 -21.518 1.00 97.56 378 THR A N 1
ATOM 3061 C CA . THR A 1 378 ? -15.621 1.238 -20.091 1.00 97.56 378 THR A CA 1
ATOM 3062 C C . THR A 1 378 ? -16.797 0.698 -19.300 1.00 97.56 378 THR A C 1
ATOM 3064 O O . THR A 1 378 ? -17.939 0.771 -19.747 1.00 97.56 378 THR A O 1
ATOM 3067 N N . THR A 1 379 ? -16.502 0.203 -18.104 1.00 97.69 379 THR A N 1
ATOM 3068 C CA . THR A 1 379 ? -17.500 -0.092 -17.069 1.00 97.69 379 THR A CA 1
ATOM 3069 C C . THR A 1 379 ? -16.969 0.371 -15.724 1.00 97.69 379 THR A C 1
ATOM 3071 O O . THR A 1 379 ? -15.751 0.364 -15.508 1.00 97.69 379 THR A O 1
ATOM 3074 N N . LYS A 1 380 ? -17.852 0.742 -14.802 1.00 97.25 380 LYS A N 1
ATOM 3075 C CA . LYS A 1 380 ? -17.473 1.349 -13.523 1.00 97.25 380 LYS A CA 1
ATOM 3076 C C . LYS A 1 380 ? -18.148 0.666 -12.344 1.00 97.25 380 LYS A C 1
ATOM 3078 O O . LYS A 1 380 ? -19.342 0.406 -12.387 1.00 97.25 380 LYS A O 1
ATOM 3083 N N . ALA A 1 381 ? -17.407 0.492 -11.258 1.00 97.19 381 ALA A N 1
ATOM 3084 C CA . ALA A 1 381 ? -17.926 0.057 -9.973 1.00 97.19 381 ALA A CA 1
ATOM 3085 C C . ALA A 1 381 ? -17.685 1.112 -8.885 1.00 97.19 381 ALA A C 1
ATOM 3087 O O . ALA A 1 381 ? -16.606 1.702 -8.795 1.00 97.19 381 ALA A O 1
ATOM 3088 N N . LEU A 1 382 ? -18.688 1.324 -8.033 1.00 95.25 382 LEU A N 1
ATOM 3089 C CA . LEU A 1 382 ? -18.546 2.082 -6.791 1.00 95.25 382 LEU A CA 1
ATOM 3090 C C . LEU A 1 382 ? -18.010 1.154 -5.696 1.00 95.25 382 LEU A C 1
ATOM 3092 O O . LEU A 1 382 ? -18.641 0.146 -5.381 1.00 95.25 382 LEU A O 1
ATOM 3096 N N . LEU A 1 383 ? -16.880 1.505 -5.083 1.00 94.81 383 LEU A N 1
ATOM 3097 C CA . LEU A 1 383 ? -16.281 0.711 -4.010 1.00 94.81 383 LEU A CA 1
ATOM 3098 C C . LEU A 1 383 ? -16.868 1.106 -2.650 1.00 94.81 383 LEU A C 1
ATOM 3100 O O . LEU A 1 383 ? -16.196 1.694 -1.803 1.00 94.81 383 LEU A O 1
ATOM 3104 N N . ASP A 1 384 ? -18.153 0.813 -2.448 1.00 88.19 384 ASP A N 1
ATOM 3105 C CA . ASP A 1 384 ? -18.846 1.176 -1.210 1.00 88.19 384 ASP A CA 1
ATOM 3106 C C . ASP A 1 384 ? -18.253 0.434 0.001 1.00 88.19 384 ASP A C 1
ATOM 3108 O O . ASP A 1 384 ? -18.165 -0.799 0.038 1.00 88.19 384 ASP A O 1
ATOM 3112 N N . GLY A 1 385 ? -17.812 1.210 0.989 1.00 86.12 385 GLY A N 1
ATOM 3113 C CA . GLY A 1 385 ? -17.104 0.717 2.170 1.00 86.12 385 GLY A CA 1
ATOM 3114 C C . GLY A 1 385 ? -15.592 0.523 2.001 1.00 86.12 385 GLY A C 1
ATOM 3115 O O . GLY A 1 385 ? -14.958 0.066 2.950 1.00 86.12 385 GLY A O 1
ATOM 3116 N N . PHE A 1 386 ? -14.997 0.857 0.846 1.00 94.12 386 PHE A N 1
ATOM 3117 C CA . PHE A 1 386 ? -13.537 0.924 0.713 1.00 94.12 386 PHE A CA 1
ATOM 3118 C C . PHE A 1 386 ? -13.023 2.258 1.267 1.00 94.12 386 PHE A C 1
ATOM 3120 O O . PHE A 1 386 ? -13.433 3.324 0.809 1.00 94.12 386 PHE A O 1
ATOM 3127 N N . GLY A 1 387 ? -12.107 2.204 2.234 1.00 93.56 387 GLY A N 1
ATOM 3128 C CA . GLY A 1 387 ? -11.567 3.383 2.916 1.00 93.56 387 GLY A CA 1
ATOM 3129 C C . GLY A 1 387 ? -11.743 3.310 4.431 1.00 93.56 387 GLY A C 1
ATOM 3130 O O . GLY A 1 387 ? -11.608 2.233 5.018 1.00 93.56 387 GLY A O 1
ATOM 3131 N N . SER A 1 388 ? -12.033 4.456 5.052 1.00 91.81 388 SER A N 1
ATOM 3132 C CA . SER A 1 388 ? -12.229 4.595 6.502 1.00 91.81 388 SER A CA 1
ATOM 3133 C C . SER A 1 388 ? -13.677 4.919 6.879 1.00 91.81 388 SER A C 1
ATOM 3135 O O . SER A 1 388 ? -14.374 5.631 6.156 1.00 91.81 388 SER A O 1
ATOM 3137 N N . GLU A 1 389 ? -14.115 4.400 8.024 1.00 91.19 389 GLU A N 1
ATOM 3138 C CA . GLU A 1 389 ? -15.382 4.701 8.684 1.00 91.19 389 GLU A CA 1
ATOM 3139 C C . GLU A 1 389 ? -15.105 5.165 10.119 1.00 91.19 389 GLU A C 1
ATOM 3141 O O . GLU A 1 389 ? -14.592 4.397 10.934 1.00 91.19 389 GLU A O 1
ATOM 3146 N N . LEU A 1 390 ? -15.484 6.403 10.435 1.00 88.56 390 LEU A N 1
ATOM 3147 C CA . LEU A 1 390 ? -15.303 7.012 11.753 1.00 88.56 390 LEU A CA 1
ATOM 3148 C C . LEU A 1 390 ? -16.622 7.607 12.245 1.00 88.56 390 LEU A C 1
ATOM 3150 O O . LEU A 1 390 ? -17.320 8.292 11.495 1.00 88.56 390 LEU A O 1
ATOM 3154 N N . ARG A 1 391 ? -16.956 7.388 13.521 1.00 85.94 391 ARG A N 1
ATOM 3155 C CA . ARG A 1 391 ? -18.023 8.145 14.183 1.00 85.94 391 ARG A CA 1
ATOM 3156 C C . ARG A 1 391 ? -17.430 9.410 14.779 1.00 85.94 391 ARG A C 1
ATOM 3158 O O . ARG A 1 391 ? -16.567 9.328 15.641 1.00 85.94 391 ARG A O 1
ATOM 3165 N N . GLN A 1 392 ? -17.914 10.562 14.336 1.00 83.00 392 GLN A N 1
ATOM 3166 C CA . GLN A 1 392 ? -17.390 11.856 14.751 1.00 83.00 392 GLN A CA 1
ATOM 3167 C C . GLN A 1 392 ? -18.508 12.739 15.300 1.00 83.00 392 GLN A C 1
ATOM 3169 O O . GLN A 1 392 ? -19.587 12.828 14.712 1.00 83.00 392 GLN A O 1
ATOM 3174 N N . ASP A 1 393 ? -18.238 13.402 16.426 1.00 81.94 393 ASP A N 1
ATOM 3175 C CA . ASP A 1 393 ? -19.061 14.505 16.918 1.00 81.94 393 ASP A CA 1
ATOM 3176 C C . ASP A 1 393 ? -18.824 15.741 16.042 1.00 81.94 393 ASP A C 1
ATOM 3178 O O . ASP A 1 393 ? -17.704 16.229 15.915 1.00 81.94 393 ASP A O 1
ATOM 3182 N N . THR A 1 394 ? -19.880 16.226 15.400 1.00 80.44 394 THR A N 1
ATOM 3183 C CA . THR A 1 394 ? -19.834 17.318 14.424 1.00 80.44 394 THR A CA 1
ATOM 3184 C C . THR A 1 394 ? -20.120 18.682 15.029 1.00 80.44 394 THR A C 1
ATOM 3186 O O . THR A 1 394 ? -20.269 19.664 14.297 1.00 80.44 394 THR A O 1
ATOM 3189 N N . ARG A 1 395 ? -20.255 18.773 16.353 1.00 79.94 395 ARG A N 1
ATOM 3190 C CA . ARG A 1 395 ? -20.427 20.063 17.020 1.00 79.94 395 ARG A CA 1
ATOM 3191 C C . ARG A 1 395 ? -19.208 20.949 16.811 1.00 79.94 395 ARG A C 1
ATOM 3193 O O . ARG A 1 395 ? -18.080 20.544 17.054 1.00 79.94 395 ARG A O 1
ATOM 3200 N N . LEU A 1 396 ? -19.461 22.202 16.452 1.00 72.75 396 LEU A N 1
ATOM 3201 C CA . LEU A 1 396 ? -18.427 23.235 16.369 1.00 72.75 396 LEU A CA 1
ATOM 3202 C C . LEU A 1 396 ? -18.223 23.949 17.709 1.00 72.75 396 LEU A C 1
ATOM 3204 O O . LEU A 1 396 ? -17.160 24.507 17.956 1.00 72.75 396 LEU A O 1
ATOM 3208 N N . LEU A 1 397 ? -19.251 23.970 18.564 1.00 70.88 397 LEU A N 1
ATOM 3209 C CA . LEU A 1 397 ? -19.223 24.623 19.872 1.00 70.88 397 LEU A CA 1
ATOM 3210 C C . LEU A 1 397 ? -19.766 23.674 20.941 1.00 70.88 397 LEU A C 1
ATOM 3212 O O . LEU A 1 397 ? -20.785 23.021 20.732 1.00 70.88 397 LEU A O 1
ATOM 3216 N N . VAL A 1 398 ? -19.152 23.674 22.125 1.00 67.75 398 VAL A N 1
ATOM 3217 C CA . VAL A 1 398 ? -19.566 22.839 23.273 1.00 67.75 398 VAL A CA 1
ATOM 3218 C C . VAL A 1 398 ? -21.020 23.102 23.698 1.00 67.75 398 VAL A C 1
ATOM 3220 O O . VAL A 1 398 ? -21.691 22.216 24.218 1.00 67.75 398 VAL A O 1
ATOM 3223 N N . THR A 1 399 ? -21.537 24.305 23.432 1.00 72.88 399 THR A N 1
ATOM 3224 C CA . THR A 1 399 ? -22.927 24.699 23.711 1.00 72.88 399 THR A CA 1
ATOM 3225 C C . THR A 1 399 ? -23.950 24.104 22.741 1.00 72.88 399 THR A C 1
ATOM 3227 O O . THR A 1 399 ? -25.150 24.186 23.003 1.00 72.88 399 THR A O 1
ATOM 3230 N N . GLN A 1 400 ? -23.511 23.531 21.617 1.00 75.12 400 GLN A N 1
ATOM 3231 C CA . GLN A 1 400 ? -24.398 22.870 20.665 1.00 75.12 400 GLN A CA 1
ATOM 3232 C C . GLN A 1 400 ? -24.827 21.489 21.192 1.00 75.12 400 GLN A C 1
ATOM 3234 O O . GLN A 1 400 ? -24.074 20.836 21.925 1.00 75.12 400 GLN A O 1
ATOM 3239 N N . PRO A 1 401 ? -26.032 21.015 20.823 1.00 78.62 401 PRO A N 1
ATOM 3240 C CA . PRO A 1 401 ? -26.458 19.655 21.139 1.00 78.62 401 PRO A CA 1
ATOM 3241 C C . PRO A 1 401 ? -25.538 18.637 20.458 1.00 78.62 401 PRO A C 1
ATOM 3243 O O . PRO A 1 401 ? -25.161 18.832 19.301 1.00 78.62 401 PRO A O 1
ATOM 3246 N N . LYS A 1 402 ? -25.154 17.572 21.181 1.00 79.62 402 LYS A N 1
ATOM 3247 C CA . LYS A 1 402 ? -24.257 16.523 20.661 1.00 79.62 402 LYS A CA 1
ATOM 3248 C C . LYS A 1 402 ? -24.855 15.926 19.396 1.00 79.62 402 LYS A C 1
ATOM 3250 O O . LYS A 1 402 ? -25.980 15.431 19.418 1.00 79.62 402 LYS A O 1
ATOM 3255 N N . GLN A 1 403 ? -24.098 15.986 18.307 1.00 81.31 403 GLN A N 1
ATOM 3256 C CA . GLN A 1 403 ? -24.509 15.454 17.020 1.00 81.31 403 GLN A CA 1
ATOM 3257 C C . GLN A 1 403 ? -23.375 14.589 16.501 1.00 81.31 403 GLN A C 1
ATOM 3259 O O . GLN A 1 403 ? -22.326 15.092 16.133 1.00 81.31 403 GLN A O 1
ATOM 3264 N N . VAL A 1 404 ? -23.584 13.278 16.502 1.00 84.88 404 VAL A N 1
ATOM 3265 C CA . VAL A 1 404 ? -22.580 12.319 16.046 1.00 84.88 404 VAL A CA 1
ATOM 3266 C C . VAL A 1 404 ? -23.032 11.762 14.713 1.00 84.88 404 VAL A C 1
ATOM 3268 O O . VAL A 1 404 ? -24.134 11.217 14.636 1.00 84.88 404 VAL A O 1
ATOM 3271 N N . ILE A 1 405 ? -22.178 11.865 13.700 1.00 87.25 405 ILE A N 1
ATOM 3272 C CA . ILE A 1 405 ? -22.408 11.249 12.393 1.00 87.25 405 ILE A CA 1
ATOM 3273 C C . ILE A 1 405 ? -21.353 10.185 12.116 1.00 87.25 405 ILE A C 1
ATOM 3275 O O . ILE A 1 405 ? -20.254 10.215 12.671 1.00 87.25 405 ILE A O 1
ATOM 3279 N N . THR A 1 406 ? -21.672 9.261 11.222 1.00 89.56 406 THR A N 1
ATOM 3280 C CA . THR A 1 406 ? -20.695 8.340 10.646 1.00 89.56 406 THR A CA 1
ATOM 3281 C C . THR A 1 406 ? -20.140 8.923 9.353 1.00 89.56 406 THR A C 1
ATOM 3283 O O . THR A 1 406 ? -20.878 9.062 8.377 1.00 89.56 406 THR A O 1
ATOM 3286 N N . LEU A 1 407 ? -18.846 9.235 9.326 1.00 87.81 407 LEU A N 1
ATOM 3287 C CA . LEU A 1 407 ? -18.121 9.631 8.123 1.00 87.81 407 LEU A CA 1
ATOM 3288 C C . LEU A 1 407 ? -17.508 8.399 7.463 1.00 87.81 407 LEU A C 1
ATOM 3290 O O . LEU A 1 407 ? -16.687 7.714 8.070 1.00 87.81 407 LEU A O 1
ATOM 3294 N N . ARG A 1 408 ? -17.898 8.132 6.213 1.00 90.31 408 ARG A N 1
ATOM 3295 C CA . ARG A 1 408 ? -17.319 7.076 5.373 1.00 90.31 408 ARG A CA 1
ATOM 3296 C C . ARG A 1 408 ? -16.568 7.730 4.241 1.00 90.31 408 ARG A C 1
ATOM 3298 O O . ARG A 1 408 ? -17.185 8.341 3.378 1.00 90.31 408 ARG A O 1
ATOM 3305 N N . THR A 1 409 ? -15.249 7.661 4.263 1.00 88.69 409 THR A N 1
ATOM 3306 C CA . THR A 1 409 ? -14.457 8.426 3.307 1.00 88.69 409 THR A CA 1
ATOM 3307 C C . THR A 1 409 ? -13.159 7.728 2.944 1.00 88.69 409 THR A C 1
ATOM 3309 O O . THR A 1 409 ? -12.473 7.126 3.782 1.00 88.69 409 THR A O 1
ATOM 3312 N N . PHE A 1 410 ? -12.821 7.824 1.665 1.00 91.00 410 PHE A N 1
ATOM 3313 C CA . PHE A 1 410 ? -11.509 7.495 1.151 1.00 91.00 410 PHE A CA 1
ATOM 3314 C C . PHE A 1 410 ? -10.582 8.703 1.327 1.00 91.00 410 PHE A C 1
ATOM 3316 O O . PHE A 1 410 ? -10.618 9.670 0.566 1.00 91.00 410 PHE A O 1
ATOM 3323 N N . HIS A 1 411 ? -9.716 8.626 2.335 1.00 85.12 411 HIS A N 1
ATOM 3324 C CA . HIS A 1 411 ? -8.614 9.564 2.542 1.00 85.12 411 HIS A CA 1
ATOM 3325 C C . HIS A 1 411 ? -7.339 8.770 2.783 1.00 85.12 411 HIS A C 1
ATOM 3327 O O . HIS A 1 411 ? -6.996 8.446 3.916 1.00 85.12 411 HIS A O 1
ATOM 3333 N N . GLY A 1 412 ? -6.672 8.368 1.707 1.00 87.44 412 GLY A N 1
ATOM 3334 C CA . GLY A 1 412 ? -5.436 7.606 1.811 1.00 87.44 412 GLY A CA 1
ATOM 3335 C C . GLY A 1 412 ? -4.837 7.267 0.460 1.00 87.44 412 GLY A C 1
ATOM 3336 O O . GLY A 1 412 ? -5.100 7.940 -0.545 1.00 87.44 412 GLY A O 1
ATOM 3337 N N . GLN A 1 413 ? -4.023 6.223 0.479 1.00 91.75 413 GLN A N 1
ATOM 3338 C CA . GLN A 1 413 ? -3.376 5.628 -0.677 1.00 91.75 413 GLN A CA 1
ATOM 3339 C C . GLN A 1 413 ? -4.018 4.277 -0.985 1.00 91.75 413 GLN A C 1
ATOM 3341 O O . GLN A 1 413 ? -4.485 3.566 -0.092 1.00 91.75 413 GLN A O 1
ATOM 3346 N N . LEU A 1 414 ? -4.037 3.946 -2.270 1.00 94.62 414 LEU A N 1
ATOM 3347 C CA . LEU A 1 414 ? -4.470 2.661 -2.788 1.00 94.62 414 LEU A CA 1
ATOM 3348 C C . LEU A 1 414 ? -3.253 1.982 -3.408 1.00 94.62 414 LEU A C 1
ATOM 3350 O O . LEU A 1 414 ? -2.626 2.558 -4.294 1.00 94.62 414 LEU A O 1
ATOM 3354 N N . HIS A 1 415 ? -2.964 0.753 -3.005 1.00 93.81 415 HIS A N 1
ATOM 3355 C CA . HIS A 1 415 ? -1.960 -0.068 -3.673 1.00 93.81 415 HIS A CA 1
ATOM 3356 C C . HIS A 1 415 ? -2.619 -1.316 -4.252 1.00 93.81 415 HIS A C 1
ATOM 3358 O O . HIS A 1 415 ? -3.360 -2.018 -3.561 1.00 93.81 415 HIS A O 1
ATOM 3364 N N . VAL A 1 416 ? -2.368 -1.584 -5.531 1.00 95.56 416 VAL A N 1
ATOM 3365 C CA . VAL A 1 416 ? -2.987 -2.690 -6.263 1.00 95.56 416 VAL A CA 1
ATOM 3366 C C . VAL A 1 416 ? -1.907 -3.667 -6.673 1.00 95.56 416 VAL A C 1
ATOM 3368 O O . VAL A 1 416 ? -1.002 -3.328 -7.426 1.00 95.56 416 VAL A O 1
ATOM 3371 N N . ALA A 1 417 ? -2.031 -4.897 -6.191 1.00 94.38 417 ALA A N 1
ATOM 3372 C CA . ALA A 1 417 ? -1.091 -5.967 -6.470 1.00 94.38 417 ALA A CA 1
ATOM 3373 C C . ALA A 1 417 ? -1.811 -7.192 -7.027 1.00 94.38 417 ALA A C 1
ATOM 3375 O O . ALA A 1 417 ? -3.001 -7.422 -6.783 1.00 94.38 417 ALA A O 1
ATOM 3376 N N . ARG A 1 418 ? -1.067 -8.017 -7.762 1.00 94.62 418 ARG A N 1
ATOM 3377 C CA . ARG A 1 418 ? -1.585 -9.290 -8.250 1.00 94.62 418 ARG A CA 1
ATOM 3378 C C . ARG A 1 418 ? -1.774 -10.268 -7.086 1.00 94.62 418 ARG A C 1
ATOM 3380 O O . ARG A 1 418 ? -0.912 -10.382 -6.221 1.00 94.62 418 ARG A O 1
ATOM 3387 N N . GLY A 1 419 ? -2.908 -10.962 -7.067 1.00 96.38 419 GLY A N 1
ATOM 3388 C CA . GLY A 1 419 ? -3.187 -12.098 -6.188 1.00 96.38 419 GLY A CA 1
ATOM 3389 C C . GLY A 1 419 ? -3.045 -13.444 -6.908 1.00 96.38 419 GLY A C 1
ATOM 3390 O O . GLY A 1 419 ? -2.635 -13.501 -8.068 1.00 96.38 419 GLY A O 1
ATOM 3391 N N . HIS A 1 420 ? -3.424 -14.533 -6.237 1.00 95.19 420 HIS A N 1
ATOM 3392 C CA . HIS A 1 420 ? -3.476 -15.865 -6.851 1.00 95.19 420 HIS A CA 1
ATOM 3393 C C . HIS A 1 420 ? -4.528 -15.941 -7.969 1.00 95.19 420 HIS A C 1
ATOM 3395 O O . HIS A 1 420 ? -5.536 -15.236 -7.936 1.00 95.19 420 HIS A O 1
ATOM 3401 N N . GLY A 1 421 ? -4.347 -16.831 -8.950 1.00 94.38 421 GLY A N 1
ATOM 3402 C CA . GLY A 1 421 ? -5.374 -17.110 -9.967 1.00 94.38 421 GLY A CA 1
ATOM 3403 C C . GLY A 1 421 ? -5.843 -15.839 -10.677 1.00 94.38 421 GLY A C 1
ATOM 3404 O O . GLY A 1 421 ? -5.007 -15.146 -11.225 1.00 94.38 421 GLY A O 1
ATOM 3405 N N . ASN A 1 422 ? -7.134 -15.489 -10.631 1.00 95.62 422 ASN A N 1
ATOM 3406 C CA . ASN A 1 422 ? -7.685 -14.224 -11.168 1.00 95.62 422 ASN A CA 1
ATOM 3407 C C . ASN A 1 422 ? -7.992 -13.175 -10.088 1.00 95.62 422 ASN A C 1
ATOM 3409 O O . ASN A 1 422 ? -8.726 -12.220 -10.330 1.00 95.62 422 ASN A O 1
ATOM 3413 N N . TRP A 1 423 ? -7.426 -13.344 -8.895 1.00 97.81 423 TRP A N 1
ATOM 3414 C CA . TRP A 1 423 ? -7.580 -12.408 -7.793 1.00 97.81 423 TRP A CA 1
ATOM 3415 C C . TRP A 1 423 ? -6.551 -11.280 -7.841 1.00 97.81 423 TRP A C 1
ATOM 3417 O O . TRP A 1 423 ? -5.399 -11.450 -8.243 1.00 97.81 423 TRP A O 1
ATOM 3427 N N . TRP A 1 424 ? -6.969 -10.124 -7.358 1.00 98.19 424 TRP A N 1
ATOM 3428 C CA . TRP A 1 424 ? -6.170 -8.930 -7.132 1.00 98.19 424 TRP A CA 1
ATOM 3429 C C . TRP A 1 424 ? -6.285 -8.530 -5.670 1.00 98.19 424 TRP A C 1
ATOM 3431 O O . TRP A 1 424 ? -7.302 -8.811 -5.042 1.00 98.19 424 TRP A O 1
ATOM 3441 N N . VAL A 1 425 ? -5.262 -7.873 -5.136 1.00 98.00 425 VAL A N 1
ATOM 3442 C CA . VAL A 1 425 ? -5.259 -7.330 -3.776 1.00 98.00 425 VAL A CA 1
ATOM 3443 C C . VAL A 1 425 ? -5.230 -5.816 -3.856 1.00 98.00 425 VAL A C 1
ATOM 3445 O O . VAL A 1 425 ? -4.328 -5.246 -4.466 1.00 98.00 425 VAL A O 1
ATOM 3448 N N . TRP A 1 426 ? -6.214 -5.168 -3.247 1.00 97.81 426 TRP A N 1
ATOM 3449 C CA . TRP A 1 426 ? -6.322 -3.718 -3.144 1.00 97.81 426 TRP A CA 1
ATOM 3450 C C . TRP A 1 426 ? -6.097 -3.318 -1.691 1.00 97.81 426 TRP A C 1
ATOM 3452 O O . TRP A 1 426 ? -6.990 -3.479 -0.860 1.00 97.81 426 TRP A O 1
ATOM 3462 N N . ASN A 1 427 ? -4.903 -2.829 -1.385 1.00 96.62 427 ASN A N 1
ATOM 3463 C CA . ASN A 1 427 ? -4.521 -2.377 -0.053 1.00 96.62 427 ASN A CA 1
ATOM 3464 C C . ASN A 1 427 ? -4.908 -0.912 0.138 1.00 96.62 427 ASN A C 1
ATOM 3466 O O . ASN A 1 427 ? -4.714 -0.091 -0.763 1.00 96.62 427 ASN A O 1
ATOM 3470 N N . TYR A 1 428 ? -5.434 -0.587 1.316 1.00 95.12 428 TYR A N 1
ATOM 3471 C CA . TYR A 1 428 ? -5.713 0.788 1.718 1.00 95.12 428 TYR A CA 1
ATOM 3472 C C . TYR A 1 428 ? -4.749 1.202 2.822 1.00 95.12 428 TYR A C 1
ATOM 3474 O O . TYR A 1 428 ? -4.707 0.584 3.882 1.00 95.12 428 TYR A O 1
ATOM 3482 N N . ARG A 1 429 ? -3.998 2.277 2.579 1.00 89.81 429 ARG A N 1
ATOM 3483 C CA . ARG A 1 429 ? -3.093 2.865 3.568 1.00 89.81 429 ARG A CA 1
ATOM 3484 C C . ARG A 1 429 ? -3.579 4.254 3.955 1.00 89.81 429 ARG A C 1
ATOM 3486 O O . ARG A 1 429 ? -3.707 5.134 3.099 1.00 89.81 429 ARG A O 1
ATOM 3493 N N . ALA A 1 430 ? -3.834 4.456 5.244 1.00 87.50 430 ALA A N 1
ATOM 3494 C CA . ALA A 1 430 ? -4.217 5.751 5.788 1.00 87.50 430 ALA A CA 1
ATOM 3495 C C . ALA A 1 430 ? -3.884 5.892 7.277 1.00 87.50 430 ALA A C 1
ATOM 3497 O O . ALA A 1 430 ? -4.033 4.963 8.073 1.00 87.50 430 ALA A O 1
ATOM 3498 N N . ASN A 1 431 ? -3.551 7.124 7.657 1.00 80.19 431 ASN A N 1
ATOM 3499 C CA . ASN A 1 431 ? -3.378 7.543 9.047 1.00 80.19 431 ASN A CA 1
ATOM 3500 C C . ASN A 1 431 ? -4.648 8.235 9.560 1.00 80.19 431 ASN A C 1
ATOM 3502 O O . ASN A 1 431 ? -4.587 9.307 10.152 1.00 80.19 431 ASN A O 1
ATOM 3506 N N . THR A 1 432 ? -5.816 7.669 9.252 1.00 82.88 432 THR A N 1
ATOM 3507 C CA . THR A 1 432 ? -7.096 8.136 9.797 1.00 82.88 432 THR A CA 1
ATOM 3508 C C . THR A 1 432 ? -7.475 7.325 11.038 1.00 82.88 432 THR A C 1
ATOM 3510 O O . THR A 1 432 ? -6.825 6.324 11.359 1.00 82.88 432 THR A O 1
ATOM 3513 N N . PHE A 1 433 ? -8.514 7.763 11.743 1.00 86.25 433 PHE A N 1
ATOM 3514 C CA . PHE A 1 433 ? -9.136 7.018 12.836 1.00 86.25 433 PHE A CA 1
ATOM 3515 C C . PHE A 1 433 ? -10.280 6.128 12.336 1.00 86.25 433 PHE A C 1
ATOM 3517 O O . PHE A 1 433 ? -10.703 6.213 11.179 1.00 86.25 433 PHE A O 1
ATOM 3524 N N . GLY A 1 434 ? -10.798 5.301 13.237 1.00 86.38 434 GLY A N 1
ATOM 3525 C CA . GLY A 1 434 ? -11.960 4.453 13.046 1.00 86.38 434 GLY A CA 1
ATOM 3526 C C . GLY A 1 434 ? -11.649 3.126 12.359 1.00 86.38 434 GLY A C 1
ATOM 3527 O O . GLY A 1 434 ? -10.508 2.663 12.271 1.00 86.38 434 GLY A O 1
ATOM 3528 N N . SER A 1 435 ? -12.700 2.479 11.860 1.00 89.69 435 SER A N 1
ATOM 3529 C CA . SER A 1 435 ? -12.578 1.208 11.154 1.00 89.69 435 SER A CA 1
ATOM 3530 C C . SER A 1 435 ? -12.095 1.439 9.728 1.00 89.69 435 SER A C 1
ATOM 3532 O O . SER A 1 435 ? -12.626 2.292 9.024 1.00 89.69 435 SER A O 1
ATOM 3534 N N . GLN A 1 436 ? -11.110 0.668 9.275 1.00 92.00 436 GLN A N 1
ATOM 3535 C CA . GLN A 1 436 ? -10.494 0.861 7.962 1.00 92.00 436 GLN A CA 1
ATOM 3536 C C . GLN A 1 436 ? -10.469 -0.434 7.182 1.00 92.00 436 GLN A C 1
ATOM 3538 O O . GLN A 1 436 ? -10.301 -1.514 7.750 1.00 92.00 436 GLN A O 1
ATOM 3543 N N . THR A 1 437 ? -10.601 -0.316 5.867 1.00 95.12 437 THR A N 1
ATOM 3544 C CA . THR A 1 437 ? -10.188 -1.380 4.956 1.00 95.12 437 THR A CA 1
ATOM 3545 C C . THR A 1 437 ? -8.695 -1.642 5.146 1.00 95.12 437 THR A C 1
ATOM 3547 O O . THR A 1 437 ? -7.918 -0.699 5.191 1.00 95.12 437 THR A O 1
ATOM 3550 N N . LEU A 1 438 ? -8.297 -2.906 5.257 1.00 95.69 438 LEU A N 1
ATOM 3551 C CA . LEU A 1 438 ? -6.890 -3.306 5.176 1.00 95.69 438 LEU A CA 1
ATOM 3552 C C . LEU A 1 438 ? -6.583 -3.749 3.749 1.00 95.69 438 LEU A C 1
ATOM 3554 O O . LEU A 1 438 ? -5.752 -3.156 3.068 1.00 95.69 438 LEU A O 1
ATOM 3558 N N . ALA A 1 439 ? -7.347 -4.728 3.263 1.00 97.00 439 ALA A N 1
ATOM 3559 C CA . ALA A 1 439 ? -7.235 -5.230 1.904 1.00 97.00 439 ALA A CA 1
ATOM 3560 C C . ALA A 1 439 ? -8.589 -5.710 1.374 1.00 97.00 439 ALA A C 1
ATOM 3562 O O . ALA A 1 439 ? -9.368 -6.334 2.098 1.00 97.00 439 ALA A O 1
ATOM 3563 N N . TRP A 1 440 ? -8.866 -5.461 0.097 1.00 97.75 440 TRP A N 1
ATOM 3564 C CA . TRP A 1 440 ? -9.900 -6.179 -0.649 1.00 97.75 440 TRP A CA 1
ATOM 3565 C C . TRP A 1 440 ? -9.241 -7.156 -1.615 1.00 97.75 440 TRP A C 1
ATOM 3567 O O . TRP A 1 440 ? -8.337 -6.783 -2.357 1.00 97.75 440 TRP A O 1
ATOM 3577 N N . PHE A 1 441 ? -9.716 -8.395 -1.626 1.00 98.19 441 PHE A N 1
ATOM 3578 C CA . PHE A 1 441 ? -9.353 -9.391 -2.624 1.00 98.19 441 PHE A CA 1
ATOM 3579 C C . PHE A 1 441 ? -10.451 -9.391 -3.673 1.00 98.19 441 PHE A C 1
ATOM 3581 O O . PHE A 1 441 ? -11.568 -9.768 -3.341 1.00 98.19 441 PHE A O 1
ATOM 3588 N N . TRP A 1 442 ? -10.169 -8.954 -4.896 1.00 98.25 442 TRP A N 1
ATOM 3589 C CA . TRP A 1 442 ? -11.152 -8.882 -5.982 1.00 98.25 442 TRP A CA 1
ATOM 3590 C C . TRP A 1 442 ? -10.838 -9.899 -7.074 1.00 98.25 442 TRP A C 1
ATOM 3592 O O . TRP A 1 442 ? -9.723 -9.920 -7.593 1.00 98.25 442 TRP A O 1
ATOM 3602 N N . ASN A 1 443 ? -11.810 -10.729 -7.443 1.00 97.88 443 ASN A N 1
ATOM 3603 C CA . ASN A 1 443 ? -11.704 -11.658 -8.557 1.00 97.88 443 ASN A CA 1
ATOM 3604 C C . ASN A 1 443 ? -12.122 -10.977 -9.863 1.00 97.88 443 ASN A C 1
ATOM 3606 O O . ASN A 1 443 ? -13.259 -10.537 -10.011 1.00 97.88 443 ASN A O 1
ATOM 3610 N N . GLN A 1 444 ? -11.218 -10.939 -10.833 1.00 97.06 444 GLN A N 1
ATOM 3611 C CA . GLN A 1 444 ? -11.413 -10.247 -12.102 1.00 97.06 444 GLN A CA 1
ATOM 3612 C C . GLN A 1 444 ? -12.551 -10.817 -12.969 1.00 97.06 444 GLN A C 1
ATOM 3614 O O . GLN A 1 444 ? -13.163 -10.068 -13.737 1.00 97.06 444 GLN A O 1
ATOM 3619 N N . ASP A 1 445 ? -12.830 -12.118 -12.871 1.00 95.50 445 ASP A N 1
ATOM 3620 C CA . ASP A 1 445 ? -13.803 -12.793 -13.737 1.00 95.50 445 ASP A CA 1
ATOM 3621 C C . ASP A 1 445 ? -15.199 -12.801 -13.118 1.00 95.50 445 ASP A C 1
ATOM 3623 O O . ASP A 1 445 ? -16.183 -12.492 -13.789 1.00 95.50 445 ASP A O 1
ATOM 3627 N N . SER A 1 446 ? -15.295 -13.161 -11.835 1.00 96.12 446 SER A N 1
ATOM 3628 C CA . SER A 1 446 ? -16.576 -13.249 -11.123 1.00 96.12 446 SER A CA 1
ATOM 3629 C C . SER A 1 446 ? -17.007 -11.926 -10.489 1.00 96.12 446 SER A C 1
ATOM 3631 O O . SER A 1 446 ? -18.158 -11.796 -10.073 1.00 96.12 446 SER A O 1
ATOM 3633 N N . ASN A 1 447 ? -16.094 -10.955 -10.395 1.00 96.94 447 ASN A N 1
ATOM 3634 C CA . ASN A 1 447 ? -16.216 -9.743 -9.586 1.00 96.94 447 ASN A CA 1
ATOM 3635 C C . ASN A 1 447 ? -16.484 -9.998 -8.097 1.00 96.94 447 ASN A C 1
ATOM 3637 O O . ASN A 1 447 ? -16.925 -9.097 -7.385 1.00 96.94 447 ASN A O 1
ATOM 3641 N N . GLU A 1 448 ? -16.214 -11.208 -7.610 1.00 97.38 448 GLU A N 1
ATOM 3642 C CA . GLU A 1 448 ? -16.285 -11.511 -6.187 1.00 97.38 448 GLU A CA 1
ATOM 3643 C C . GLU A 1 448 ? -15.234 -10.705 -5.415 1.00 97.38 448 GLU A C 1
ATOM 3645 O O . GLU A 1 448 ? -14.112 -10.512 -5.881 1.00 97.38 448 GLU A O 1
ATOM 3650 N N . VAL A 1 449 ? -15.599 -10.229 -4.229 1.00 97.50 449 VAL A N 1
ATOM 3651 C CA . VAL A 1 449 ? -14.756 -9.451 -3.333 1.00 97.50 449 VAL A CA 1
ATOM 3652 C C . VAL A 1 449 ? -14.802 -10.037 -1.930 1.00 97.50 449 VAL A C 1
ATOM 3654 O O . VAL A 1 449 ? -15.869 -10.159 -1.328 1.00 97.50 449 VAL A O 1
ATOM 3657 N N . VAL A 1 450 ? -13.624 -10.310 -1.375 1.00 96.94 450 VAL A N 1
ATOM 3658 C CA . VAL A 1 450 ? -13.422 -10.643 0.040 1.00 96.94 450 VAL A CA 1
ATOM 3659 C C . VAL A 1 450 ? -12.770 -9.443 0.723 1.00 96.94 450 VAL A C 1
ATOM 3661 O O . VAL A 1 450 ? -11.792 -8.900 0.215 1.00 96.94 450 VAL A O 1
ATOM 3664 N N . LYS A 1 451 ? -13.302 -8.992 1.864 1.00 96.12 451 LYS A N 1
ATOM 3665 C CA . LYS A 1 451 ? -12.903 -7.718 2.495 1.00 96.12 451 LYS A CA 1
ATOM 3666 C C . LYS A 1 451 ? -12.258 -7.939 3.857 1.00 96.12 451 LYS A C 1
ATOM 3668 O O . LYS A 1 451 ? -12.942 -8.393 4.768 1.00 96.12 451 LYS A O 1
ATOM 3673 N N . LEU A 1 452 ? -10.998 -7.558 4.024 1.00 95.69 452 LEU A N 1
ATOM 3674 C CA . LEU A 1 452 ? -10.287 -7.535 5.303 1.00 95.69 452 LEU A CA 1
ATOM 3675 C C . LEU A 1 452 ? -10.271 -6.109 5.871 1.00 95.69 452 LEU A C 1
ATOM 3677 O O . LEU A 1 452 ? -10.053 -5.150 5.126 1.00 95.69 452 LEU A O 1
ATOM 3681 N N . SER A 1 453 ? -10.501 -5.949 7.174 1.00 93.94 453 SER A N 1
ATOM 3682 C CA . SER A 1 453 ? -10.521 -4.639 7.837 1.00 93.94 453 SER A CA 1
ATOM 3683 C C . SER A 1 453 ? -9.825 -4.651 9.195 1.00 93.94 453 SER A C 1
ATOM 3685 O O . SER A 1 453 ? -9.486 -5.706 9.730 1.00 93.94 453 SER A O 1
ATOM 3687 N N . THR A 1 454 ? -9.681 -3.477 9.810 1.00 92.00 454 THR A N 1
ATOM 3688 C CA . THR A 1 454 ? -9.159 -3.356 11.180 1.00 92.00 454 THR A CA 1
ATOM 3689 C C . THR A 1 454 ? -10.041 -4.048 12.227 1.00 92.00 454 THR A C 1
ATOM 3691 O O . THR A 1 454 ? -9.627 -4.246 13.354 1.00 92.00 454 THR A O 1
ATOM 3694 N N . LYS A 1 455 ? -11.254 -4.508 11.895 1.00 88.56 455 LYS A N 1
ATOM 3695 C CA . LYS A 1 455 ? -12.026 -5.375 12.812 1.00 88.56 455 LYS A CA 1
ATOM 3696 C C . LYS A 1 455 ? -11.505 -6.813 12.842 1.00 88.56 455 LYS A C 1
ATOM 3698 O O . LYS A 1 455 ? -11.792 -7.544 13.785 1.00 88.56 455 LYS A O 1
ATOM 3703 N N . ASP A 1 456 ? -10.798 -7.223 11.794 1.00 91.44 456 ASP A N 1
ATOM 3704 C CA . ASP A 1 456 ? -10.185 -8.542 11.672 1.00 91.44 456 ASP A CA 1
ATOM 3705 C C . ASP A 1 456 ? -8.763 -8.538 12.250 1.00 91.44 456 ASP A C 1
ATOM 3707 O O . ASP A 1 456 ? -8.385 -9.465 12.964 1.00 91.44 456 ASP A O 1
ATOM 3711 N N . ILE A 1 457 ? -8.003 -7.469 11.981 1.00 92.50 457 ILE A N 1
ATOM 3712 C CA . ILE A 1 457 ? -6.646 -7.248 12.495 1.00 92.50 457 ILE A CA 1
ATOM 3713 C C . ILE A 1 457 ? -6.582 -5.842 13.124 1.00 92.50 457 ILE A C 1
ATOM 3715 O O . ILE A 1 457 ? -6.334 -4.873 12.411 1.00 92.50 457 ILE A O 1
ATOM 3719 N N . PRO A 1 458 ? -6.846 -5.694 14.437 1.00 87.62 458 PRO A N 1
ATOM 3720 C CA . PRO A 1 458 ? -7.084 -4.372 15.028 1.00 87.62 458 PRO A CA 1
ATOM 3721 C C . PRO A 1 458 ? -5.877 -3.467 15.183 1.00 87.62 458 PRO A C 1
ATOM 3723 O O . PRO A 1 458 ? -6.003 -2.257 15.014 1.00 87.62 458 PRO A O 1
ATOM 3726 N N . ARG A 1 459 ? -4.723 -4.038 15.518 1.00 86.69 459 ARG A N 1
ATOM 3727 C CA . ARG A 1 459 ? -3.597 -3.267 16.062 1.00 86.69 459 ARG A CA 1
ATOM 3728 C C . ARG A 1 459 ? -2.571 -2.818 15.037 1.00 86.69 459 ARG A C 1
ATOM 3730 O O . ARG A 1 459 ? -1.668 -2.065 15.369 1.00 86.69 459 ARG A O 1
ATOM 3737 N N . ILE A 1 460 ? -2.675 -3.328 13.819 1.00 89.06 460 ILE A N 1
ATOM 3738 C CA . ILE A 1 460 ? -1.690 -3.109 12.765 1.00 89.06 460 ILE A CA 1
ATOM 3739 C C . ILE A 1 460 ? -2.405 -2.845 11.447 1.00 89.06 460 ILE A C 1
ATOM 3741 O O . ILE A 1 460 ? -3.582 -3.187 11.283 1.00 89.06 460 ILE A O 1
ATOM 3745 N N . LYS A 1 461 ? -1.680 -2.262 10.497 1.00 91.00 461 LYS A N 1
ATOM 3746 C CA . LYS A 1 461 ? -2.209 -1.900 9.180 1.00 91.00 461 LYS A CA 1
ATOM 3747 C C . LYS A 1 461 ? -1.281 -2.456 8.101 1.00 91.00 461 LYS A C 1
ATOM 3749 O O . LYS A 1 461 ? -0.627 -1.679 7.407 1.00 91.00 461 LYS A O 1
ATOM 3754 N N . PRO A 1 462 ? -1.196 -3.793 7.988 1.00 93.25 462 PRO A N 1
ATOM 3755 C CA . PRO A 1 462 ? -0.193 -4.416 7.156 1.00 93.25 462 PRO A CA 1
ATOM 3756 C C . PRO A 1 462 ? -0.530 -4.238 5.685 1.00 93.25 462 PRO A C 1
ATOM 3758 O O . PRO A 1 462 ? -1.697 -4.214 5.285 1.00 93.25 462 PRO A O 1
ATOM 3761 N N . ASP A 1 463 ? 0.513 -4.237 4.872 1.00 94.31 463 ASP A N 1
ATOM 3762 C CA . ASP A 1 463 ? 0.370 -4.414 3.439 1.00 94.31 463 ASP A CA 1
ATOM 3763 C C . ASP A 1 463 ? 0.223 -5.893 3.114 1.00 94.31 463 ASP A C 1
ATOM 3765 O O . ASP A 1 463 ? 1.062 -6.707 3.495 1.00 94.31 463 ASP A O 1
ATOM 3769 N N . VAL A 1 464 ? -0.815 -6.254 2.369 1.00 96.94 464 VAL A N 1
ATOM 3770 C CA . VAL A 1 464 ? -1.051 -7.639 1.968 1.00 96.94 464 VAL A CA 1
ATOM 3771 C C . VAL A 1 464 ? -0.569 -7.870 0.543 1.00 96.94 464 VAL A C 1
ATOM 3773 O O . VAL A 1 464 ? -0.960 -7.159 -0.388 1.00 96.94 464 VAL A O 1
ATOM 3776 N N . ARG A 1 465 ? 0.256 -8.903 0.345 1.00 96.75 465 ARG A N 1
ATOM 3777 C CA . ARG A 1 465 ? 0.742 -9.311 -0.984 1.00 96.75 465 ARG A CA 1
ATOM 3778 C C . ARG A 1 465 ? 0.669 -10.816 -1.140 1.00 96.75 465 ARG A C 1
ATOM 3780 O O . ARG A 1 465 ? 0.874 -11.555 -0.184 1.00 96.75 465 ARG A O 1
ATOM 3787 N N . TYR A 1 466 ? 0.365 -11.270 -2.348 1.00 97.50 466 TYR A N 1
ATOM 3788 C CA . TYR A 1 466 ? 0.439 -12.686 -2.680 1.00 97.50 466 TYR A CA 1
ATOM 3789 C C . TYR A 1 466 ? 1.863 -13.055 -3.077 1.00 97.50 466 TYR A C 1
ATOM 3791 O O . TYR A 1 466 ? 2.470 -12.371 -3.899 1.00 97.50 466 TYR A O 1
ATOM 3799 N N . VAL A 1 467 ? 2.364 -14.156 -2.527 1.00 96.75 467 VAL A N 1
ATOM 3800 C CA . VAL A 1 467 ? 3.650 -14.745 -2.885 1.00 96.75 467 VAL A CA 1
ATOM 3801 C C . VAL A 1 467 ? 3.391 -16.061 -3.622 1.00 96.75 467 VAL A C 1
ATOM 3803 O O . VAL A 1 467 ? 3.060 -17.066 -2.983 1.00 96.75 467 VAL A O 1
ATOM 3806 N N . PRO A 1 468 ? 3.563 -16.092 -4.959 1.00 95.31 468 PRO A N 1
ATOM 3807 C CA . PRO A 1 468 ? 3.278 -17.278 -5.764 1.00 95.31 468 PRO A CA 1
ATOM 3808 C C . PRO A 1 468 ? 4.076 -18.517 -5.354 1.00 95.31 468 PRO A C 1
ATOM 3810 O O . PRO A 1 468 ? 3.529 -19.614 -5.351 1.00 95.31 468 PRO A O 1
ATOM 3813 N N . ALA A 1 469 ? 5.346 -18.356 -4.971 1.00 95.81 469 ALA A N 1
ATOM 3814 C CA . ALA A 1 469 ? 6.215 -19.472 -4.590 1.00 95.81 469 ALA A CA 1
ATOM 3815 C C . ALA A 1 469 ? 5.729 -20.231 -3.342 1.00 95.81 469 ALA A C 1
ATOM 3817 O O . ALA A 1 469 ? 6.023 -21.414 -3.186 1.00 95.81 469 ALA A O 1
ATOM 3818 N N . GLN A 1 470 ? 4.958 -19.562 -2.482 1.00 95.38 470 GLN A N 1
ATOM 3819 C CA . GLN A 1 470 ? 4.367 -20.159 -1.287 1.00 95.38 470 GLN A CA 1
ATOM 3820 C C . GLN A 1 470 ? 2.886 -20.510 -1.468 1.00 95.38 470 GLN A C 1
ATOM 3822 O O . GLN A 1 470 ? 2.321 -21.168 -0.601 1.00 95.38 470 GLN A O 1
ATOM 3827 N N . ASP A 1 471 ? 2.250 -20.038 -2.545 1.00 95.44 471 ASP A N 1
ATOM 3828 C CA . ASP A 1 471 ? 0.793 -20.001 -2.702 1.00 95.44 471 A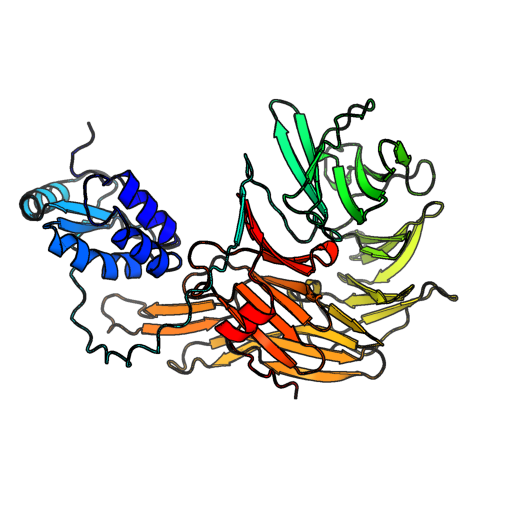SP A CA 1
ATOM 3829 C C . ASP A 1 471 ? 0.077 -19.419 -1.465 1.00 95.44 471 ASP A C 1
ATOM 3831 O O . ASP A 1 471 ? -0.897 -19.964 -0.933 1.00 95.44 471 ASP A O 1
ATOM 3835 N N . ARG A 1 472 ? 0.611 -18.307 -0.946 1.00 96.56 472 ARG A N 1
ATOM 3836 C CA . ARG A 1 472 ? 0.120 -17.658 0.278 1.00 96.56 472 ARG A CA 1
ATOM 3837 C C . ARG A 1 472 ? 0.123 -16.148 0.169 1.00 96.56 472 ARG A C 1
ATOM 3839 O O . ARG A 1 472 ? 0.917 -15.557 -0.557 1.00 96.56 472 ARG A O 1
ATOM 3846 N N . TYR A 1 473 ? -0.765 -15.529 0.935 1.00 97.94 473 TYR A N 1
ATOM 3847 C CA . TYR A 1 473 ? -0.729 -14.098 1.184 1.00 97.94 473 TYR A CA 1
ATOM 3848 C C . TYR A 1 473 ? 0.118 -13.814 2.420 1.00 97.94 473 TYR A C 1
ATOM 3850 O O . TYR A 1 473 ? -0.036 -14.486 3.438 1.00 97.94 473 TYR A O 1
A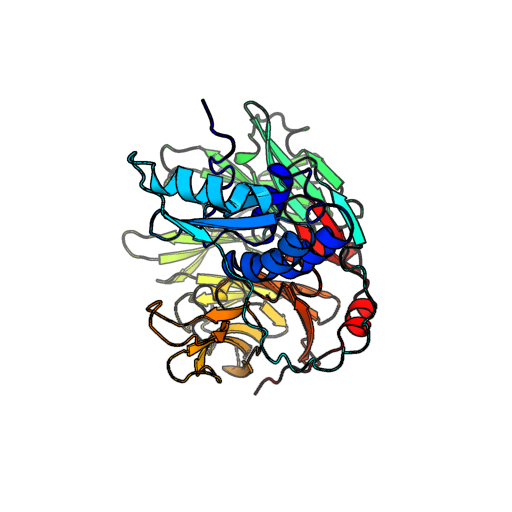TOM 3858 N N . LEU A 1 474 ? 0.987 -12.814 2.332 1.00 98.00 474 LEU A N 1
ATOM 3859 C CA . LEU A 1 474 ? 1.773 -12.307 3.448 1.00 98.00 474 LEU A CA 1
ATOM 3860 C C . LEU A 1 474 ? 1.266 -10.922 3.849 1.00 98.00 474 LEU A C 1
ATOM 3862 O O . LEU A 1 474 ? 0.921 -10.114 2.985 1.00 98.00 474 LEU A O 1
ATOM 3866 N N . ALA A 1 475 ? 1.226 -10.676 5.154 1.00 97.31 475 ALA A N 1
ATOM 3867 C CA . ALA A 1 475 ? 0.968 -9.389 5.777 1.00 97.31 475 ALA A CA 1
ATOM 3868 C C . ALA A 1 475 ? 2.305 -8.793 6.233 1.00 97.31 475 ALA A C 1
ATOM 3870 O O . ALA A 1 475 ? 2.948 -9.333 7.134 1.00 97.31 475 ALA A O 1
ATOM 3871 N N . PHE A 1 476 ? 2.717 -7.709 5.581 1.00 96.38 476 PHE A N 1
ATOM 3872 C CA . PHE A 1 476 ? 3.957 -6.993 5.854 1.00 96.38 476 PHE A CA 1
ATOM 3873 C C . PHE A 1 476 ? 3.696 -5.865 6.845 1.00 96.38 476 PHE A C 1
ATOM 3875 O O . PHE A 1 476 ? 2.906 -4.965 6.554 1.00 96.38 476 PHE A O 1
ATOM 3882 N N . GLU A 1 477 ? 4.373 -5.912 7.986 1.00 94.00 477 GLU A N 1
ATOM 3883 C CA . GLU A 1 477 ? 4.422 -4.848 8.983 1.00 94.00 477 GLU A CA 1
ATOM 3884 C C . GLU A 1 477 ? 5.887 -4.474 9.252 1.00 94.00 477 GLU A C 1
ATOM 3886 O O . GLU A 1 477 ? 6.809 -5.214 8.922 1.00 94.00 477 GLU A O 1
ATOM 3891 N N . THR A 1 478 ? 6.115 -3.309 9.849 1.00 91.06 478 THR A N 1
ATOM 3892 C CA . THR A 1 478 ? 7.456 -2.757 10.063 1.00 91.06 478 THR A CA 1
ATOM 3893 C C . THR A 1 478 ? 8.343 -3.661 10.923 1.00 91.06 478 THR A C 1
ATOM 3895 O O . THR A 1 478 ? 9.541 -3.739 10.695 1.00 91.06 478 THR A O 1
ATOM 3898 N N . ALA A 1 479 ? 7.778 -4.334 11.926 1.00 91.56 479 ALA A N 1
ATOM 3899 C CA . ALA A 1 479 ? 8.545 -5.158 12.865 1.00 91.56 479 ALA A CA 1
ATOM 3900 C C . ALA A 1 479 ? 8.495 -6.662 12.552 1.00 91.56 479 ALA A C 1
ATOM 3902 O O . ALA A 1 479 ? 9.203 -7.441 13.181 1.00 91.56 479 ALA A O 1
ATOM 3903 N N . PHE A 1 480 ? 7.635 -7.093 11.626 1.00 95.00 480 PHE A N 1
ATOM 3904 C CA . PHE A 1 480 ? 7.470 -8.507 11.303 1.00 95.00 480 PHE A CA 1
ATOM 3905 C C . PHE A 1 480 ? 6.759 -8.705 9.967 1.00 95.00 480 PHE A C 1
ATOM 3907 O O . PHE A 1 480 ? 6.002 -7.860 9.490 1.00 95.00 480 PHE A O 1
ATOM 3914 N N . VAL A 1 481 ? 6.895 -9.906 9.422 1.00 97.56 481 VAL A N 1
ATOM 3915 C CA . VAL A 1 481 ? 6.016 -10.417 8.370 1.00 97.56 481 VAL A CA 1
ATOM 3916 C C . VAL A 1 481 ? 5.261 -11.635 8.889 1.00 97.56 481 VAL A C 1
ATOM 3918 O O . VAL A 1 481 ? 5.781 -12.425 9.676 1.00 97.56 481 VAL A O 1
ATOM 3921 N N . ALA A 1 482 ? 4.009 -11.797 8.474 1.00 97.69 482 ALA A N 1
ATOM 3922 C CA . ALA A 1 482 ? 3.188 -12.941 8.857 1.00 97.69 482 ALA A CA 1
ATOM 3923 C C . ALA A 1 482 ? 2.492 -13.551 7.644 1.00 97.69 482 ALA A C 1
ATOM 3925 O O . ALA A 1 482 ? 2.104 -12.844 6.712 1.00 97.69 482 ALA A O 1
ATOM 3926 N N . ARG A 1 483 ? 2.264 -14.863 7.675 1.00 97.69 483 ARG A N 1
ATOM 3927 C CA . ARG A 1 483 ? 1.372 -15.525 6.721 1.00 97.69 483 ARG A CA 1
ATOM 3928 C C . ARG A 1 483 ? -0.079 -15.249 7.100 1.00 97.69 483 ARG A C 1
ATOM 3930 O O . ARG A 1 483 ? -0.470 -15.367 8.261 1.00 97.69 483 ARG A O 1
ATOM 3937 N N . LEU A 1 484 ? -0.900 -14.907 6.116 1.00 97.44 484 LEU A N 1
ATOM 3938 C CA . LEU A 1 484 ? -2.348 -14.983 6.274 1.00 97.44 484 LEU A CA 1
ATOM 3939 C C . LEU A 1 484 ? -2.804 -16.455 6.170 1.00 97.44 484 LEU A C 1
ATOM 3941 O O . LEU A 1 484 ? -2.080 -17.272 5.591 1.00 97.44 484 LEU A O 1
ATOM 3945 N N . PRO A 1 485 ? -3.997 -16.799 6.700 1.00 96.25 485 PRO A N 1
ATOM 3946 C CA . PRO A 1 485 ? -4.637 -18.089 6.462 1.00 96.25 485 PRO A CA 1
ATOM 3947 C C . PRO A 1 485 ? -4.687 -18.459 4.977 1.00 96.25 485 PRO A C 1
ATOM 3949 O O . PRO A 1 485 ? -4.590 -17.593 4.100 1.00 96.25 485 PRO A O 1
ATOM 3952 N N . GLU A 1 486 ? -4.916 -19.740 4.681 1.00 95.38 486 GLU A N 1
ATOM 3953 C CA . GLU A 1 486 ? -5.203 -20.137 3.303 1.00 95.38 486 GLU A CA 1
ATOM 3954 C C . GLU A 1 486 ? -6.394 -19.343 2.758 1.00 95.38 486 GLU A C 1
ATOM 3956 O O . GLU A 1 486 ? -7.361 -19.065 3.474 1.00 95.38 486 GLU A O 1
ATOM 3961 N N . PHE A 1 487 ? -6.360 -18.996 1.470 1.00 95.38 487 PHE A N 1
ATOM 3962 C CA . PHE A 1 487 ? -7.387 -18.124 0.903 1.00 95.38 487 PHE A CA 1
ATOM 3963 C C . PHE A 1 487 ? -8.806 -18.704 1.033 1.00 95.38 487 PHE A C 1
ATOM 3965 O O . PHE A 1 487 ? -9.755 -17.964 1.281 1.00 95.38 487 PHE A O 1
ATOM 3972 N N . SER A 1 488 ? -8.960 -20.027 0.949 1.00 93.94 488 SER A N 1
ATOM 3973 C CA . SER A 1 488 ? -10.230 -20.723 1.198 1.00 93.94 488 SER A CA 1
ATOM 3974 C C . SER A 1 488 ? -10.776 -20.489 2.608 1.00 93.94 488 SER A C 1
ATOM 3976 O O . SER A 1 488 ? -11.975 -20.267 2.762 1.00 93.94 488 SER A O 1
ATOM 3978 N N . GLU A 1 489 ? -9.916 -20.479 3.629 1.00 94.75 489 GLU A N 1
ATOM 3979 C CA . GLU A 1 489 ? -10.310 -20.196 5.016 1.00 94.75 489 GLU A CA 1
ATOM 3980 C C . GLU A 1 489 ? -10.724 -18.728 5.179 1.00 94.75 489 GLU A C 1
ATOM 3982 O O . GLU A 1 489 ? -11.680 -18.411 5.893 1.00 94.75 489 GLU A O 1
ATOM 3987 N N . MET A 1 490 ? -10.039 -17.819 4.475 1.00 94.56 490 MET A N 1
ATOM 3988 C CA . MET A 1 490 ? -10.401 -16.400 4.446 1.00 94.56 490 MET A CA 1
ATOM 3989 C C . MET A 1 490 ? -11.793 -16.202 3.827 1.00 94.56 490 MET A C 1
ATOM 3991 O O . MET A 1 490 ? -12.620 -15.486 4.398 1.00 94.56 490 MET A O 1
ATOM 3995 N N . VAL A 1 491 ? -12.074 -16.867 2.698 1.00 93.44 491 VAL A N 1
ATOM 3996 C CA . VAL A 1 491 ? -13.393 -16.858 2.042 1.00 93.44 491 VAL A CA 1
ATOM 3997 C C . VAL A 1 491 ? -14.461 -17.441 2.967 1.00 93.44 491 VAL A C 1
ATOM 3999 O O . VAL A 1 491 ? -15.510 -16.824 3.135 1.00 93.44 491 VAL A O 1
ATOM 4002 N N . GLU A 1 492 ? -14.207 -18.580 3.618 1.00 92.56 492 GLU A N 1
ATOM 4003 C CA . GLU A 1 492 ? -15.163 -19.199 4.548 1.00 92.56 492 GLU A CA 1
ATOM 4004 C C . GLU A 1 492 ? -15.516 -18.260 5.714 1.00 92.56 492 GLU A C 1
ATOM 4006 O O . GLU A 1 492 ? -16.682 -18.115 6.092 1.00 92.56 492 GLU A O 1
ATOM 4011 N N . ALA A 1 493 ? -14.520 -17.566 6.265 1.00 91.75 493 ALA A N 1
ATOM 4012 C CA . ALA A 1 493 ? -14.709 -16.687 7.412 1.00 91.75 493 ALA A CA 1
ATOM 4013 C C . ALA A 1 493 ? -15.426 -15.373 7.073 1.00 91.75 493 ALA A C 1
ATOM 4015 O O . ALA A 1 493 ? -16.176 -14.828 7.898 1.00 91.75 493 ALA A O 1
ATOM 4016 N N . LYS A 1 494 ? -15.180 -14.830 5.879 1.00 92.44 494 LYS A N 1
ATOM 4017 C CA . LYS A 1 494 ? -15.658 -13.498 5.481 1.00 92.44 494 LYS A CA 1
ATOM 4018 C C . LYS A 1 494 ? -16.893 -13.549 4.597 1.00 92.44 494 LYS A C 1
ATOM 4020 O O . LYS A 1 494 ? -17.744 -12.664 4.731 1.00 92.44 494 LYS A O 1
ATOM 4025 N N . GLY A 1 495 ? -17.022 -14.601 3.798 1.00 90.50 495 GLY A N 1
ATOM 4026 C CA . GLY A 1 495 ? -17.887 -14.652 2.629 1.00 90.50 495 GLY A CA 1
ATOM 4027 C C . GLY A 1 495 ? -17.333 -13.813 1.474 1.00 90.50 495 GLY A C 1
ATOM 4028 O O . GLY A 1 495 ? -16.367 -13.064 1.638 1.00 90.50 495 GLY A O 1
ATOM 4029 N N . GLY A 1 496 ? -17.986 -13.930 0.320 1.00 88.44 496 GLY A N 1
ATOM 4030 C CA . GLY A 1 496 ? -17.769 -13.080 -0.845 1.00 88.44 496 GLY A CA 1
ATOM 4031 C C . GLY A 1 496 ? -18.970 -12.171 -1.099 1.00 88.44 496 GLY A C 1
ATOM 4032 O O . GLY A 1 496 ? -20.123 -12.581 -0.948 1.00 88.44 496 GLY A O 1
ATOM 4033 N N . GLU A 1 497 ? -18.700 -10.930 -1.484 1.00 93.50 497 GLU A N 1
ATOM 4034 C CA . GLU A 1 497 ? -19.682 -10.008 -2.063 1.00 93.50 497 GLU A CA 1
ATOM 4035 C C . GLU A 1 497 ? -19.398 -9.855 -3.558 1.00 93.50 497 GLU A C 1
ATOM 4037 O O . GLU A 1 497 ? -18.271 -10.061 -3.982 1.00 93.50 497 GLU A O 1
ATOM 4042 N N . VAL A 1 498 ? -20.381 -9.486 -4.379 1.00 95.19 498 VAL A N 1
ATOM 4043 C CA . VAL A 1 498 ? -20.140 -9.245 -5.813 1.00 95.19 498 VAL A CA 1
ATOM 4044 C C . VAL A 1 498 ? -20.086 -7.748 -6.069 1.00 95.19 498 VAL A C 1
ATOM 4046 O O . VAL A 1 498 ? -21.033 -7.023 -5.762 1.00 95.19 498 VAL A O 1
ATOM 4049 N N . LEU A 1 499 ? -18.980 -7.292 -6.649 1.00 95.38 499 LEU A N 1
ATOM 4050 C CA . LEU A 1 499 ? -18.818 -5.925 -7.114 1.00 95.38 499 LEU A CA 1
ATOM 4051 C C . LEU A 1 499 ? -19.475 -5.763 -8.489 1.00 95.38 499 LEU A C 1
ATOM 4053 O O . LEU A 1 499 ? -19.195 -6.516 -9.420 1.00 95.38 499 LEU A O 1
ATOM 4057 N N . VAL A 1 500 ? -20.355 -4.775 -8.631 1.00 95.50 500 VAL A N 1
ATOM 4058 C CA . VAL A 1 500 ? -21.083 -4.544 -9.885 1.00 95.50 500 VAL A CA 1
ATOM 4059 C C . VAL A 1 500 ? -20.356 -3.489 -10.711 1.00 95.50 500 VAL A C 1
ATOM 4061 O O . VAL A 1 500 ? -20.198 -2.356 -10.263 1.00 95.50 500 VAL A O 1
ATOM 4064 N N . PHE A 1 501 ? -19.924 -3.876 -11.912 1.00 95.69 501 PHE A N 1
ATOM 4065 C CA . PHE A 1 501 ? -19.421 -2.967 -12.938 1.00 95.69 501 PHE A CA 1
ATOM 4066 C C . PHE A 1 501 ? -20.550 -2.649 -13.924 1.00 95.69 501 PHE A C 1
ATOM 4068 O O . PHE A 1 501 ? -21.037 -3.553 -14.604 1.00 95.69 501 PHE A O 1
ATOM 4075 N N . GLU A 1 502 ? -20.960 -1.382 -13.972 1.00 93.06 502 GLU A N 1
ATOM 4076 C CA . GLU A 1 502 ? -22.035 -0.857 -14.831 1.00 93.06 502 GLU A CA 1
ATOM 4077 C C . GLU A 1 502 ? -21.507 -0.093 -16.045 1.00 93.06 502 GLU A C 1
ATOM 4079 O O . GLU A 1 502 ? -20.442 0.570 -15.919 1.00 93.06 502 GLU A O 1
#

pLDDT: mean 89.37, std 10.98, range [31.77, 98.25]

Sequence (502 aa):
MQSQFDPLVHIDWKTPGSDLLGLLQHYYPDIGVFAGPGFEALLDELSNEMPEVCFEALVPLLAGQGYDLWNLDAGGDDYRPVIVPVAQREAFARYWQGQRGEPRFTASLIEPPEPAAVERKPAKPKRSKVKWLQEVHDYPGATYVHEYNYHNGWAAITEQDEDQWLCFLIDYNQWPPAEQDMLEHRADGVDGADLQLVDADARRSLWKRRVIRGDYSADERYQYEIRQGDEIAAFGPAGVQWPEFEQPSVVVGSEIFERQRIYEPEHLTRIWRITADSSEVIFEYADELTILPIGPRRLLFMQHNGPKCWVWNQDPPHQAIVARAMPAEGYKLRASTAYLGGDEVLLFSEGARQNLEHSGYQETVLLAWRFNFVTGATTKALLDGFGSELRQDTRLLVTQPKQVITLRTFHGQLHVARGHGNWWVWNYRANTFGSQTLAWFWNQDSNEVVKLSTKDIPRIKPDVRYVPAQDRYLAFETAFVARLPEFSEMVEAKGGEVLVFE

Secondary structure (DSSP, 8-state):
---TTS----EETT--HHHHHHHHHHH-TTSGGGSHHHHHHHHHHHTTS-HHHHHHHHHHHHHTTTEEEEEEE-SSSEE-EEEEEGGGHHHHHHHHHH--SSS--EEEE-PPPP-----------------SSEEEEE-SS-----STTEETTEEEEEEEETTEEEEEEEETTSSS-EEEESSTT--S---GGGEEEEEE-SS-EEEEEEEE--SSGGG-EEEEEEEETTEEEEESSTT--B-PPEEEEEEETTEEEEEEEE-SSS-EEEEEEE-SS-EEEEEEESS-EEEEE-STTEEEEEETTSS-EEEEESSTT--PEE-PPPSS--GGGGGG-EEEETTEEEEEEEEEEE-SS-TT-EEEEEEEEEEETTT--EEEEE-TT-SEEEEEE--SSTTSPP-EEEEEE--SEEEEEE-STTEEEEEEE----SEEEEEEEEETTT-EEEEEETTTS-S--PEEEEEGGGTEEEEE-SSEEEEPPPHHHHHHHH--EEPP--

Foldseek 3Di:
DDDPLDFPDKDFQLDFPLVVLVSCCVVPVVQCCSDDPNVVVLCLVGRQPTPLVNQLVVQVVLVVVQWWWKWFDLDDRMTRIDIGGVVCVVVSQVVLVPDPDPSRTDIDTDDHDDDDPPPPPPDDPPFPLAPFFAQWDFDPAFFDDDDQQDAQQWGWGWDDDDPAIWIWIWHRLDPPIDIDTPCPLDPPPAGNVQWGWQYDDPFKTKIKGFPDDDPDLQPIWIWMWMDGPSDIDTAFAPPDIDRDFDDDWDDAPQKIWTWDFDPPPATKIWIWITHRHDIDTLDMDRADWDWDDQDHQWIKIAGQAFFWIWIAGNDPPRHTHTWDGHPDRQNLQQNQKAHQHDQKIKGKDWDWDAFPQDNVDIAIWMKIWIARRHPGDIWIFTPPQAFFWHWDFPDPDPPDDTDTGIHRYHDFHWHWADAPDQWIKIAGDDSHGHKHWLIWIARPPQRKIQTDICSSVVNFRFHWYHNPSVNFIWTDDRGIIGTGPRVVVSCVSGPIDHTDID